Protein AF-A0A3M2E5E3-F1 (afdb_monomer_lite)

Secondary structure (DSSP, 8-state):
-BPEEEE-TTSPEEEEEE--SSEE-HHHHHHHH---SS-EEEEEEE-SEEEEEE-TTS-EEE-SS-EE-GGGGGGEEEEE----EETTS--S---EEEEEEEE-TTS-EEEEEEEEE--HHHHHH--TT-TTS-SEE--GGG--HHHHHHHHHHHHHH-TT-HHHHHHHHHHHHHTT-HHHHHHHHHHHHHTT-THHHHHHHHHHHHHHHHTT---SSPPPGGGHHHHHHHHHHT-HHHHHHHHHHHHHH-SSHHHHHHHHHHHHHHHHTT-HHHHHHHHHHHT-TTSTT--HHHHHHHHHHHHHTT-HHHHHHHHHHHHHTGGGPPP-HHHHHHHHHHHHHHT-SSHHHHHHHHHHTTBTBS--HHHHHHHHHHHHHTT-HHHHHHHHHHHHTS--TT--HHHHHHHHHHHHTSS-HHHHHHHHHHHHTS-HHHHHHHHHHHHHHTT-----SS---HHHHHHHHHHHHTTT-PPPSSHHHHHHHHHHHHHHT-S--STT-

Foldseek 3Di:
DEWAWDQDPVRAIETEEAQFQKYQHQVRVCVVVDDAPAWKAKAWDDDQWFKWFQDPVRDIDTGHGDTDGNVRSRRIITGGNAAADELPDDPPDPWDWTWIWMQGRVRDIHIYIYTHHYFQLCSQQNDDQQVRHRNYHDDLLRHPQVSNLVRLVVVCVVPVLALRSLQSNLSSCLQQVVLVSSLVSLVSSVVSVRLCSLLSNLVSQQCPCVVVQHADPPAGDPVSLVSLVSSVVVVNLSSLQSCLLNQLVPNPDPVSNVSSLVSLVSSVVSPNLSSLLSVLVVLQPPPDPSNDLVSSLVSLVSSVVVLHLSSLQVQLVCQCVVTSVRDRDLVSSLVSLVSSLVSQNQCSLQVNLVSLQVCSVHDRQLQSSLVSLVSNLLLQPLQSLLVNLVSPVVPPHPPDDNLSSLLSLLLSLLGNDPVSVVSSVVSNVPDDLQSLQLNLQVLLVVVVQDDDRRSDCDPSVVVSQCVLQVVVVHDRDDGSSSSSNVSSNSSSVPSSGPSPRD

Radius of gyration: 27.89 Å; chains: 1; bounding box: 68×52×84 Å

pLDDT: mean 91.05, std 10.1, range [43.88, 98.75]

Structure (mmCIF, N/CA/C/O backbone):
data_AF-A0A3M2E5E3-F1
#
_entry.id   AF-A0A3M2E5E3-F1
#
loop_
_atom_site.group_PDB
_atom_site.id
_atom_site.type_symbol
_atom_site.label_atom_id
_atom_site.label_alt_id
_atom_site.label_comp_id
_atom_site.label_asym_id
_atom_site.label_entity_id
_atom_site.label_seq_id
_atom_site.pdbx_PDB_ins_code
_atom_site.Cartn_x
_atom_site.Cartn_y
_atom_site.Cartn_z
_atom_site.occupancy
_atom_site.B_iso_or_equiv
_atom_site.auth_seq_id
_atom_site.auth_comp_id
_atom_site.auth_asym_id
_atom_site.auth_atom_id
_atom_site.pdbx_PDB_model_num
ATOM 1 N N . LEU A 1 1 ? 24.803 -2.057 -18.834 1.00 55.12 1 LEU A N 1
ATOM 2 C CA . LEU A 1 1 ? 25.591 -3.175 -18.254 1.00 55.12 1 LEU A CA 1
ATOM 3 C C . LEU A 1 1 ? 25.962 -4.150 -19.361 1.00 55.12 1 LEU A C 1
ATOM 5 O O . LEU A 1 1 ? 25.153 -4.323 -20.266 1.00 55.12 1 LEU A O 1
ATOM 9 N N . ALA A 1 2 ? 27.172 -4.712 -19.344 1.00 64.12 2 ALA A N 1
ATOM 10 C CA . ALA A 1 2 ? 27.614 -5.679 -20.354 1.00 64.12 2 ALA A CA 1
ATOM 11 C C . ALA A 1 2 ? 27.399 -7.112 -19.852 1.00 64.12 2 ALA A C 1
ATOM 13 O O . ALA A 1 2 ? 27.649 -7.380 -18.676 1.00 64.12 2 ALA A O 1
ATOM 14 N N . ALA A 1 3 ? 26.971 -8.019 -20.732 1.00 71.12 3 ALA A N 1
ATOM 15 C CA . ALA A 1 3 ? 26.872 -9.440 -20.404 1.00 71.12 3 ALA A CA 1
ATOM 16 C C . ALA A 1 3 ? 28.257 -10.064 -20.122 1.00 71.12 3 ALA A C 1
ATOM 18 O O . ALA A 1 3 ? 29.285 -9.574 -20.596 1.00 71.12 3 ALA A O 1
ATOM 19 N N . ARG A 1 4 ? 28.316 -11.158 -19.371 1.00 74.56 4 ARG A N 1
ATOM 20 C CA . ARG A 1 4 ? 29.497 -12.028 -19.262 1.00 74.56 4 ARG A CA 1
ATOM 21 C C . ARG A 1 4 ? 29.338 -13.183 -20.236 1.00 74.56 4 ARG A C 1
ATOM 23 O O . ARG A 1 4 ? 28.211 -13.597 -20.464 1.00 74.56 4 ARG A O 1
ATOM 30 N N . ALA A 1 5 ? 30.434 -13.640 -20.827 1.00 75.88 5 ALA A N 1
ATOM 31 C CA . ALA A 1 5 ? 30.425 -14.650 -21.874 1.00 75.88 5 ALA A CA 1
ATOM 32 C C . ALA A 1 5 ? 31.267 -15.852 -21.450 1.00 75.88 5 ALA A C 1
ATOM 34 O O . ALA A 1 5 ? 32.434 -15.650 -21.121 1.00 75.88 5 ALA A O 1
ATOM 35 N N . ASP A 1 6 ? 30.684 -17.048 -21.513 1.00 79.19 6 ASP A N 1
ATOM 36 C CA . ASP A 1 6 ? 31.344 -18.323 -21.231 1.00 79.19 6 ASP A CA 1
ATOM 37 C C . ASP A 1 6 ? 31.053 -19.329 -22.359 1.00 79.19 6 ASP A C 1
ATOM 39 O O . ASP A 1 6 ? 29.939 -19.397 -22.890 1.00 79.19 6 ASP A O 1
ATOM 43 N N . ASP A 1 7 ? 32.060 -20.116 -22.741 1.00 74.25 7 ASP A N 1
ATOM 44 C CA . ASP A 1 7 ? 31.895 -21.193 -23.718 1.00 74.25 7 ASP A CA 1
ATOM 45 C C . ASP A 1 7 ? 31.261 -22.422 -23.053 1.00 74.25 7 ASP A C 1
ATOM 47 O O . ASP A 1 7 ? 31.791 -22.973 -22.086 1.00 74.25 7 ASP A O 1
ATOM 51 N N . GLY A 1 8 ? 30.121 -22.865 -23.583 1.00 66.62 8 GLY A N 1
ATOM 52 C CA . GLY A 1 8 ? 29.430 -24.056 -23.104 1.00 66.62 8 GLY A CA 1
ATOM 53 C C . GLY A 1 8 ? 30.088 -25.342 -23.591 1.00 66.62 8 GLY A C 1
ATOM 54 O O . GLY A 1 8 ? 30.595 -25.418 -24.712 1.00 66.62 8 GLY A O 1
ATOM 55 N N . ALA A 1 9 ? 30.015 -26.396 -22.774 1.00 67.12 9 ALA A N 1
ATOM 56 C CA . ALA A 1 9 ? 30.451 -27.742 -23.162 1.00 67.12 9 ALA A CA 1
ATOM 57 C C . ALA A 1 9 ? 29.648 -28.318 -24.351 1.00 67.12 9 ALA A C 1
ATOM 59 O O . ALA A 1 9 ? 30.077 -29.278 -24.985 1.00 67.12 9 ALA A O 1
ATOM 60 N N . ASP A 1 10 ? 28.497 -27.719 -24.664 1.00 72.69 10 ASP A N 1
ATOM 61 C CA . ASP A 1 10 ? 27.605 -28.040 -25.778 1.00 72.69 10 ASP A CA 1
ATOM 62 C C . ASP A 1 10 ? 27.930 -27.272 -27.075 1.00 72.69 10 ASP A C 1
ATOM 64 O O . ASP A 1 10 ? 27.234 -27.421 -28.080 1.00 72.69 10 ASP A O 1
ATOM 68 N N . GLY A 1 11 ? 28.979 -26.442 -27.071 1.00 77.94 11 GLY A N 1
ATOM 69 C CA . GLY A 1 11 ? 29.381 -25.621 -28.213 1.00 77.94 11 GLY A CA 1
ATOM 70 C C . GLY A 1 11 ? 28.585 -24.320 -28.369 1.00 77.94 11 GLY A C 1
ATOM 71 O O . GLY A 1 11 ? 28.912 -23.527 -29.260 1.00 77.94 11 GLY A O 1
ATOM 72 N N . ALA A 1 12 ? 27.597 -24.057 -27.505 1.00 85.94 12 ALA A N 1
ATOM 73 C CA . ALA A 1 12 ? 26.885 -22.785 -27.447 1.00 85.94 12 ALA A CA 1
ATOM 74 C C . ALA A 1 12 ? 27.712 -21.706 -26.727 1.00 85.94 12 ALA A C 1
ATOM 76 O O . ALA A 1 12 ? 28.610 -21.993 -25.932 1.00 85.94 12 ALA A O 1
ATOM 77 N N . LEU A 1 13 ? 27.408 -20.447 -27.031 1.00 89.75 13 LEU A N 1
ATOM 78 C CA . LEU A 1 13 ? 27.924 -19.293 -26.308 1.00 89.75 13 LEU A CA 1
ATOM 79 C C . LEU A 1 13 ? 26.908 -18.878 -25.242 1.00 89.75 13 LEU A C 1
ATOM 81 O O . LEU A 1 13 ? 25.813 -18.431 -25.578 1.00 89.75 13 LEU A O 1
ATOM 85 N N . HIS A 1 14 ? 27.280 -18.969 -23.971 1.00 91.25 14 HIS A N 1
ATOM 86 C CA . HIS A 1 14 ? 26.413 -18.570 -22.867 1.00 91.25 14 HIS A CA 1
ATOM 87 C C . HIS A 1 14 ? 26.713 -17.130 -22.480 1.00 91.25 14 HIS A C 1
ATOM 89 O O . HIS A 1 14 ? 27.845 -16.786 -22.142 1.00 91.25 14 HIS A O 1
ATOM 95 N N . LEU A 1 15 ? 25.696 -16.275 -22.542 1.00 91.62 15 LEU A N 1
ATOM 96 C CA . LEU A 1 15 ? 25.755 -14.903 -22.066 1.00 91.62 15 LEU A CA 1
ATOM 97 C C . LEU A 1 15 ? 24.934 -14.770 -20.788 1.00 91.62 15 LEU A C 1
ATOM 99 O O . LEU A 1 15 ? 23.772 -15.155 -20.750 1.00 91.62 15 LEU A O 1
ATOM 103 N N . THR A 1 16 ? 25.500 -14.168 -19.749 1.00 91.75 16 THR A N 1
ATOM 104 C CA . THR A 1 16 ? 24.768 -13.865 -18.513 1.00 91.75 16 THR A CA 1
ATOM 105 C C . THR A 1 16 ? 24.785 -12.372 -18.232 1.00 91.75 16 THR A C 1
ATOM 107 O O . THR A 1 16 ? 25.815 -11.710 -18.355 1.00 91.75 16 THR A O 1
ATOM 110 N N . ALA A 1 17 ? 23.645 -11.801 -17.863 1.00 92.06 17 ALA A N 1
ATOM 111 C CA . ALA A 1 17 ? 23.566 -10.406 -17.450 1.00 92.06 17 ALA A CA 1
ATOM 112 C C . ALA A 1 17 ? 22.489 -10.215 -16.385 1.00 92.06 17 ALA A C 1
ATOM 114 O O . ALA A 1 17 ? 21.669 -11.096 -16.136 1.00 92.06 17 ALA A O 1
ATOM 115 N N . ARG A 1 18 ? 22.477 -9.039 -15.756 1.00 91.31 18 ARG A N 1
ATOM 116 C CA . ARG A 1 18 ? 21.324 -8.644 -14.954 1.00 91.31 18 ARG A CA 1
ATOM 117 C C . ARG A 1 18 ? 20.151 -8.307 -15.871 1.00 91.31 18 ARG A C 1
ATOM 119 O O . ARG A 1 18 ? 20.359 -7.713 -16.930 1.00 91.31 18 ARG A O 1
ATOM 126 N N . LEU A 1 19 ? 18.938 -8.649 -15.445 1.00 91.75 19 LEU A N 1
ATOM 127 C CA . LEU A 1 19 ? 17.722 -8.164 -16.079 1.00 91.75 19 LEU A CA 1
ATOM 128 C C . LEU A 1 19 ? 17.659 -6.638 -15.960 1.00 91.75 19 LEU A C 1
ATOM 130 O O . LEU A 1 19 ? 17.643 -6.061 -14.871 1.00 91.75 19 LEU A O 1
ATOM 134 N N . ASP A 1 20 ? 17.632 -5.997 -17.116 1.00 91.69 20 ASP A N 1
ATOM 135 C CA . ASP A 1 20 ? 17.542 -4.556 -17.280 1.00 91.69 20 ASP A CA 1
ATOM 136 C C . ASP A 1 20 ? 16.729 -4.278 -18.548 1.00 91.69 20 ASP A C 1
ATOM 138 O O . ASP A 1 20 ? 16.550 -5.173 -19.378 1.00 91.69 20 ASP A O 1
ATOM 142 N N . ARG A 1 21 ? 16.252 -3.047 -18.728 1.00 89.38 21 ARG A N 1
ATOM 143 C CA . ARG A 1 21 ? 15.456 -2.664 -19.905 1.00 89.38 21 ARG A CA 1
ATOM 144 C C . ARG A 1 21 ? 16.219 -2.799 -21.208 1.00 89.38 21 ARG A C 1
ATOM 146 O O . ARG A 1 21 ? 15.643 -3.017 -22.272 1.00 89.38 21 ARG A O 1
ATOM 153 N N . ARG A 1 22 ? 17.536 -2.631 -21.119 1.00 90.88 22 ARG A N 1
ATOM 154 C CA . ARG A 1 22 ? 18.441 -2.779 -22.245 1.00 90.88 22 ARG A CA 1
ATOM 155 C C . ARG A 1 22 ? 19.771 -3.354 -21.784 1.00 90.88 22 ARG A C 1
ATOM 157 O O . ARG A 1 22 ? 20.490 -2.758 -20.982 1.00 90.88 22 ARG A O 1
ATOM 164 N N . VAL A 1 23 ? 20.135 -4.493 -22.355 1.00 92.56 23 VAL A N 1
ATOM 165 C CA . VAL A 1 23 ? 21.355 -5.230 -22.023 1.00 92.56 23 VAL A CA 1
ATOM 166 C C . VAL A 1 23 ? 22.347 -5.088 -23.169 1.00 92.56 23 VAL A C 1
ATOM 168 O O . VAL A 1 23 ? 22.036 -5.424 -24.308 1.00 92.56 23 VAL A O 1
ATOM 171 N N . ALA A 1 24 ? 23.547 -4.576 -22.891 1.00 92.19 24 ALA A N 1
ATOM 172 C CA . ALA A 1 24 ? 24.580 -4.446 -23.915 1.00 92.19 24 ALA A CA 1
ATOM 173 C C . ALA A 1 24 ? 25.222 -5.813 -24.178 1.00 92.19 24 ALA A C 1
ATOM 175 O O . ALA A 1 24 ? 25.789 -6.419 -23.263 1.00 92.19 24 ALA A O 1
ATOM 176 N N . LEU A 1 25 ? 25.167 -6.273 -25.429 1.00 90.31 25 LEU A N 1
ATOM 177 C CA . LEU A 1 25 ? 25.735 -7.563 -25.834 1.00 90.31 25 LEU A CA 1
ATOM 178 C C . LEU A 1 25 ? 27.070 -7.416 -26.567 1.00 90.31 25 LEU A C 1
ATOM 180 O O . LEU A 1 25 ? 27.909 -8.313 -26.509 1.00 90.31 25 LEU A O 1
ATOM 184 N N . GLY A 1 26 ? 27.280 -6.272 -27.222 1.00 84.44 26 GLY A N 1
ATOM 185 C CA . GLY A 1 26 ? 28.372 -6.035 -28.166 1.00 84.44 26 GLY A CA 1
ATOM 186 C C . GLY A 1 26 ? 29.758 -6.468 -27.714 1.00 84.44 26 GLY A C 1
ATOM 187 O O . GLY A 1 26 ? 30.359 -7.355 -28.313 1.00 84.44 26 GLY A O 1
ATOM 188 N N . ARG A 1 27 ? 30.250 -5.879 -26.619 1.00 83.38 27 ARG A N 1
ATOM 189 C CA . ARG A 1 27 ? 31.602 -6.156 -26.103 1.00 83.38 27 ARG A CA 1
ATOM 190 C C . ARG A 1 27 ? 31.801 -7.616 -25.701 1.00 83.38 27 ARG A C 1
ATOM 192 O O . ARG A 1 27 ? 32.906 -8.137 -25.817 1.00 83.38 27 ARG A O 1
ATOM 199 N N . SER A 1 28 ? 30.755 -8.258 -25.199 1.00 86.38 28 SER A N 1
ATOM 200 C CA . SER A 1 28 ? 30.786 -9.645 -24.727 1.00 86.38 28 SER A CA 1
ATOM 201 C C . SER A 1 28 ? 30.822 -10.606 -25.907 1.00 86.38 28 SER A C 1
ATOM 203 O O . SER A 1 28 ? 31.656 -11.506 -25.942 1.00 86.38 28 SER A O 1
ATOM 205 N N . LEU A 1 29 ? 29.993 -10.338 -26.919 1.00 86.44 29 LEU A N 1
ATOM 206 C CA . LEU A 1 29 ? 29.995 -11.057 -28.188 1.00 86.44 29 LEU A CA 1
ATOM 207 C C . LEU A 1 29 ? 31.329 -10.900 -28.921 1.00 86.44 29 LEU A C 1
ATOM 209 O O . LEU A 1 29 ? 31.909 -11.901 -29.323 1.00 86.44 29 LEU A O 1
ATOM 213 N N . ALA A 1 30 ? 31.846 -9.673 -29.041 1.00 84.06 30 ALA A N 1
ATOM 214 C CA . ALA A 1 30 ? 33.108 -9.393 -29.724 1.00 84.06 30 ALA A CA 1
ATOM 215 C C . ALA A 1 30 ? 34.297 -10.128 -29.084 1.00 84.06 30 ALA A C 1
ATOM 217 O O . ALA A 1 30 ? 35.155 -10.646 -29.793 1.00 84.06 30 ALA A O 1
ATOM 218 N N . ARG A 1 31 ? 34.339 -10.229 -27.747 1.00 83.31 31 ARG A N 1
ATOM 219 C CA . ARG A 1 31 ? 35.352 -11.044 -27.056 1.00 83.31 31 ARG A CA 1
ATOM 220 C C . ARG A 1 31 ? 35.179 -12.532 -27.336 1.00 83.31 31 ARG A C 1
ATOM 222 O O . ARG A 1 31 ? 36.169 -13.204 -27.595 1.00 83.31 31 ARG A O 1
ATOM 229 N N . ALA A 1 32 ? 33.945 -13.027 -27.286 1.00 80.50 32 ALA A N 1
ATOM 230 C CA . ALA A 1 32 ? 33.652 -14.447 -27.434 1.00 80.50 32 ALA A CA 1
ATOM 231 C C . ALA A 1 32 ? 33.938 -14.989 -28.842 1.00 80.50 32 ALA A C 1
ATOM 233 O O . ALA A 1 32 ? 34.345 -16.137 -28.986 1.00 80.50 32 ALA A O 1
ATOM 234 N N . ILE A 1 33 ? 33.737 -14.179 -29.884 1.00 81.88 33 ILE A N 1
ATOM 235 C CA . ILE A 1 33 ? 34.002 -14.595 -31.271 1.00 81.88 33 ILE A CA 1
ATOM 236 C C . ILE A 1 33 ? 35.392 -14.210 -31.780 1.00 81.88 33 ILE A C 1
ATOM 238 O O . ILE A 1 33 ? 35.739 -14.554 -32.909 1.00 81.88 33 ILE A O 1
ATOM 242 N N . GLY A 1 34 ? 36.184 -13.495 -30.978 1.00 78.75 34 GLY A N 1
ATOM 243 C CA . GLY A 1 34 ? 37.480 -12.971 -31.398 1.00 78.75 34 GLY A CA 1
ATOM 244 C C . GLY A 1 34 ? 37.382 -11.900 -32.501 1.00 78.75 34 GLY A C 1
ATOM 245 O O . GLY A 1 34 ? 36.286 -11.485 -32.884 1.00 78.75 34 GLY A O 1
ATOM 246 N N . PRO A 1 35 ? 38.524 -11.413 -33.017 1.00 78.62 35 PRO A N 1
ATOM 247 C CA . PRO A 1 35 ? 38.547 -10.404 -34.074 1.00 78.62 35 PRO A CA 1
ATOM 248 C C . PRO A 1 35 ? 37.845 -10.914 -35.339 1.00 78.62 35 PRO A C 1
ATOM 250 O O . PRO A 1 35 ? 38.115 -12.015 -35.815 1.00 78.62 35 PRO A O 1
ATOM 253 N N . GLN A 1 36 ? 36.946 -10.097 -35.887 1.00 78.31 36 GLN A N 1
ATOM 254 C CA . GLN A 1 36 ? 36.204 -10.391 -37.112 1.00 78.31 36 GLN A CA 1
ATOM 255 C C . GLN A 1 36 ? 36.547 -9.346 -38.174 1.00 78.31 36 GLN A C 1
ATOM 257 O O . GLN A 1 36 ? 36.469 -8.149 -37.904 1.00 78.31 36 GLN A O 1
ATOM 262 N N . GLU A 1 37 ? 36.897 -9.796 -39.379 1.00 78.06 37 GLU A N 1
ATOM 263 C CA . GLU A 1 37 ? 37.088 -8.922 -40.551 1.00 78.06 37 GLU A CA 1
ATOM 264 C C . GLU A 1 37 ? 35.818 -8.827 -41.405 1.00 78.06 37 GLU A C 1
ATOM 266 O O . GLU A 1 37 ? 35.541 -7.795 -42.015 1.00 78.06 37 GLU A O 1
ATOM 271 N N . ALA A 1 38 ? 35.017 -9.894 -41.417 1.00 85.94 38 ALA A N 1
ATOM 272 C CA . ALA A 1 38 ? 33.773 -9.973 -42.168 1.00 85.94 38 ALA A CA 1
ATOM 273 C C . ALA A 1 38 ? 32.546 -9.686 -41.277 1.00 85.94 38 ALA A C 1
ATOM 275 O O . ALA A 1 38 ? 32.601 -9.891 -40.060 1.00 85.94 38 ALA A O 1
ATOM 276 N N . PRO A 1 39 ? 31.431 -9.208 -41.865 1.00 88.94 39 PRO A N 1
ATOM 277 C CA . PRO A 1 39 ? 30.196 -8.965 -41.132 1.00 88.94 39 PRO A CA 1
ATOM 278 C C . PRO A 1 39 ? 29.666 -10.218 -40.433 1.00 88.94 39 PRO A C 1
ATOM 280 O O . PRO A 1 39 ? 29.757 -11.324 -40.966 1.00 88.94 39 PRO A O 1
ATOM 283 N N . VAL A 1 40 ? 29.052 -10.024 -39.269 1.00 90.62 40 VAL A N 1
ATOM 284 C CA . VAL A 1 40 ? 28.360 -11.076 -38.513 1.00 90.62 40 VAL A CA 1
ATOM 285 C C . VAL A 1 40 ? 26.858 -10.838 -38.550 1.00 90.62 40 VAL A C 1
ATOM 287 O O . VAL A 1 40 ? 26.431 -9.695 -38.634 1.00 90.62 40 VAL A O 1
ATOM 290 N N . SER A 1 41 ? 26.031 -11.873 -38.462 1.00 91.56 41 SER A N 1
ATOM 291 C CA . SER A 1 41 ? 24.573 -11.697 -38.359 1.00 91.56 41 SER A CA 1
ATOM 292 C C . SER A 1 41 ? 24.035 -12.379 -37.112 1.00 91.56 41 SER A C 1
ATOM 294 O O . SER A 1 41 ? 24.458 -13.494 -36.799 1.00 91.56 41 SER A O 1
ATOM 296 N N . LEU A 1 42 ? 23.081 -11.739 -36.436 1.00 91.19 42 LEU A N 1
ATOM 297 C CA . LEU A 1 42 ? 22.368 -12.320 -35.302 1.00 91.19 42 LEU A CA 1
ATOM 298 C C . LEU A 1 42 ? 20.895 -12.463 -35.645 1.00 91.19 42 LEU A C 1
ATOM 300 O O . LEU A 1 42 ? 20.259 -11.473 -35.988 1.00 91.19 42 LEU A O 1
ATOM 304 N N . ARG A 1 43 ? 20.361 -13.679 -35.546 1.00 91.81 43 ARG A N 1
ATOM 305 C CA . ARG A 1 43 ? 18.949 -13.966 -35.813 1.00 91.81 43 ARG A CA 1
ATOM 306 C C . ARG A 1 43 ? 18.271 -14.526 -34.575 1.00 91.81 43 ARG A C 1
ATOM 308 O O . ARG A 1 43 ? 18.765 -15.499 -34.006 1.00 91.81 43 ARG A O 1
ATOM 315 N N . MET A 1 44 ? 17.144 -13.953 -34.177 1.00 91.00 44 MET A N 1
ATOM 316 C CA . MET A 1 44 ? 16.375 -14.448 -33.034 1.00 91.00 44 MET A CA 1
ATOM 317 C C . MET A 1 44 ? 15.811 -15.850 -33.319 1.00 91.00 44 MET A C 1
ATOM 319 O O . MET A 1 44 ? 15.335 -16.127 -34.421 1.00 91.00 44 MET A O 1
ATOM 323 N N . LEU A 1 45 ? 15.896 -16.750 -32.333 1.00 87.94 45 LEU A N 1
ATOM 324 C CA . LEU A 1 45 ? 15.312 -18.096 -32.401 1.00 87.94 45 LEU A CA 1
ATOM 325 C C . LEU A 1 45 ? 14.089 -18.223 -31.487 1.00 87.94 45 LEU A C 1
ATOM 327 O O . LEU A 1 45 ? 13.067 -18.746 -31.919 1.00 87.94 45 LEU A O 1
ATOM 331 N N . GLU A 1 46 ? 14.174 -17.699 -30.263 1.00 81.50 46 GLU A N 1
ATOM 332 C CA . GLU A 1 46 ? 13.066 -17.646 -29.303 1.00 81.50 46 GLU A CA 1
ATOM 333 C C . GLU A 1 46 ? 12.866 -16.210 -28.813 1.00 81.50 46 GLU A C 1
ATOM 335 O O . GLU A 1 46 ? 13.831 -15.523 -28.470 1.00 81.50 46 GLU A O 1
ATOM 340 N N . ALA A 1 47 ? 11.617 -15.741 -28.801 1.00 66.44 47 ALA A N 1
ATOM 341 C CA . ALA A 1 47 ? 11.293 -14.342 -28.547 1.00 66.44 47 ALA A CA 1
ATOM 342 C C . ALA A 1 47 ? 10.786 -14.116 -27.113 1.00 66.44 47 ALA A C 1
ATOM 344 O O . ALA A 1 47 ? 9.595 -14.253 -26.843 1.00 66.44 47 ALA A O 1
ATOM 345 N N . ASP A 1 48 ? 11.687 -13.686 -26.226 1.00 79.62 48 ASP A N 1
ATOM 346 C CA . ASP A 1 48 ? 11.351 -12.996 -24.965 1.00 79.62 48 ASP A CA 1
ATOM 347 C C . ASP A 1 48 ? 11.944 -11.573 -24.933 1.00 79.62 48 ASP A C 1
ATOM 349 O O . ASP A 1 48 ? 12.399 -11.041 -23.921 1.00 79.62 48 ASP A O 1
ATOM 353 N N . GLY A 1 49 ? 11.997 -10.946 -26.108 1.00 89.62 49 GLY A N 1
ATOM 354 C CA . GLY A 1 49 ? 12.622 -9.650 -26.335 1.00 89.62 49 GLY A CA 1
ATOM 355 C C . GLY A 1 49 ? 13.040 -9.475 -27.787 1.00 89.62 49 GLY A C 1
ATOM 356 O O . GLY A 1 49 ? 12.671 -10.267 -28.657 1.00 89.62 49 GLY A O 1
ATOM 357 N N . ARG A 1 50 ? 13.824 -8.433 -28.046 1.00 92.38 50 ARG A N 1
ATOM 358 C CA . ARG A 1 50 ? 14.314 -8.085 -29.382 1.00 92.38 50 ARG A CA 1
ATOM 359 C C . ARG A 1 50 ? 15.753 -7.595 -29.343 1.00 92.38 50 ARG A C 1
ATOM 361 O O . ARG A 1 50 ? 16.189 -6.977 -28.373 1.00 92.38 50 ARG A O 1
ATOM 368 N N . LEU A 1 51 ? 16.482 -7.845 -30.424 1.00 92.94 51 LEU A N 1
ATOM 369 C CA . LEU A 1 51 ? 17.792 -7.247 -30.646 1.00 92.94 51 LEU A CA 1
ATOM 370 C C . LEU A 1 51 ? 17.611 -5.854 -31.246 1.00 92.94 51 LEU A C 1
ATOM 372 O O . LEU A 1 51 ? 16.797 -5.650 -32.148 1.00 92.94 51 LEU A O 1
ATOM 376 N N . THR A 1 52 ? 18.375 -4.891 -30.744 1.00 93.44 52 THR A N 1
ATOM 377 C CA . THR A 1 52 ? 18.332 -3.509 -31.218 1.00 93.44 52 THR A CA 1
ATOM 378 C C . THR A 1 52 ? 19.725 -2.928 -31.390 1.00 93.44 52 THR A C 1
ATOM 380 O O . THR A 1 52 ? 20.694 -3.357 -30.762 1.00 93.44 52 THR A O 1
ATOM 383 N N . ILE A 1 53 ? 19.836 -1.932 -32.264 1.00 92.88 53 ILE A N 1
ATOM 384 C CA . ILE A 1 53 ? 21.075 -1.205 -32.527 1.00 92.88 53 ILE A CA 1
ATOM 385 C C . ILE A 1 53 ? 20.853 0.272 -32.264 1.00 92.88 53 ILE A C 1
ATOM 387 O O . ILE A 1 53 ? 19.922 0.882 -32.793 1.00 92.88 53 ILE A O 1
ATOM 391 N N . LEU A 1 54 ? 21.751 0.859 -31.478 1.00 91.50 54 LEU A N 1
ATOM 392 C CA . LEU A 1 54 ? 21.792 2.299 -31.266 1.00 91.50 54 LEU A CA 1
ATOM 393 C C . LEU A 1 54 ? 22.466 2.975 -32.463 1.00 91.50 54 LEU A C 1
ATOM 395 O O . LEU A 1 54 ? 23.678 2.848 -32.618 1.00 91.50 54 LEU A O 1
ATOM 399 N N . GLY A 1 55 ? 21.705 3.697 -33.288 1.00 88.19 55 GLY A N 1
ATOM 400 C CA . GLY A 1 55 ? 22.167 4.481 -34.442 1.00 88.19 55 GLY A CA 1
ATOM 401 C C . GLY A 1 55 ? 23.004 5.709 -34.066 1.00 88.19 55 GLY A C 1
ATOM 402 O O . GLY A 1 55 ? 23.146 6.039 -32.890 1.00 88.19 55 GLY A O 1
ATOM 403 N N . GLN A 1 56 ? 23.729 6.302 -35.035 1.00 86.12 56 GLN A N 1
ATOM 404 C CA . GLN A 1 56 ? 24.684 7.404 -34.734 1.00 86.12 56 GLN A CA 1
ATOM 405 C C . GLN A 1 56 ? 23.941 8.698 -34.411 1.00 86.12 56 GLN A C 1
ATOM 407 O O . 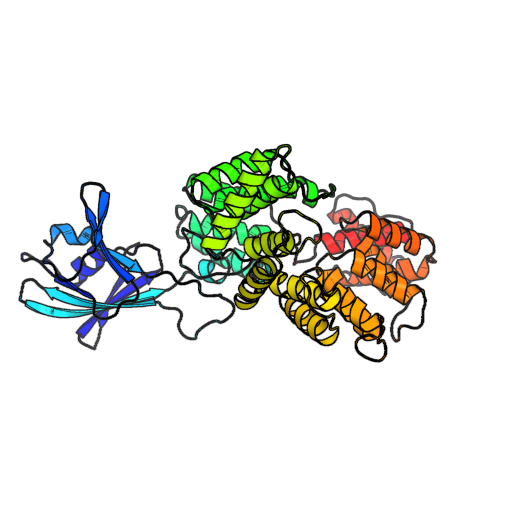GLN A 1 56 ? 24.446 9.556 -33.702 1.00 86.12 56 GLN A O 1
ATOM 412 N N . ASP A 1 57 ? 22.710 8.765 -34.896 1.00 88.62 57 ASP A N 1
ATOM 413 C CA . ASP A 1 57 ? 21.673 9.729 -34.580 1.00 88.62 57 ASP A CA 1
ATOM 414 C C . ASP A 1 57 ? 21.011 9.492 -33.211 1.00 88.62 57 ASP A C 1
ATOM 416 O O . ASP A 1 57 ? 20.078 10.202 -32.854 1.00 88.62 57 ASP A O 1
ATOM 420 N N . GLY A 1 58 ? 21.447 8.479 -32.453 1.00 85.25 58 GLY A N 1
ATOM 421 C CA . GLY A 1 58 ? 20.851 8.100 -31.172 1.00 85.25 58 GLY A CA 1
ATOM 422 C C . GLY A 1 58 ? 19.543 7.311 -31.291 1.00 85.25 58 GLY A C 1
ATOM 423 O O . GLY A 1 58 ? 19.001 6.887 -30.272 1.00 85.25 58 GLY A O 1
ATOM 424 N N . ALA A 1 59 ? 19.044 7.060 -32.507 1.00 90.12 59 ALA A N 1
ATOM 425 C CA . ALA A 1 59 ? 17.809 6.311 -32.706 1.00 90.12 59 ALA A CA 1
ATOM 426 C C . ALA A 1 59 ? 18.048 4.802 -32.571 1.00 90.12 59 ALA A C 1
ATOM 428 O O . ALA A 1 59 ? 18.963 4.238 -33.179 1.00 90.12 59 ALA A O 1
ATOM 429 N N . ILE A 1 60 ? 17.197 4.141 -31.791 1.00 89.56 60 ILE A N 1
ATOM 430 C CA . ILE A 1 60 ? 17.224 2.689 -31.596 1.00 89.56 60 ILE A CA 1
ATOM 431 C C . ILE A 1 60 ? 16.426 2.034 -32.717 1.00 89.56 60 ILE A C 1
ATOM 433 O O . ILE A 1 60 ? 15.308 2.454 -33.014 1.00 89.56 60 ILE A O 1
ATOM 437 N N . ARG A 1 61 ? 17.009 1.019 -33.350 1.00 92.56 61 ARG A N 1
ATOM 438 C CA . ARG A 1 61 ? 16.394 0.293 -34.465 1.00 92.56 61 ARG A CA 1
ATOM 439 C C . ARG A 1 61 ? 16.427 -1.199 -34.205 1.00 92.56 61 ARG A C 1
ATOM 441 O O . ARG A 1 61 ? 17.423 -1.699 -33.686 1.00 92.56 61 ARG A O 1
ATOM 448 N N . ASP A 1 62 ? 15.369 -1.886 -34.604 1.00 91.88 62 ASP A N 1
ATOM 449 C CA . ASP A 1 62 ? 15.278 -3.337 -34.492 1.00 91.88 62 ASP A CA 1
ATOM 450 C C . ASP A 1 62 ? 16.307 -4.000 -35.412 1.00 91.88 62 ASP A C 1
ATOM 452 O O . ASP A 1 62 ? 16.617 -3.508 -36.502 1.00 91.88 62 ASP A O 1
ATOM 456 N N . HIS A 1 63 ? 16.865 -5.112 -34.949 1.00 90.31 63 HIS A N 1
ATOM 457 C CA . HIS A 1 63 ? 17.865 -5.876 -35.668 1.00 90.31 63 HIS A CA 1
ATOM 458 C C . HIS A 1 63 ? 17.510 -7.359 -35.646 1.00 90.31 63 HIS A C 1
ATOM 460 O O . HIS A 1 63 ? 17.425 -7.950 -34.578 1.00 90.31 63 HIS A O 1
ATOM 466 N N . ASP A 1 64 ? 17.354 -7.971 -36.817 1.00 89.31 64 ASP A N 1
ATOM 467 C CA . ASP A 1 64 ? 17.165 -9.416 -36.921 1.00 89.31 64 ASP A CA 1
ATOM 468 C C . ASP A 1 64 ? 17.720 -9.937 -38.254 1.00 89.31 64 ASP A C 1
ATOM 470 O O . ASP A 1 64 ? 17.270 -9.562 -39.336 1.00 89.31 64 ASP A O 1
ATOM 474 N N . GLY A 1 65 ? 18.769 -10.752 -38.184 1.00 87.12 65 GLY A N 1
ATOM 475 C CA . GLY A 1 65 ? 19.375 -11.482 -39.300 1.00 87.12 65 GLY A CA 1
ATOM 476 C C . GLY A 1 65 ? 20.223 -10.667 -40.284 1.00 87.12 65 GLY A C 1
ATOM 477 O O . GLY A 1 65 ? 20.967 -11.262 -41.063 1.00 87.12 65 GLY A O 1
ATOM 478 N N . ALA A 1 66 ? 20.161 -9.333 -40.269 1.00 89.75 66 ALA A N 1
ATOM 479 C CA . ALA A 1 66 ? 20.946 -8.502 -41.185 1.00 89.75 66 ALA A CA 1
ATOM 480 C C . ALA A 1 66 ? 22.468 -8.597 -40.904 1.00 89.75 66 ALA A C 1
ATOM 482 O O . ALA A 1 66 ? 22.873 -8.732 -39.749 1.00 89.75 66 ALA A O 1
ATOM 483 N N . PRO A 1 67 ? 23.346 -8.496 -41.921 1.00 91.25 67 PRO A N 1
ATOM 484 C CA . PRO A 1 67 ? 24.788 -8.426 -41.690 1.00 91.25 67 PRO A CA 1
ATOM 485 C C . PRO A 1 67 ? 25.188 -7.156 -40.925 1.00 91.25 67 PRO A C 1
ATOM 487 O O . PRO A 1 67 ? 24.838 -6.041 -41.314 1.00 91.25 67 PRO A O 1
ATOM 490 N N . LEU A 1 68 ? 25.968 -7.326 -39.862 1.00 89.94 68 LEU A N 1
ATOM 491 C CA . LEU A 1 68 ? 26.523 -6.273 -39.023 1.00 89.94 68 LEU A CA 1
ATOM 492 C C . LEU A 1 68 ? 28.031 -6.167 -39.202 1.00 89.94 68 LEU A C 1
ATOM 494 O O . LEU A 1 68 ? 28.749 -7.133 -38.927 1.00 89.94 68 LEU A O 1
ATOM 498 N N . PRO A 1 69 ? 28.543 -4.988 -39.594 1.00 89.38 69 PRO A N 1
ATOM 499 C CA . PRO A 1 69 ? 29.971 -4.731 -39.556 1.00 89.38 69 PRO A CA 1
ATOM 500 C C . PRO A 1 69 ? 30.502 -4.914 -38.124 1.00 89.38 69 PRO A C 1
ATOM 502 O O . PRO A 1 69 ? 29.861 -4.421 -37.190 1.00 89.38 69 PRO A O 1
ATOM 505 N N . PRO A 1 70 ? 31.687 -5.520 -37.931 1.00 85.06 70 PRO A N 1
ATOM 506 C CA . PRO A 1 70 ? 32.272 -5.743 -36.605 1.00 85.06 70 PRO A CA 1
ATOM 507 C C . PRO A 1 70 ? 32.333 -4.478 -35.733 1.00 85.06 70 PRO A C 1
ATOM 509 O O . PRO A 1 70 ? 32.003 -4.522 -34.552 1.00 85.06 70 PRO A O 1
ATOM 512 N N . ALA A 1 71 ? 32.629 -3.317 -36.329 1.00 84.94 71 ALA A N 1
ATOM 513 C CA . ALA A 1 71 ? 32.662 -2.020 -35.641 1.00 84.94 71 ALA A CA 1
ATOM 514 C C . ALA A 1 71 ? 31.301 -1.556 -35.072 1.00 84.94 71 ALA A C 1
ATOM 516 O O . ALA A 1 71 ? 31.244 -0.629 -34.269 1.00 84.94 71 ALA A O 1
ATOM 517 N N . THR A 1 72 ? 30.192 -2.172 -35.492 1.00 87.38 72 THR A N 1
ATOM 518 C CA . THR A 1 72 ? 28.836 -1.833 -35.028 1.00 87.38 72 THR A CA 1
ATOM 519 C C . THR A 1 72 ? 28.400 -2.703 -33.846 1.00 87.38 72 THR A C 1
ATOM 521 O O . THR A 1 72 ? 27.428 -2.361 -33.173 1.00 87.38 72 THR A O 1
ATOM 524 N N . LEU A 1 73 ? 29.129 -3.786 -33.538 1.00 86.12 73 LEU A N 1
ATOM 525 C CA . LEU A 1 73 ? 28.760 -4.725 -32.475 1.00 86.12 73 LEU A CA 1
ATOM 526 C C . LEU A 1 73 ? 28.632 -4.055 -31.111 1.00 86.12 73 LEU A C 1
ATOM 528 O O . LEU A 1 73 ? 27.673 -4.337 -30.404 1.00 86.12 73 LEU A O 1
ATOM 532 N N . ASP A 1 74 ? 29.506 -3.109 -30.765 1.00 86.38 74 ASP A N 1
ATOM 533 C CA . ASP A 1 74 ? 29.473 -2.394 -29.476 1.00 86.38 74 ASP A CA 1
ATOM 534 C C . ASP A 1 74 ? 28.182 -1.601 -29.218 1.00 86.38 74 ASP A C 1
ATOM 536 O O . ASP A 1 74 ? 27.938 -1.138 -28.103 1.00 86.38 74 ASP A O 1
ATOM 540 N N . ARG A 1 75 ? 27.342 -1.463 -30.243 1.00 90.38 75 ARG A N 1
ATOM 541 C CA . ARG A 1 75 ? 26.080 -0.724 -30.231 1.00 90.38 75 ARG A CA 1
ATOM 542 C C . ARG A 1 75 ? 24.871 -1.650 -30.317 1.00 90.38 75 ARG A C 1
ATOM 544 O O . ARG A 1 75 ? 23.756 -1.156 -30.467 1.00 90.38 75 ARG A O 1
ATOM 551 N N . LEU A 1 76 ? 25.107 -2.961 -30.254 1.00 92.62 76 LEU A N 1
ATOM 552 C CA . LEU A 1 76 ? 24.094 -4.001 -30.207 1.00 92.62 76 LEU A CA 1
ATOM 553 C C . LEU A 1 76 ? 23.629 -4.220 -28.768 1.00 92.62 76 LEU A C 1
ATOM 555 O O . LEU A 1 76 ? 24.424 -4.466 -27.848 1.00 92.62 76 LEU A O 1
ATOM 559 N N . PHE A 1 77 ? 22.317 -4.202 -28.611 1.00 93.62 77 PHE A N 1
ATOM 560 C CA . PHE A 1 77 ? 21.635 -4.425 -27.357 1.00 93.62 77 PHE A CA 1
ATOM 561 C C . PHE A 1 77 ? 20.548 -5.481 -27.507 1.00 93.62 77 PHE A C 1
ATOM 563 O O . PHE A 1 77 ? 20.066 -5.762 -28.602 1.00 93.62 77 PHE A O 1
ATOM 570 N N . PHE A 1 78 ? 20.151 -6.033 -26.371 1.00 93.38 78 PHE A N 1
ATOM 571 C CA . PHE A 1 78 ? 18.941 -6.817 -26.224 1.00 93.38 78 PHE A CA 1
ATOM 572 C C . PHE A 1 78 ? 17.959 -6.059 -25.332 1.00 93.38 78 PHE A C 1
ATOM 574 O O . PHE A 1 78 ? 18.335 -5.600 -24.251 1.00 93.38 78 PHE A O 1
ATOM 581 N N . GLU A 1 79 ? 16.723 -5.909 -25.795 1.00 92.56 79 GLU A N 1
ATOM 582 C CA . GLU A 1 79 ? 15.604 -5.331 -25.049 1.00 92.56 79 GLU A CA 1
ATOM 583 C C . GLU A 1 79 ? 14.628 -6.457 -24.687 1.00 92.56 79 GLU A C 1
ATOM 585 O O . GLU A 1 79 ? 13.953 -6.973 -25.585 1.00 92.56 79 GLU A O 1
ATOM 590 N N . PRO A 1 80 ? 14.569 -6.881 -23.412 1.00 91.44 80 PRO A N 1
ATOM 591 C CA . PRO A 1 80 ? 13.650 -7.924 -22.973 1.00 91.44 80 PRO A CA 1
ATOM 592 C C . PRO A 1 80 ? 12.191 -7.486 -23.103 1.00 91.44 80 PRO A C 1
ATOM 594 O O . PRO A 1 80 ? 11.865 -6.301 -23.005 1.00 91.44 80 PRO A O 1
ATOM 597 N N . THR A 1 81 ? 11.288 -8.449 -23.258 1.00 87.75 81 THR A N 1
ATOM 598 C CA . THR A 1 81 ? 9.860 -8.169 -23.095 1.00 87.75 81 THR A CA 1
ATOM 599 C C . THR A 1 81 ? 9.550 -8.067 -21.606 1.00 87.75 81 THR A C 1
ATOM 601 O O . THR A 1 81 ? 9.713 -9.026 -20.855 1.00 87.75 81 THR A O 1
ATOM 604 N N . HIS A 1 82 ? 9.076 -6.907 -21.162 1.00 81.31 82 HIS A N 1
ATOM 605 C CA . HIS A 1 82 ? 8.666 -6.722 -19.774 1.00 81.31 82 HIS A CA 1
ATOM 606 C C . HIS A 1 82 ? 7.186 -7.059 -19.629 1.00 81.31 82 HIS A C 1
ATOM 608 O O . HIS A 1 82 ? 6.323 -6.389 -20.194 1.00 81.31 82 HIS A O 1
ATOM 614 N N . ARG A 1 83 ? 6.903 -8.122 -18.878 1.00 82.12 83 ARG A N 1
ATOM 615 C CA . ARG A 1 83 ? 5.560 -8.461 -18.406 1.00 82.12 83 ARG A CA 1
ATOM 616 C C . ARG A 1 83 ? 5.537 -8.283 -16.899 1.00 82.12 83 ARG A C 1
ATOM 618 O O . ARG A 1 83 ? 6.478 -8.706 -16.234 1.00 82.12 83 ARG A O 1
ATOM 625 N N . GLU A 1 84 ? 4.467 -7.673 -16.412 1.00 85.25 84 GLU A N 1
ATOM 626 C CA . GLU A 1 84 ? 4.170 -7.549 -14.988 1.00 85.25 84 GLU A CA 1
ATOM 627 C C . GLU A 1 84 ? 4.089 -8.944 -14.347 1.00 85.25 84 GLU A C 1
ATOM 629 O O . GLU A 1 84 ? 3.236 -9.761 -14.696 1.00 85.25 84 GLU A O 1
ATOM 634 N N . GLU A 1 85 ? 5.013 -9.220 -13.433 1.00 86.12 85 GLU A N 1
ATOM 635 C CA . GLU A 1 85 ? 5.158 -10.459 -12.685 1.00 86.12 85 GLU A CA 1
ATOM 636 C C . GLU A 1 85 ? 5.086 -10.143 -11.183 1.00 86.12 85 GLU A C 1
ATOM 638 O O . GLU A 1 85 ? 6.024 -9.566 -10.616 1.00 86.12 85 GLU A O 1
ATOM 643 N N . PRO A 1 86 ? 3.991 -10.536 -10.510 1.00 84.25 86 PRO A N 1
ATOM 644 C CA . PRO A 1 86 ? 3.868 -10.365 -9.072 1.00 84.25 86 PRO A CA 1
ATOM 645 C C . PRO A 1 86 ? 4.916 -11.187 -8.318 1.00 84.25 86 PRO A C 1
ATOM 647 O O . PRO A 1 86 ? 4.922 -12.418 -8.372 1.00 84.25 86 PRO A O 1
ATOM 650 N N . ALA A 1 87 ? 5.730 -10.528 -7.495 1.00 82.38 87 ALA A N 1
ATOM 651 C CA . ALA A 1 87 ? 6.817 -11.160 -6.742 1.00 82.38 87 ALA A CA 1
ATOM 652 C C . ALA A 1 87 ? 6.369 -12.013 -5.531 1.00 82.38 87 ALA A C 1
ATOM 654 O O . ALA A 1 87 ? 7.171 -12.340 -4.653 1.00 82.38 87 ALA A O 1
ATOM 655 N N . ARG A 1 88 ? 5.071 -12.338 -5.429 1.00 70.44 88 ARG A N 1
ATOM 656 C CA . ARG A 1 88 ? 4.492 -13.169 -4.356 1.00 70.44 88 ARG A CA 1
ATOM 657 C C . ARG A 1 88 ? 4.716 -14.665 -4.594 1.00 70.44 88 ARG A C 1
ATOM 659 O O . ARG A 1 88 ? 4.867 -15.415 -3.633 1.00 70.44 88 ARG A O 1
ATOM 666 N N . ALA A 1 89 ? 4.746 -15.094 -5.854 1.00 56.59 89 ALA A N 1
ATOM 667 C CA . ALA A 1 89 ? 5.203 -16.423 -6.229 1.00 56.59 89 ALA A CA 1
ATOM 668 C C . ALA A 1 89 ? 6.696 -16.305 -6.533 1.00 56.59 89 ALA A C 1
ATOM 670 O O . ALA A 1 89 ? 7.084 -15.462 -7.331 1.00 56.59 89 ALA A O 1
ATOM 671 N N . ARG A 1 90 ? 7.535 -17.103 -5.875 1.00 52.31 90 ARG A N 1
ATOM 672 C CA . ARG A 1 90 ? 8.966 -17.184 -6.177 1.00 52.31 90 ARG A CA 1
ATOM 673 C C . ARG A 1 90 ? 9.169 -18.384 -7.113 1.00 52.31 90 ARG A C 1
ATOM 675 O O . ARG A 1 90 ? 9.304 -19.490 -6.583 1.00 52.31 90 ARG A O 1
ATOM 682 N N . PRO A 1 91 ? 9.082 -18.248 -8.455 1.00 55.16 91 PRO A N 1
ATOM 683 C CA . PRO A 1 91 ? 9.398 -19.348 -9.357 1.00 55.16 91 PRO A CA 1
ATOM 684 C C . PRO A 1 91 ? 10.749 -20.004 -9.028 1.00 55.16 91 PRO A C 1
ATOM 686 O O . PRO A 1 91 ? 11.662 -19.385 -8.490 1.00 55.16 91 PRO A O 1
ATOM 689 N N . ALA A 1 92 ? 10.899 -21.290 -9.343 1.00 57.50 92 ALA A N 1
ATOM 690 C CA . ALA A 1 92 ? 12.161 -21.998 -9.102 1.00 57.50 92 ALA A CA 1
ATOM 691 C C . ALA A 1 92 ? 13.332 -21.410 -9.921 1.00 57.50 92 ALA A C 1
ATOM 693 O O . ALA A 1 92 ? 14.483 -21.506 -9.501 1.00 57.50 92 ALA A O 1
ATOM 694 N N . ASP A 1 93 ? 13.027 -20.764 -11.051 1.00 65.25 93 ASP A N 1
ATOM 695 C CA . ASP A 1 93 ? 13.966 -20.025 -11.888 1.00 65.25 93 ASP A CA 1
ATOM 696 C C . ASP A 1 93 ? 13.327 -18.709 -12.352 1.00 65.25 93 ASP A C 1
ATOM 698 O O . ASP A 1 93 ? 12.263 -18.709 -12.967 1.00 65.25 93 ASP A O 1
ATOM 702 N N . HIS A 1 94 ? 13.974 -17.590 -12.032 1.00 73.44 94 HIS A N 1
ATOM 703 C CA . HIS A 1 94 ? 13.513 -16.240 -12.377 1.00 73.44 94 HIS A CA 1
ATOM 704 C C . HIS A 1 94 ? 14.296 -15.634 -13.536 1.00 73.44 94 HIS A C 1
ATOM 706 O O . HIS A 1 94 ? 14.104 -14.461 -13.869 1.00 73.44 94 HIS A O 1
ATOM 712 N N . ALA A 1 95 ? 15.232 -16.388 -14.106 1.00 82.88 95 ALA A N 1
ATOM 713 C CA . ALA A 1 95 ? 15.998 -15.891 -15.218 1.00 82.88 95 ALA A CA 1
ATOM 714 C C . ALA A 1 95 ? 15.107 -15.771 -16.458 1.00 82.88 95 ALA A C 1
ATOM 716 O O . ALA A 1 95 ? 14.386 -16.702 -16.820 1.00 82.88 95 ALA A O 1
ATOM 717 N N . ARG A 1 96 ? 15.185 -14.630 -17.143 1.00 86.50 96 ARG A N 1
ATOM 718 C CA . ARG A 1 96 ? 14.666 -14.518 -18.509 1.00 86.50 96 ARG A CA 1
ATOM 719 C C . ARG A 1 96 ? 15.701 -15.072 -19.460 1.00 86.50 96 ARG A C 1
ATOM 721 O O . ARG A 1 96 ? 16.892 -14.804 -19.296 1.00 86.50 96 ARG A O 1
ATOM 728 N N . ARG A 1 97 ? 15.256 -15.854 -20.434 1.00 89.38 97 ARG A N 1
ATOM 729 C CA . ARG A 1 97 ? 16.149 -16.496 -21.392 1.00 89.38 97 ARG A CA 1
ATOM 730 C C . ARG A 1 97 ? 15.800 -16.049 -22.795 1.00 89.38 97 ARG A C 1
ATOM 732 O O . ARG A 1 97 ? 14.631 -15.948 -23.145 1.00 89.38 97 ARG A O 1
ATOM 739 N N . ALA A 1 98 ? 16.827 -15.783 -23.585 1.00 91.75 98 ALA A N 1
ATOM 740 C CA . ALA A 1 98 ? 16.685 -15.504 -24.999 1.00 91.75 98 ALA A CA 1
ATOM 741 C C . ALA A 1 98 ? 17.729 -16.291 -25.774 1.00 91.75 98 ALA A C 1
ATOM 743 O O . ALA A 1 98 ? 18.897 -16.349 -25.383 1.00 91.75 98 ALA A O 1
ATOM 744 N N . THR A 1 99 ? 17.309 -16.858 -26.896 1.00 92.81 99 THR A N 1
ATOM 745 C CA . THR A 1 99 ? 18.183 -17.662 -27.741 1.00 92.81 99 THR A CA 1
ATOM 746 C C . THR A 1 99 ? 18.228 -17.065 -29.131 1.00 92.81 99 THR A C 1
ATOM 748 O O . THR A 1 99 ? 17.197 -16.765 -29.740 1.00 92.81 99 THR A O 1
ATOM 751 N N . PHE A 1 100 ? 19.439 -16.900 -29.648 1.00 91.94 100 PHE A N 1
ATOM 752 C CA . PHE A 1 100 ? 19.672 -16.400 -30.995 1.00 91.94 100 PHE A CA 1
ATOM 753 C C . PHE A 1 100 ? 20.814 -17.151 -31.673 1.00 91.94 100 PHE A C 1
ATOM 755 O O . PHE A 1 100 ? 21.661 -17.779 -31.038 1.00 91.94 100 PHE A O 1
ATOM 762 N N . LEU A 1 101 ? 20.806 -17.112 -32.999 1.00 92.75 101 LEU A N 1
ATOM 763 C CA . LEU A 1 101 ? 21.816 -17.706 -33.854 1.00 92.75 101 LEU A CA 1
ATOM 764 C C . LEU A 1 101 ? 22.809 -16.626 -34.269 1.00 92.75 101 LEU A C 1
ATOM 766 O O . LEU A 1 101 ? 22.427 -15.644 -34.905 1.00 92.75 101 LEU A O 1
ATOM 770 N N . LEU A 1 102 ? 24.076 -16.822 -33.929 1.00 91.31 102 LEU A N 1
ATOM 771 C CA . LEU A 1 102 ? 25.180 -15.984 -34.367 1.00 91.31 102 LEU A CA 1
ATOM 772 C C . LEU A 1 102 ? 25.885 -16.658 -35.537 1.00 91.31 102 LEU A C 1
ATOM 774 O O . LEU A 1 102 ? 26.417 -17.757 -35.394 1.00 91.31 102 LEU A O 1
ATOM 778 N N . ARG A 1 103 ? 25.930 -15.980 -36.680 1.00 90.88 103 ARG A N 1
ATOM 779 C CA . ARG A 1 103 ? 26.723 -16.407 -37.832 1.00 90.88 103 ARG A CA 1
ATOM 780 C C . ARG A 1 103 ? 27.959 -15.528 -37.948 1.00 90.88 103 ARG A C 1
ATOM 782 O O . ARG A 1 103 ? 27.837 -14.310 -38.092 1.00 90.88 103 ARG A O 1
ATOM 789 N N . SER A 1 104 ? 29.134 -16.142 -37.861 1.00 82.94 104 SER A N 1
ATOM 790 C CA . SER A 1 104 ? 30.412 -15.456 -38.048 1.00 82.94 104 SER A CA 1
ATOM 791 C C . SER A 1 104 ? 30.659 -15.137 -39.523 1.00 82.94 104 SER A C 1
ATOM 793 O O . SER A 1 104 ? 30.049 -15.725 -40.421 1.00 82.94 104 SER A O 1
ATOM 795 N N . GLY A 1 105 ? 31.627 -14.257 -39.784 1.00 72.12 105 GLY A N 1
ATOM 796 C CA . GLY A 1 105 ? 32.039 -13.921 -41.146 1.00 72.12 105 GLY A CA 1
ATOM 797 C C . GLY A 1 105 ? 32.602 -15.106 -41.948 1.00 72.12 105 GLY A C 1
ATOM 798 O O . GLY A 1 105 ? 32.546 -15.100 -43.173 1.00 72.12 105 GLY A O 1
ATOM 799 N N . SER A 1 106 ? 33.078 -16.159 -41.271 1.00 73.50 106 SER A N 1
ATOM 800 C CA . SER A 1 106 ? 33.499 -17.429 -41.888 1.00 73.50 106 SER A CA 1
ATOM 801 C C . SER A 1 106 ? 32.333 -18.354 -42.265 1.00 73.50 106 SER A C 1
ATOM 803 O O . SER A 1 106 ? 32.552 -19.421 -42.832 1.00 73.50 106 SER A O 1
ATOM 805 N N . GLY A 1 107 ? 31.094 -17.966 -41.945 1.00 75.00 107 GLY A N 1
ATOM 806 C CA . GLY A 1 107 ? 29.888 -18.748 -42.194 1.00 75.00 107 GLY A CA 1
ATOM 807 C C . GLY A 1 107 ? 29.570 -19.787 -41.118 1.00 75.00 107 GLY A C 1
ATOM 808 O O . GLY A 1 107 ? 28.547 -20.455 -41.250 1.00 75.00 107 GLY A O 1
ATOM 809 N N . ALA A 1 108 ? 30.391 -19.905 -40.069 1.00 82.69 108 ALA A N 1
ATOM 810 C CA . ALA A 1 108 ? 30.114 -20.781 -38.937 1.00 82.69 108 ALA A CA 1
ATOM 811 C C . ALA A 1 108 ? 28.938 -20.236 -38.118 1.00 82.69 108 ALA A C 1
ATOM 813 O O . ALA A 1 108 ? 28.860 -19.038 -37.838 1.00 82.69 108 ALA A O 1
ATOM 814 N N . GLU A 1 109 ? 28.030 -21.124 -37.730 1.00 88.75 109 GLU A N 1
ATOM 815 C CA . GLU A 1 109 ? 26.872 -20.781 -36.915 1.00 88.75 109 GLU A CA 1
ATOM 816 C C . GLU A 1 109 ? 27.059 -21.277 -35.487 1.00 88.75 109 GLU A C 1
ATOM 818 O O . GLU A 1 109 ? 27.480 -22.410 -35.249 1.00 88.75 109 GLU A O 1
ATOM 823 N N . ARG A 1 110 ? 26.731 -20.413 -34.528 1.00 90.06 110 ARG A N 1
ATOM 824 C CA . ARG A 1 110 ? 26.801 -20.707 -33.104 1.00 90.06 110 ARG A CA 1
ATOM 825 C C . ARG A 1 110 ? 25.519 -20.263 -32.427 1.00 90.06 110 ARG A C 1
ATOM 827 O O . ARG A 1 110 ? 25.037 -19.154 -32.652 1.00 90.06 110 ARG A O 1
ATOM 834 N N . ARG A 1 111 ? 24.967 -21.128 -31.581 1.00 92.06 111 ARG A N 1
ATOM 835 C CA . ARG A 1 111 ? 23.848 -20.755 -30.718 1.00 92.06 111 ARG A CA 1
ATOM 836 C C . ARG A 1 111 ? 24.365 -19.860 -29.600 1.00 92.06 111 ARG A C 1
ATOM 838 O O . ARG A 1 111 ? 25.408 -20.159 -29.022 1.00 92.06 111 ARG A O 1
ATOM 845 N N . VAL A 1 112 ? 23.642 -18.790 -29.306 1.00 91.75 112 VAL A N 1
ATOM 846 C CA . VAL A 1 112 ? 23.895 -17.929 -28.155 1.00 91.75 112 VAL A CA 1
ATOM 847 C C . VAL A 1 112 ? 22.699 -18.009 -27.221 1.00 91.75 112 VAL A C 1
ATOM 849 O O . VAL A 1 112 ? 21.562 -17.811 -27.653 1.00 91.75 112 VAL A O 1
ATOM 852 N N . GLU A 1 113 ? 22.965 -18.302 -25.955 1.00 92.44 113 GLU A N 1
ATOM 853 C CA . GLU A 1 113 ? 21.965 -18.418 -24.898 1.00 92.44 113 GLU A CA 1
ATOM 854 C C . GLU A 1 113 ? 22.184 -17.285 -23.898 1.00 92.44 113 GLU A C 1
ATOM 856 O O . GLU A 1 113 ? 23.171 -17.261 -23.166 1.00 92.44 113 GLU A O 1
ATOM 861 N N . LEU A 1 114 ? 21.287 -16.300 -23.900 1.00 92.56 114 LEU A N 1
ATOM 862 C CA . LEU A 1 114 ? 21.316 -15.166 -22.987 1.00 92.56 114 LEU A CA 1
ATOM 863 C C . LEU A 1 114 ? 20.425 -15.452 -21.782 1.00 92.56 114 LEU A C 1
ATOM 865 O O . LEU A 1 114 ? 19.223 -15.626 -21.936 1.00 92.56 114 LEU A O 1
ATOM 869 N N . THR A 1 115 ? 21.009 -15.428 -20.590 1.00 92.19 115 THR A N 1
ATOM 870 C CA . THR A 1 115 ? 20.320 -15.573 -19.305 1.00 92.19 115 THR A CA 1
ATOM 871 C C . THR A 1 115 ? 20.362 -14.245 -18.551 1.00 92.19 115 THR A C 1
ATOM 873 O O . THR A 1 115 ? 21.436 -13.703 -18.278 1.00 92.19 115 THR A O 1
ATOM 876 N N . LEU A 1 116 ? 19.190 -13.708 -18.217 1.00 91.94 116 LEU A N 1
ATOM 877 C CA . LEU A 1 116 ? 19.013 -12.431 -17.534 1.00 91.94 116 LEU A CA 1
ATOM 878 C C . LEU A 1 116 ? 18.441 -12.641 -16.139 1.00 91.94 116 LEU A C 1
ATOM 880 O O . LEU A 1 116 ? 17.292 -13.052 -16.000 1.00 91.94 116 LEU A O 1
ATOM 884 N N . THR A 1 117 ? 19.209 -12.301 -15.112 1.00 91.19 117 THR A N 1
ATOM 885 C CA . THR A 1 117 ? 18.804 -12.512 -13.718 1.00 91.19 117 THR A CA 1
ATOM 886 C C . THR A 1 117 ? 18.381 -11.193 -13.078 1.00 91.19 117 THR A C 1
ATOM 888 O O . THR A 1 117 ? 19.162 -10.243 -13.117 1.00 91.19 117 THR A O 1
ATOM 891 N N . PRO A 1 118 ? 17.185 -11.084 -12.483 1.00 90.94 118 PRO A N 1
ATOM 892 C CA . PRO A 1 118 ? 16.791 -9.863 -11.788 1.00 90.94 118 PRO A CA 1
ATOM 893 C C . PRO A 1 118 ? 17.612 -9.587 -10.530 1.00 90.94 118 PRO A C 1
ATOM 895 O O . PRO A 1 118 ? 18.141 -10.513 -9.911 1.00 90.94 118 PRO A O 1
ATOM 898 N N . ASP A 1 119 ? 17.688 -8.317 -10.133 1.00 93.50 119 ASP A N 1
ATOM 899 C CA . ASP A 1 119 ? 18.323 -7.949 -8.872 1.00 93.50 119 ASP A CA 1
ATOM 900 C C . ASP A 1 119 ? 17.458 -8.394 -7.679 1.00 93.50 119 ASP A C 1
ATOM 902 O O . ASP A 1 119 ? 16.228 -8.311 -7.755 1.00 93.50 119 ASP A O 1
ATOM 906 N N . PRO A 1 120 ? 18.041 -8.805 -6.540 1.00 93.62 120 PRO A N 1
ATOM 907 C CA . PRO A 1 120 ? 17.277 -8.969 -5.306 1.00 93.62 120 PRO A CA 1
ATOM 908 C C . PRO A 1 120 ? 16.451 -7.728 -4.926 1.00 93.62 120 PRO A C 1
ATOM 910 O O . PRO A 1 120 ? 15.348 -7.880 -4.400 1.00 93.62 120 PRO A O 1
ATOM 913 N N . CYS A 1 121 ? 16.933 -6.512 -5.212 1.00 95.75 121 CYS A N 1
ATOM 914 C CA . CYS A 1 121 ? 16.161 -5.293 -4.965 1.00 95.75 121 CYS A CA 1
ATOM 915 C C . CYS A 1 121 ? 14.867 -5.241 -5.801 1.00 95.75 121 CYS A C 1
ATOM 917 O O . CYS A 1 121 ? 13.811 -4.912 -5.256 1.00 95.75 121 CYS A O 1
ATOM 919 N N . ASP A 1 122 ? 14.907 -5.677 -7.068 1.00 94.00 122 ASP A N 1
ATOM 920 C CA . ASP A 1 122 ? 13.721 -5.747 -7.933 1.00 94.00 122 ASP A CA 1
ATOM 921 C C . ASP A 1 122 ? 12.656 -6.686 -7.328 1.00 94.00 122 ASP A C 1
ATOM 923 O O . ASP A 1 122 ? 11.479 -6.336 -7.260 1.00 94.00 122 ASP A O 1
ATOM 927 N N . TRP A 1 123 ? 13.069 -7.840 -6.789 1.00 91.19 123 TRP A N 1
ATOM 928 C CA . TRP A 1 123 ? 12.164 -8.798 -6.130 1.00 91.19 123 TRP A CA 1
ATOM 929 C C . TRP A 1 123 ? 11.522 -8.271 -4.857 1.00 91.19 123 TRP A C 1
ATOM 931 O O . TRP A 1 123 ? 10.379 -8.610 -4.550 1.00 91.19 123 TRP A O 1
ATOM 941 N N . HIS A 1 124 ? 12.258 -7.481 -4.082 1.00 92.19 124 HIS A N 1
ATOM 942 C CA . HIS A 1 124 ? 11.779 -7.021 -2.788 1.00 92.19 124 HIS A CA 1
ATOM 943 C C . HIS A 1 124 ? 11.006 -5.704 -2.855 1.00 92.19 124 HIS A C 1
ATOM 945 O O . HIS A 1 124 ? 10.132 -5.497 -2.005 1.00 92.19 124 HIS A O 1
ATOM 951 N N . ALA A 1 125 ? 11.305 -4.857 -3.842 1.00 94.44 125 ALA A N 1
ATOM 952 C CA . ALA A 1 125 ? 10.832 -3.480 -3.903 1.00 94.44 125 ALA A CA 1
ATOM 953 C C . ALA A 1 125 ? 10.523 -2.965 -5.320 1.00 94.44 125 ALA A C 1
ATOM 955 O O . ALA A 1 125 ? 10.325 -1.760 -5.478 1.00 94.44 125 ALA A O 1
ATOM 956 N N . GLY A 1 126 ? 10.415 -3.821 -6.338 1.00 94.25 126 GLY A N 1
ATOM 957 C CA . GLY A 1 126 ? 9.862 -3.426 -7.635 1.00 94.25 126 GLY A CA 1
ATOM 958 C C . GLY A 1 126 ? 8.402 -2.962 -7.533 1.00 94.25 126 GLY A C 1
ATOM 959 O O . GLY A 1 126 ? 7.668 -3.388 -6.632 1.00 94.25 126 GLY A O 1
ATOM 960 N N . ASP A 1 127 ? 7.988 -2.042 -8.406 1.00 93.12 127 ASP A N 1
ATOM 961 C CA . ASP A 1 127 ? 6.669 -1.398 -8.352 1.00 93.12 127 ASP A CA 1
ATOM 962 C C . ASP A 1 127 ? 5.819 -1.710 -9.583 1.00 93.12 127 ASP A C 1
ATOM 964 O O . ASP A 1 127 ? 6.338 -1.854 -10.687 1.00 93.12 127 ASP A O 1
ATOM 968 N N . HIS A 1 128 ? 4.510 -1.797 -9.371 1.00 91.19 128 HIS A N 1
ATOM 969 C CA . HIS A 1 128 ? 3.523 -2.048 -10.415 1.00 91.19 128 HIS A CA 1
ATOM 970 C C . HIS A 1 128 ? 3.402 -0.841 -11.353 1.00 91.19 128 HIS A C 1
ATOM 972 O O . HIS A 1 128 ? 3.391 0.310 -10.897 1.00 91.19 128 HIS A O 1
ATOM 978 N N . LEU A 1 129 ? 3.314 -1.100 -12.665 1.00 92.44 129 LEU A N 1
ATOM 979 C CA . LEU A 1 129 ? 3.260 -0.080 -13.722 1.00 92.44 129 LEU A CA 1
ATOM 980 C C . LEU A 1 129 ? 4.395 0.938 -13.610 1.00 92.44 129 LEU A C 1
ATOM 982 O O . LEU A 1 129 ? 4.205 2.144 -13.797 1.00 92.44 129 LEU A O 1
ATOM 986 N N . ASP A 1 130 ? 5.580 0.461 -13.249 1.00 94.50 130 ASP A N 1
ATOM 987 C CA . ASP A 1 130 ? 6.782 1.268 -13.318 1.00 94.50 130 ASP A CA 1
ATOM 988 C C . ASP A 1 130 ? 7.220 1.371 -14.791 1.00 94.50 130 ASP A C 1
ATOM 990 O O . ASP A 1 130 ? 7.694 0.377 -15.353 1.00 94.50 130 ASP A O 1
ATOM 994 N N . PRO A 1 131 ? 7.088 2.546 -15.443 1.00 92.06 131 PRO A N 1
ATOM 995 C CA . PRO A 1 131 ? 7.437 2.703 -16.853 1.00 92.06 131 PRO A CA 1
ATOM 996 C C . PRO A 1 131 ? 8.925 2.466 -17.121 1.00 92.06 131 PRO A C 1
ATOM 998 O O . PRO A 1 131 ? 9.310 2.306 -18.281 1.00 92.06 131 PRO A O 1
ATOM 1001 N N . GLU A 1 132 ? 9.761 2.471 -16.077 1.00 93.12 132 GLU A N 1
ATOM 1002 C CA . GLU A 1 132 ? 11.209 2.279 -16.132 1.00 93.12 132 GLU A CA 1
ATOM 1003 C C . GLU A 1 132 ? 11.700 1.060 -15.337 1.00 93.12 132 GLU A C 1
ATOM 1005 O O . GLU A 1 132 ? 12.903 0.787 -15.303 1.00 93.12 132 GLU A O 1
ATOM 1010 N N . GLY A 1 133 ? 10.772 0.277 -14.783 1.00 93.25 133 GLY A N 1
ATOM 1011 C CA . GLY A 1 133 ? 11.058 -0.971 -14.092 1.00 93.25 133 GLY A CA 1
ATOM 1012 C C . GLY A 1 133 ? 11.372 -2.133 -15.039 1.00 93.25 133 GLY A C 1
ATOM 1013 O O . GLY A 1 133 ? 11.417 -2.002 -16.262 1.00 93.25 133 GLY A O 1
ATOM 1014 N N . VAL A 1 134 ? 11.580 -3.314 -14.449 1.00 92.69 134 VAL A N 1
ATOM 1015 C CA . VAL A 1 134 ? 11.817 -4.574 -15.185 1.00 92.69 134 VAL A CA 1
ATOM 1016 C C . VAL A 1 134 ? 10.626 -5.528 -15.187 1.00 92.69 134 VAL A C 1
ATOM 1018 O O . VAL A 1 134 ? 10.748 -6.648 -15.681 1.00 92.69 134 VAL A O 1
ATOM 1021 N N . GLY A 1 135 ? 9.475 -5.077 -14.685 1.00 89.31 135 GLY A N 1
ATOM 1022 C CA . GLY A 1 135 ? 8.235 -5.851 -14.642 1.00 89.31 135 GLY A CA 1
ATOM 1023 C C . GLY A 1 135 ? 8.112 -6.792 -13.444 1.00 89.31 135 GLY A C 1
ATOM 1024 O O . GLY A 1 135 ? 7.184 -7.578 -13.418 1.00 89.31 135 GLY A O 1
ATOM 1025 N N . ILE A 1 136 ? 9.000 -6.732 -12.448 1.00 90.94 136 ILE A N 1
ATOM 1026 C CA . ILE A 1 136 ? 8.842 -7.488 -11.193 1.00 90.94 136 ILE A CA 1
ATOM 1027 C C . ILE A 1 136 ? 8.210 -6.572 -10.173 1.00 90.94 136 ILE A C 1
ATOM 1029 O O . ILE A 1 136 ? 8.766 -5.506 -9.900 1.00 90.94 136 ILE A O 1
ATOM 1033 N N . THR A 1 137 ? 7.054 -6.958 -9.640 1.00 89.19 137 THR A N 1
ATOM 1034 C CA . THR A 1 137 ? 6.205 -5.984 -8.959 1.00 89.19 137 THR A CA 1
ATOM 1035 C C . THR A 1 137 ? 5.679 -6.473 -7.626 1.00 89.19 137 THR A C 1
ATOM 1037 O O . THR A 1 137 ? 5.349 -7.643 -7.411 1.00 89.19 137 THR A O 1
ATOM 1040 N N . ARG A 1 138 ? 5.662 -5.534 -6.682 1.00 87.94 138 ARG A N 1
ATOM 1041 C CA . ARG A 1 138 ? 5.087 -5.674 -5.353 1.00 87.94 138 ARG A CA 1
ATOM 1042 C C . ARG A 1 138 ? 4.235 -4.464 -5.084 1.00 87.94 138 ARG A C 1
ATOM 1044 O O . ARG A 1 138 ? 4.739 -3.340 -5.117 1.00 87.94 138 ARG A O 1
ATOM 1051 N N . TYR A 1 139 ? 2.976 -4.697 -4.749 1.00 84.50 139 TYR A N 1
ATOM 1052 C CA . TYR A 1 139 ? 2.183 -3.629 -4.167 1.00 84.50 139 TYR A CA 1
ATOM 1053 C C . TYR A 1 139 ? 2.786 -3.207 -2.824 1.00 84.50 139 TYR A C 1
ATOM 1055 O O . TYR A 1 139 ? 3.506 -3.992 -2.194 1.00 84.50 139 TYR A O 1
ATOM 1063 N N . PRO A 1 140 ? 2.511 -1.978 -2.376 1.00 82.31 140 PRO A N 1
ATOM 1064 C CA . PRO A 1 140 ? 3.046 -1.496 -1.115 1.00 82.31 140 PRO A CA 1
ATOM 1065 C C . PRO A 1 140 ? 2.745 -2.435 0.085 1.00 82.31 140 PRO A C 1
ATOM 1067 O O . PRO A 1 140 ? 3.634 -2.639 0.908 1.00 82.31 140 PRO A O 1
ATOM 1070 N N . ASP A 1 141 ? 1.588 -3.121 0.115 1.00 76.19 141 ASP A N 1
ATOM 1071 C CA . ASP A 1 141 ? 1.192 -4.133 1.129 1.00 76.19 141 ASP A CA 1
ATOM 1072 C C . ASP A 1 141 ? 2.008 -5.423 1.125 1.00 76.19 141 ASP A C 1
ATOM 1074 O O . ASP A 1 141 ? 1.892 -6.252 2.026 1.00 76.19 141 ASP A O 1
ATOM 1078 N N . GLN A 1 142 ? 2.856 -5.592 0.120 1.00 82.56 142 GLN A N 1
ATOM 1079 C CA . GLN A 1 142 ? 3.606 -6.814 -0.131 1.00 82.56 142 GLN A CA 1
ATOM 1080 C C . GLN A 1 142 ? 5.086 -6.644 0.199 1.00 82.56 142 GLN A C 1
ATOM 1082 O O . GLN A 1 142 ? 5.828 -7.630 0.196 1.00 82.56 142 GLN A O 1
ATOM 1087 N N . ILE A 1 143 ? 5.543 -5.413 0.446 1.00 87.06 143 ILE A N 1
ATOM 1088 C CA . ILE A 1 143 ? 6.945 -5.116 0.736 1.00 87.06 143 ILE A CA 1
ATOM 1089 C C . ILE A 1 143 ? 7.324 -5.745 2.081 1.00 87.06 143 ILE A C 1
ATOM 1091 O O . ILE A 1 143 ? 6.617 -5.615 3.070 1.00 87.06 143 ILE A O 1
ATOM 1095 N N . MET A 1 144 ? 8.470 -6.432 2.101 1.00 88.12 144 MET A N 1
ATOM 1096 C CA . MET A 1 144 ? 9.089 -6.958 3.322 1.00 88.12 144 MET A CA 1
ATOM 1097 C C . MET A 1 144 ? 10.195 -5.969 3.701 1.00 88.12 144 MET A C 1
ATOM 1099 O O . MET A 1 144 ? 11.263 -6.039 3.081 1.00 88.12 144 MET A O 1
ATOM 1103 N N . PRO A 1 145 ? 9.947 -5.006 4.606 1.00 88.50 145 PRO A N 1
ATOM 1104 C CA . PRO A 1 145 ? 10.694 -3.747 4.622 1.00 88.50 145 PRO A CA 1
ATOM 1105 C C . PRO A 1 145 ? 12.189 -3.917 4.928 1.00 88.50 145 PRO A C 1
ATOM 1107 O O . PRO A 1 145 ? 13.034 -3.341 4.244 1.00 88.50 145 PRO A O 1
ATOM 1110 N N . GLU A 1 146 ? 12.550 -4.777 5.879 1.00 90.94 146 GLU A N 1
ATOM 1111 C CA . GLU A 1 146 ? 13.942 -5.009 6.279 1.00 90.94 146 GLU A CA 1
ATOM 1112 C C . GLU A 1 146 ? 14.743 -5.718 5.183 1.00 90.94 146 GLU A C 1
ATOM 1114 O O . GLU A 1 146 ? 15.871 -5.321 4.879 1.00 90.94 146 GLU A O 1
ATOM 1119 N N . ALA A 1 147 ? 14.151 -6.746 4.565 1.00 92.88 147 ALA A N 1
ATOM 1120 C CA . ALA A 1 147 ? 14.764 -7.472 3.455 1.00 92.88 147 ALA A CA 1
ATOM 1121 C C . ALA A 1 147 ? 14.918 -6.566 2.223 1.00 92.88 147 ALA A C 1
ATOM 1123 O O . ALA A 1 147 ? 15.969 -6.566 1.581 1.00 92.88 147 ALA A O 1
ATOM 1124 N N . ALA A 1 148 ? 13.902 -5.746 1.942 1.00 94.94 148 ALA A N 1
ATOM 1125 C CA . ALA A 1 148 ? 13.923 -4.764 0.867 1.00 94.94 148 ALA A CA 1
ATOM 1126 C C . ALA A 1 148 ? 15.006 -3.704 1.079 1.00 94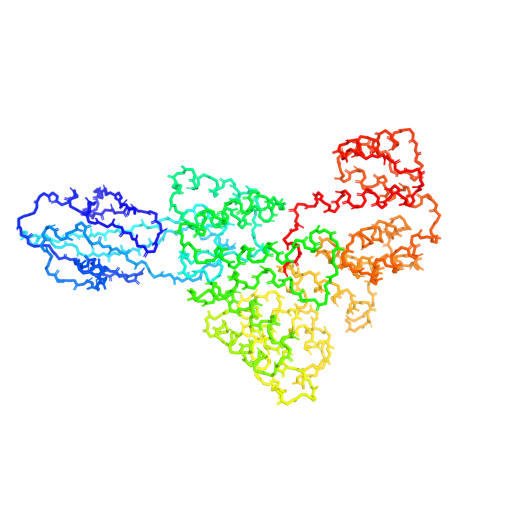.94 148 ALA A C 1
ATOM 1128 O O . ALA A 1 148 ? 15.804 -3.463 0.173 1.00 94.94 148 ALA A O 1
ATOM 1129 N N . ARG A 1 149 ? 15.108 -3.131 2.286 1.00 96.56 149 ARG A N 1
ATOM 1130 C CA . ARG A 1 149 ? 16.157 -2.159 2.621 1.00 96.56 149 ARG A CA 1
ATOM 1131 C C . ARG A 1 149 ? 17.544 -2.758 2.416 1.00 96.56 149 ARG A C 1
ATOM 1133 O O . ARG A 1 149 ? 18.390 -2.115 1.803 1.00 96.56 149 ARG A O 1
ATOM 1140 N N . ALA A 1 150 ? 17.782 -3.973 2.911 1.00 97.44 150 ALA A N 1
ATOM 1141 C CA . ALA A 1 150 ? 19.079 -4.631 2.781 1.00 97.44 150 ALA A CA 1
ATOM 1142 C C . ALA A 1 150 ? 19.454 -4.883 1.309 1.00 97.44 150 ALA A C 1
ATOM 1144 O O . ALA A 1 150 ? 20.551 -4.517 0.885 1.00 97.44 150 ALA A O 1
ATOM 1145 N N . ALA A 1 151 ? 18.534 -5.455 0.525 1.00 97.44 151 ALA A N 1
ATOM 1146 C CA . ALA A 1 151 ? 18.757 -5.743 -0.890 1.00 97.44 151 ALA A CA 1
ATOM 1147 C C . ALA A 1 151 ? 18.993 -4.464 -1.710 1.00 97.44 151 ALA A C 1
ATOM 1149 O O . ALA A 1 151 ? 19.960 -4.377 -2.464 1.00 97.44 151 ALA A O 1
ATOM 1150 N N . CYS A 1 152 ? 18.155 -3.444 -1.524 1.00 98.44 152 CYS A N 1
ATOM 1151 C CA . CYS A 1 152 ? 18.243 -2.208 -2.295 1.00 98.44 152 CYS A CA 1
ATOM 1152 C C . CYS A 1 152 ? 19.418 -1.319 -1.895 1.00 98.44 152 CYS A C 1
ATOM 1154 O O . CYS A 1 152 ? 20.023 -0.696 -2.763 1.00 98.44 152 CYS A O 1
ATOM 1156 N N . ALA A 1 153 ? 19.820 -1.309 -0.621 1.00 98.56 153 ALA A N 1
ATOM 1157 C CA . ALA A 1 153 ? 21.050 -0.637 -0.211 1.00 98.56 153 ALA A CA 1
ATOM 1158 C C . ALA A 1 153 ? 22.287 -1.277 -0.865 1.00 98.56 153 ALA A C 1
ATOM 1160 O O . ALA A 1 153 ? 23.175 -0.560 -1.326 1.00 98.56 153 ALA A O 1
ATOM 1161 N N . ALA A 1 154 ? 22.332 -2.612 -0.963 1.00 98.31 154 ALA A N 1
ATOM 1162 C CA . ALA A 1 154 ? 23.406 -3.311 -1.667 1.00 98.31 154 ALA A CA 1
ATOM 1163 C C . ALA A 1 154 ? 23.414 -2.985 -3.172 1.00 98.31 154 ALA A C 1
ATOM 1165 O O . ALA A 1 154 ? 24.479 -2.729 -3.735 1.00 98.31 154 ALA A O 1
ATOM 1166 N N . ALA A 1 155 ? 22.239 -2.926 -3.805 1.00 98.12 155 ALA A N 1
ATOM 1167 C CA . ALA A 1 155 ? 22.098 -2.562 -5.214 1.00 98.12 155 ALA A CA 1
ATOM 1168 C C . ALA A 1 155 ? 22.551 -1.114 -5.492 1.00 98.12 155 ALA A C 1
ATOM 1170 O O . ALA A 1 155 ? 23.314 -0.875 -6.428 1.00 98.12 155 ALA A O 1
ATOM 1171 N N . VAL A 1 156 ? 22.165 -0.157 -4.639 1.00 98.62 156 VAL A N 1
ATOM 1172 C CA . VAL A 1 156 ? 22.624 1.242 -4.710 1.00 98.62 156 VAL A CA 1
ATOM 1173 C C . VAL A 1 156 ? 24.137 1.352 -4.505 1.00 98.62 156 VAL A C 1
ATOM 1175 O O . VAL A 1 156 ? 24.794 2.100 -5.224 1.00 98.62 156 VAL A O 1
ATOM 1178 N N . ALA A 1 157 ? 24.711 0.605 -3.557 1.00 98.31 157 ALA A N 1
ATOM 1179 C CA . ALA A 1 157 ? 26.155 0.614 -3.321 1.00 98.31 157 ALA A CA 1
ATOM 1180 C C . ALA A 1 157 ? 26.944 0.060 -4.520 1.00 98.31 157 ALA A C 1
ATOM 1182 O O . ALA A 1 157 ? 28.023 0.561 -4.833 1.00 98.31 157 ALA A O 1
ATOM 1183 N N . ALA A 1 158 ? 26.406 -0.957 -5.198 1.00 97.19 158 ALA A N 1
ATOM 1184 C CA . ALA A 1 158 ? 27.001 -1.506 -6.410 1.00 97.19 158 ALA A CA 1
ATOM 1185 C C . ALA A 1 158 ? 26.858 -0.555 -7.612 1.00 97.19 158 ALA A C 1
ATOM 1187 O O . ALA A 1 158 ? 27.772 -0.466 -8.433 1.00 97.19 158 ALA A O 1
ATOM 1188 N N . GLU A 1 159 ? 25.726 0.149 -7.725 1.00 95.62 159 GLU A N 1
ATOM 1189 C CA . GLU A 1 159 ? 25.386 0.997 -8.872 1.00 95.62 159 GLU A CA 1
ATOM 1190 C C . GLU A 1 159 ? 24.742 2.330 -8.458 1.00 95.62 159 GLU A C 1
ATOM 1192 O O . GLU A 1 159 ? 23.534 2.531 -8.622 1.00 95.62 159 GLU A O 1
ATOM 1197 N N . PRO A 1 160 ? 25.550 3.293 -7.984 1.00 97.44 160 PRO A N 1
ATOM 1198 C CA . PRO A 1 160 ? 25.049 4.553 -7.434 1.00 97.44 160 PRO A CA 1
ATOM 1199 C C . PRO A 1 160 ? 24.390 5.480 -8.465 1.00 97.44 160 PRO A C 1
ATOM 1201 O O . PRO A 1 160 ? 23.662 6.393 -8.076 1.00 97.44 160 PRO A O 1
ATOM 1204 N N . GLU A 1 161 ? 24.604 5.245 -9.762 1.00 96.94 161 GLU A N 1
ATOM 1205 C CA . GLU A 1 161 ? 23.987 6.010 -10.856 1.00 96.94 161 GLU A CA 1
ATOM 1206 C C . GLU A 1 161 ? 22.711 5.351 -11.408 1.00 96.94 161 GLU A C 1
ATOM 1208 O O . GLU A 1 161 ? 22.139 5.827 -12.387 1.00 96.94 161 GLU A O 1
ATOM 1213 N N . ASN A 1 162 ? 22.241 4.253 -10.806 1.00 95.94 162 ASN A N 1
ATOM 1214 C CA . ASN A 1 162 ? 21.009 3.597 -11.227 1.00 95.94 162 ASN A CA 1
ATOM 1215 C C . ASN A 1 162 ? 19.796 4.166 -10.470 1.00 95.94 162 ASN A C 1
ATOM 1217 O O . ASN A 1 162 ? 19.518 3.785 -9.331 1.00 95.94 162 ASN A O 1
ATOM 1221 N N . GLY A 1 163 ? 19.049 5.069 -11.117 1.00 97.69 163 GLY A N 1
ATOM 1222 C CA . GLY A 1 163 ? 17.880 5.734 -10.524 1.00 97.69 163 GLY A CA 1
ATOM 1223 C C . GLY A 1 163 ? 16.790 4.774 -10.029 1.00 97.69 163 GLY A C 1
ATOM 1224 O O . GLY A 1 163 ? 16.167 5.045 -9.002 1.00 97.69 163 GLY A O 1
ATOM 1225 N N . ARG A 1 164 ? 16.624 3.612 -10.680 1.00 97.31 164 ARG A N 1
ATOM 1226 C CA . ARG A 1 164 ? 15.670 2.567 -10.272 1.00 97.31 164 ARG A CA 1
ATOM 1227 C C . ARG A 1 164 ? 15.951 2.060 -8.863 1.00 97.31 164 ARG A C 1
ATOM 1229 O O . ARG A 1 164 ? 15.027 1.934 -8.068 1.00 97.31 164 ARG A O 1
ATOM 1236 N N . PHE A 1 165 ? 17.212 1.783 -8.529 1.00 98.12 165 PHE A N 1
ATOM 1237 C CA . PHE A 1 165 ? 17.557 1.239 -7.212 1.00 98.12 165 PHE A CA 1
ATOM 1238 C C . PHE A 1 165 ? 17.401 2.259 -6.095 1.00 98.12 165 PHE A C 1
ATOM 1240 O O . PHE A 1 165 ? 16.956 1.902 -5.008 1.00 98.12 165 PHE A O 1
ATOM 1247 N N . HIS A 1 166 ? 17.686 3.532 -6.371 1.00 98.69 166 HIS A N 1
ATOM 1248 C CA . HIS A 1 166 ? 17.373 4.615 -5.437 1.00 98.69 166 HIS A CA 1
ATOM 1249 C C . HIS A 1 166 ? 15.865 4.738 -5.205 1.00 98.69 166 HIS A C 1
ATOM 1251 O O . HIS A 1 166 ? 15.424 4.867 -4.065 1.00 98.69 166 HIS A O 1
ATOM 1257 N N . TYR A 1 167 ? 15.061 4.617 -6.264 1.00 98.50 167 TYR A N 1
ATOM 1258 C CA . TYR A 1 167 ? 13.605 4.628 -6.152 1.00 98.50 167 TYR A CA 1
ATOM 1259 C C . TYR A 1 167 ? 13.075 3.451 -5.319 1.00 98.50 167 TYR A C 1
ATOM 1261 O O . TYR A 1 167 ? 12.322 3.650 -4.364 1.00 98.50 167 TYR A O 1
ATOM 1269 N N . GLN A 1 168 ? 13.507 2.230 -5.637 1.00 98.12 168 GLN A N 1
ATOM 1270 C CA . GLN A 1 168 ? 13.120 1.013 -4.922 1.00 98.12 168 GLN A CA 1
ATOM 1271 C C . GLN A 1 168 ? 13.590 1.036 -3.454 1.00 98.12 168 GLN A C 1
ATOM 1273 O O . GLN A 1 168 ? 12.838 0.643 -2.560 1.00 98.12 168 GLN A O 1
ATOM 1278 N N . LEU A 1 169 ? 14.784 1.577 -3.174 1.00 98.38 169 LEU A N 1
ATOM 1279 C CA . LEU A 1 169 ? 15.245 1.840 -1.807 1.00 98.38 169 LEU A CA 1
ATOM 1280 C C . LEU A 1 169 ? 14.318 2.829 -1.087 1.00 98.38 169 LEU A C 1
ATOM 1282 O O . LEU A 1 169 ? 13.935 2.579 0.053 1.00 98.38 169 LEU A O 1
ATOM 1286 N N . GLY A 1 170 ? 13.905 3.906 -1.761 1.00 96.81 170 GLY A N 1
ATOM 1287 C CA . GLY A 1 170 ? 12.914 4.850 -1.248 1.00 96.81 170 GLY A CA 1
ATOM 1288 C C . GLY A 1 170 ? 11.611 4.163 -0.830 1.00 96.81 170 GLY A C 1
ATOM 1289 O O . GLY A 1 170 ? 11.128 4.397 0.274 1.00 96.81 170 GLY A O 1
ATOM 1290 N N . ARG A 1 171 ? 11.085 3.241 -1.650 1.00 94.75 171 ARG A N 1
ATOM 1291 C CA . ARG A 1 171 ? 9.888 2.443 -1.306 1.00 94.75 171 ARG A CA 1
ATOM 1292 C C . ARG A 1 171 ? 10.095 1.597 -0.047 1.00 94.75 171 ARG A C 1
ATOM 1294 O O . ARG A 1 171 ? 9.217 1.555 0.811 1.00 94.75 171 ARG A O 1
ATOM 1301 N N . ALA A 1 172 ? 11.253 0.948 0.086 1.00 94.44 172 ALA A N 1
ATOM 1302 C CA . ALA A 1 172 ? 11.583 0.151 1.268 1.00 94.44 172 ALA A CA 1
ATOM 1303 C C . ALA A 1 172 ? 11.677 1.006 2.544 1.00 94.44 172 ALA A C 1
ATOM 1305 O O . ALA A 1 172 ? 11.206 0.591 3.600 1.00 94.44 172 ALA A O 1
ATOM 1306 N N . LEU A 1 173 ? 12.254 2.206 2.441 1.00 93.69 173 LEU A N 1
ATOM 1307 C CA . LEU A 1 173 ? 12.404 3.140 3.559 1.00 93.69 173 LEU A CA 1
ATOM 1308 C C . LEU A 1 173 ? 11.065 3.756 3.986 1.00 93.69 173 LEU A C 1
ATOM 1310 O O . LEU A 1 173 ? 10.821 3.882 5.182 1.00 93.69 173 LEU A O 1
ATOM 1314 N N . ILE A 1 174 ? 10.159 4.034 3.038 1.00 89.75 174 ILE A N 1
ATOM 1315 C CA . ILE A 1 174 ? 8.766 4.409 3.348 1.00 89.75 174 ILE A CA 1
ATOM 1316 C C . ILE A 1 174 ? 8.092 3.312 4.168 1.00 89.75 174 ILE A C 1
ATOM 1318 O O . ILE A 1 174 ? 7.478 3.603 5.188 1.00 89.75 174 ILE A O 1
ATOM 1322 N N . ALA A 1 175 ? 8.239 2.049 3.762 1.00 87.00 175 ALA A N 1
ATOM 1323 C CA . ALA A 1 175 ? 7.648 0.927 4.487 1.00 87.00 175 ALA A CA 1
ATOM 1324 C C . ALA A 1 175 ? 8.236 0.738 5.902 1.00 87.00 175 ALA A C 1
ATOM 1326 O O . ALA A 1 175 ? 7.572 0.171 6.764 1.00 87.00 175 ALA A O 1
ATOM 1327 N N . LEU A 1 176 ? 9.449 1.247 6.148 1.00 86.88 176 LEU A N 1
ATOM 1328 C CA . LEU A 1 176 ? 10.095 1.315 7.464 1.00 86.88 176 LEU A CA 1
ATOM 1329 C C . LEU A 1 176 ? 9.783 2.604 8.237 1.00 86.88 176 LEU A C 1
ATOM 1331 O O . LEU A 1 176 ? 10.311 2.784 9.331 1.00 86.88 176 LEU A O 1
ATOM 1335 N N . THR A 1 177 ? 8.968 3.509 7.687 1.00 84.06 177 THR A N 1
ATOM 1336 C CA . THR A 1 177 ? 8.680 4.851 8.231 1.00 84.06 177 THR A CA 1
ATOM 1337 C C . THR A 1 177 ? 9.900 5.771 8.374 1.00 84.06 177 THR A C 1
ATOM 1339 O O . THR A 1 177 ? 9.835 6.810 9.029 1.00 84.06 177 THR A O 1
ATOM 1342 N N . ASP A 1 178 ? 11.012 5.441 7.714 1.00 88.50 178 ASP A N 1
ATOM 1343 C CA . ASP A 1 178 ? 12.204 6.289 7.650 1.00 88.50 178 ASP A CA 1
ATOM 1344 C C . ASP A 1 178 ? 12.044 7.312 6.515 1.00 88.50 178 ASP A C 1
ATOM 1346 O O . ASP A 1 178 ? 12.633 7.207 5.435 1.00 88.50 178 ASP A O 1
ATOM 1350 N N . TYR A 1 179 ? 11.150 8.279 6.735 1.00 87.75 179 TYR A N 1
ATOM 1351 C CA . TYR A 1 179 ? 10.737 9.239 5.709 1.00 87.75 179 TYR A CA 1
ATOM 1352 C C . TYR A 1 179 ? 11.854 10.192 5.274 1.00 87.75 179 TYR A C 1
ATOM 1354 O O . TYR A 1 179 ? 11.844 10.661 4.132 1.00 87.75 179 TYR A O 1
ATOM 1362 N N . ASP A 1 180 ? 12.819 10.467 6.151 1.00 91.25 180 ASP A N 1
ATOM 1363 C CA . ASP A 1 180 ? 13.958 11.327 5.833 1.00 91.25 180 ASP A CA 1
ATOM 1364 C C . ASP A 1 180 ? 14.934 10.605 4.900 1.00 91.25 180 ASP A C 1
ATOM 1366 O O . ASP A 1 180 ? 15.280 11.137 3.838 1.00 91.25 180 ASP A O 1
ATOM 1370 N N . ALA A 1 181 ? 15.309 9.361 5.219 1.00 95.75 181 ALA A N 1
ATOM 1371 C CA . ALA A 1 181 ? 16.140 8.565 4.322 1.00 95.75 181 ALA A CA 1
ATOM 1372 C C . ALA A 1 181 ? 15.403 8.237 3.013 1.00 95.75 181 ALA A C 1
ATOM 1374 O O . ALA A 1 181 ? 16.006 8.279 1.936 1.00 95.75 181 ALA A O 1
ATOM 1375 N N . ALA A 1 182 ? 14.096 7.955 3.080 1.00 95.19 182 ALA A N 1
ATOM 1376 C CA . ALA A 1 182 ? 13.276 7.721 1.896 1.00 95.19 182 ALA A CA 1
ATOM 1377 C C . ALA A 1 182 ? 13.291 8.927 0.954 1.00 95.19 182 ALA A C 1
ATOM 1379 O O . ALA A 1 182 ? 13.496 8.767 -0.249 1.00 95.19 182 ALA A O 1
ATOM 1380 N N . ARG A 1 183 ? 13.117 10.141 1.494 1.00 95.94 183 ARG A N 1
ATOM 1381 C CA . ARG A 1 183 ? 13.177 11.382 0.716 1.00 95.94 183 ARG A CA 1
ATOM 1382 C C . ARG A 1 183 ? 14.523 11.535 0.021 1.00 95.94 183 ARG A C 1
ATOM 1384 O O . ARG A 1 183 ? 14.533 11.771 -1.182 1.00 95.94 183 ARG A O 1
ATOM 1391 N N . ALA A 1 184 ? 15.629 11.346 0.739 1.00 98.12 184 ALA A N 1
ATOM 1392 C CA . ALA A 1 184 ? 16.966 11.461 0.160 1.00 98.12 184 ALA A CA 1
ATOM 1393 C C . ALA A 1 184 ? 17.185 10.467 -0.998 1.00 98.12 184 ALA A C 1
ATOM 1395 O O . ALA A 1 184 ? 17.694 10.841 -2.057 1.00 98.12 184 ALA A O 1
ATOM 1396 N N . ALA A 1 185 ? 16.750 9.212 -0.836 1.00 98.56 185 ALA A N 1
ATOM 1397 C CA . ALA A 1 185 ? 16.827 8.205 -1.893 1.00 98.56 185 ALA A CA 1
ATOM 1398 C C . ALA A 1 185 ? 15.962 8.586 -3.112 1.00 98.56 185 ALA A C 1
ATOM 1400 O O . ALA A 1 185 ? 16.416 8.514 -4.254 1.00 98.56 185 ALA A O 1
ATOM 1401 N N . LEU A 1 186 ? 14.734 9.058 -2.894 1.00 98.56 186 LEU A N 1
ATOM 1402 C CA . LEU A 1 186 ? 13.835 9.471 -3.974 1.00 98.56 186 LEU A CA 1
ATOM 1403 C C . LEU A 1 186 ? 14.311 10.742 -4.695 1.00 98.56 186 LEU A C 1
ATOM 1405 O O . LEU A 1 186 ? 14.186 10.831 -5.914 1.00 98.56 186 LEU A O 1
ATOM 1409 N N . GLU A 1 187 ? 14.897 11.706 -3.985 1.00 98.56 187 GLU A N 1
ATOM 1410 C CA . GLU A 1 187 ? 15.536 12.878 -4.594 1.00 98.56 187 GLU A CA 1
ATOM 1411 C C . GLU A 1 187 ? 16.703 12.457 -5.487 1.00 98.56 187 GLU A C 1
ATOM 1413 O O . GLU A 1 187 ? 16.790 12.909 -6.629 1.00 98.56 187 GLU A O 1
ATOM 1418 N N . ARG A 1 188 ? 17.531 11.507 -5.034 1.00 98.69 188 ARG A N 1
ATOM 1419 C CA . ARG A 1 188 ? 18.599 10.951 -5.869 1.00 98.69 188 ARG A CA 1
ATOM 1420 C C . ARG A 1 188 ? 18.051 10.237 -7.105 1.00 98.69 188 ARG A C 1
ATOM 1422 O O . ARG A 1 188 ? 18.585 10.429 -8.196 1.00 98.69 188 ARG A O 1
ATOM 1429 N N . ALA A 1 189 ? 16.976 9.459 -6.968 1.00 98.75 189 ALA A N 1
ATOM 1430 C CA . ALA A 1 189 ? 16.305 8.818 -8.100 1.00 98.75 189 ALA A CA 1
ATOM 1431 C C . ALA A 1 189 ? 15.774 9.848 -9.114 1.00 98.75 189 ALA A C 1
ATOM 1433 O O . ALA A 1 189 ? 15.985 9.693 -10.317 1.00 98.75 189 ALA A O 1
ATOM 1434 N N . ARG A 1 190 ? 15.142 10.927 -8.633 1.00 98.38 190 ARG A N 1
ATOM 1435 C CA . ARG A 1 190 ? 14.662 12.050 -9.453 1.00 98.38 190 ARG A CA 1
ATOM 1436 C C . ARG A 1 190 ? 15.807 12.735 -10.197 1.00 98.38 190 ARG A C 1
ATOM 1438 O O . ARG A 1 190 ? 15.670 13.005 -11.388 1.00 98.38 190 ARG A O 1
ATOM 1445 N N . ASP A 1 191 ? 16.915 13.012 -9.515 1.00 98.44 191 ASP A N 1
ATOM 1446 C CA . ASP A 1 191 ? 18.080 13.690 -10.099 1.00 98.44 191 ASP A CA 1
ATOM 1447 C C . ASP A 1 191 ? 18.766 12.828 -11.171 1.00 98.44 191 ASP A C 1
ATOM 1449 O O . ASP A 1 191 ? 19.322 13.352 -12.133 1.00 98.44 191 ASP A O 1
ATOM 1453 N N . LEU A 1 192 ? 18.654 11.502 -11.048 1.00 98.06 192 LEU A N 1
ATOM 1454 C CA . LEU A 1 192 ? 19.042 10.522 -12.068 1.00 98.06 192 LEU A CA 1
ATOM 1455 C C . LEU A 1 192 ? 17.984 10.338 -13.174 1.00 98.06 192 LEU A C 1
ATOM 1457 O O . LEU A 1 192 ? 18.163 9.512 -14.066 1.00 98.06 192 LEU A O 1
ATOM 1461 N N . GLY A 1 193 ? 16.892 11.105 -13.139 1.00 96.81 193 GLY A N 1
ATOM 1462 C CA . GLY A 1 193 ? 15.856 11.131 -14.169 1.00 96.81 193 GLY A CA 1
ATOM 1463 C C . GLY A 1 193 ? 14.732 10.108 -14.004 1.00 96.81 193 GLY A C 1
ATOM 1464 O O . GLY A 1 193 ? 13.884 10.040 -14.889 1.00 96.81 193 GLY A O 1
ATOM 1465 N N . TYR A 1 194 ? 14.679 9.355 -12.899 1.00 97.75 194 TYR A N 1
ATOM 1466 C CA . TYR A 1 194 ? 13.691 8.289 -12.710 1.00 97.75 194 TYR A CA 1
ATOM 1467 C C . TYR A 1 194 ? 12.272 8.844 -12.525 1.00 97.75 194 TYR A C 1
ATOM 1469 O O . TYR A 1 194 ? 11.991 9.605 -11.596 1.00 97.75 194 TYR A O 1
ATOM 1477 N N . THR A 1 195 ? 11.354 8.445 -13.399 1.00 97.00 195 THR A N 1
ATOM 1478 C CA . THR A 1 195 ? 10.006 9.012 -13.548 1.00 97.00 195 THR A CA 1
ATOM 1479 C C . THR A 1 195 ? 9.169 8.865 -12.285 1.00 97.00 195 THR A C 1
ATOM 1481 O O . THR A 1 195 ? 8.619 9.853 -11.795 1.00 97.00 195 THR A O 1
ATOM 1484 N N . ARG A 1 196 ? 9.135 7.659 -11.706 1.00 96.69 196 ARG A N 1
ATOM 1485 C CA . ARG A 1 196 ? 8.316 7.344 -10.524 1.00 96.69 196 ARG A CA 1
ATOM 1486 C C . ARG A 1 196 ? 8.714 8.110 -9.262 1.00 96.69 196 ARG A C 1
ATOM 1488 O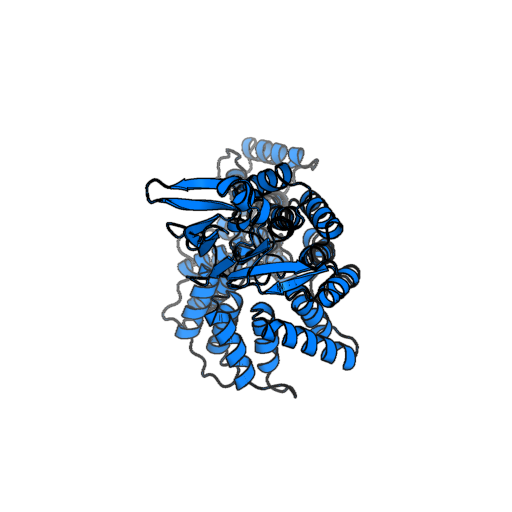 O . ARG A 1 196 ? 7.920 8.219 -8.327 1.00 96.69 196 ARG A O 1
ATOM 1495 N N . ALA A 1 197 ? 9.928 8.661 -9.220 1.00 98.00 197 ALA A N 1
ATOM 1496 C CA . ALA A 1 197 ? 10.392 9.442 -8.081 1.00 98.00 197 ALA A CA 1
ATOM 1497 C C . ALA A 1 197 ? 9.555 10.714 -7.872 1.00 98.00 197 ALA A C 1
ATOM 1499 O O . ALA A 1 197 ? 9.343 11.123 -6.732 1.00 98.00 197 ALA A O 1
ATOM 1500 N N . TRP A 1 198 ? 9.025 11.308 -8.948 1.00 98.12 198 TRP A N 1
ATOM 1501 C CA . TRP A 1 198 ? 8.159 12.485 -8.861 1.00 98.12 198 TRP A CA 1
ATOM 1502 C C . TRP A 1 198 ? 6.873 12.183 -8.099 1.00 98.12 198 TRP A C 1
ATOM 1504 O O . TRP A 1 198 ? 6.567 12.871 -7.126 1.00 98.12 198 TRP A O 1
ATOM 1514 N N . HIS A 1 199 ? 6.155 11.121 -8.476 1.00 96.25 199 HIS A N 1
ATOM 1515 C CA . HIS A 1 199 ? 4.958 10.700 -7.749 1.00 96.25 199 HIS A CA 1
ATOM 1516 C C . HIS A 1 199 ? 5.251 10.417 -6.276 1.00 96.25 199 HIS A C 1
ATOM 1518 O O . HIS A 1 199 ? 4.570 10.965 -5.408 1.00 96.25 199 HIS A O 1
ATOM 1524 N N . ALA A 1 200 ? 6.290 9.629 -5.993 1.00 95.31 200 ALA A N 1
ATOM 1525 C CA . ALA A 1 200 ? 6.627 9.236 -4.629 1.00 95.31 200 ALA A CA 1
ATOM 1526 C C . ALA A 1 200 ? 7.013 10.434 -3.740 1.00 95.31 200 ALA A C 1
ATOM 1528 O O . ALA A 1 200 ? 6.566 10.511 -2.596 1.00 95.31 200 ALA A O 1
ATOM 1529 N N . LEU A 1 201 ? 7.771 11.405 -4.264 1.00 96.00 201 LEU A N 1
ATOM 1530 C CA . LEU A 1 201 ? 8.084 12.645 -3.544 1.00 96.00 201 LEU A CA 1
ATOM 1531 C C . LEU A 1 201 ? 6.828 13.481 -3.276 1.00 96.00 201 LEU A C 1
ATOM 1533 O O . LEU A 1 201 ? 6.642 13.950 -2.155 1.00 96.00 201 LEU A O 1
ATOM 1537 N N . GLY A 1 202 ? 5.943 13.625 -4.269 1.00 94.00 202 GLY A N 1
ATOM 1538 C CA . GLY A 1 202 ? 4.658 14.306 -4.087 1.00 94.00 202 GLY A CA 1
ATOM 1539 C C . GLY A 1 202 ? 3.805 13.643 -3.003 1.00 94.00 202 GLY A C 1
ATOM 1540 O O . GLY A 1 202 ? 3.245 14.326 -2.148 1.00 94.00 202 GLY A O 1
ATOM 1541 N N . THR A 1 203 ? 3.779 12.309 -2.967 1.00 89.25 203 THR A N 1
ATOM 1542 C CA . THR A 1 203 ? 3.096 11.538 -1.918 1.00 89.25 203 THR A CA 1
ATOM 1543 C C . THR A 1 203 ? 3.699 11.798 -0.536 1.00 89.25 203 THR A C 1
ATOM 1545 O O . THR A 1 203 ? 2.952 12.066 0.399 1.00 89.25 203 THR A O 1
ATOM 1548 N N . LEU A 1 204 ? 5.030 11.827 -0.390 1.00 88.56 204 LEU A N 1
ATOM 1549 C CA . LEU A 1 204 ? 5.672 12.179 0.886 1.00 88.56 204 LEU A CA 1
ATOM 1550 C C . LEU A 1 204 ? 5.342 13.604 1.352 1.00 88.56 204 LEU A C 1
ATOM 1552 O O . LEU A 1 204 ? 5.181 13.841 2.550 1.00 88.56 204 LEU A O 1
ATOM 1556 N N . VAL A 1 205 ? 5.231 14.558 0.424 1.00 88.75 205 VAL A N 1
ATOM 1557 C CA . VAL A 1 205 ? 4.793 15.925 0.743 1.00 88.75 205 VAL A CA 1
ATOM 1558 C C . VAL A 1 205 ? 3.342 15.920 1.226 1.00 88.75 205 VAL A C 1
ATOM 1560 O O . VAL A 1 205 ? 3.062 16.481 2.284 1.00 88.75 205 VAL A O 1
ATOM 1563 N N . ALA A 1 206 ? 2.444 15.235 0.511 1.00 83.50 206 ALA A N 1
ATOM 1564 C CA . ALA A 1 206 ? 1.031 15.131 0.872 1.00 83.50 206 ALA A CA 1
ATOM 1565 C C . ALA A 1 206 ? 0.812 14.448 2.235 1.00 83.50 206 ALA A C 1
ATOM 1567 O O . ALA A 1 206 ? -0.062 14.854 3.000 1.00 83.50 206 ALA A O 1
ATOM 1568 N N . LEU A 1 207 ? 1.630 13.445 2.567 1.00 74.69 207 LEU A N 1
ATOM 1569 C CA . LEU A 1 207 ? 1.542 12.705 3.827 1.00 74.69 207 LEU A CA 1
ATOM 1570 C C . LEU A 1 207 ? 2.096 13.475 5.030 1.00 74.69 207 LEU A C 1
ATOM 1572 O O . LEU A 1 207 ? 1.785 13.111 6.159 1.00 74.69 207 LEU A O 1
ATOM 1576 N N . ARG A 1 208 ? 2.863 14.561 4.847 1.00 70.94 208 ARG A N 1
ATOM 1577 C CA . ARG A 1 208 ? 3.500 15.298 5.959 1.00 70.94 208 ARG A CA 1
ATOM 1578 C C . ARG A 1 208 ? 2.503 15.711 7.050 1.00 70.94 208 ARG A C 1
ATOM 1580 O O . ARG A 1 208 ? 2.810 15.598 8.238 1.00 70.94 208 ARG A O 1
ATOM 1587 N N . ALA A 1 209 ? 1.310 16.163 6.659 1.00 60.34 209 ALA A N 1
ATOM 1588 C CA . ALA A 1 209 ? 0.239 16.498 7.597 1.00 60.34 209 ALA A CA 1
ATOM 1589 C C . ALA A 1 209 ? -0.361 15.246 8.268 1.00 60.34 209 ALA A C 1
ATOM 1591 O O . ALA A 1 209 ? -0.585 15.259 9.474 1.00 60.34 209 ALA A O 1
ATOM 1592 N N . ALA A 1 210 ? -0.561 14.147 7.533 1.00 57.16 210 ALA A N 1
ATOM 1593 C CA . ALA A 1 210 ? -1.079 12.884 8.074 1.00 57.16 210 ALA A CA 1
ATOM 1594 C C . ALA A 1 210 ? -0.109 12.224 9.076 1.00 57.16 210 ALA A C 1
ATOM 1596 O O . ALA A 1 210 ? -0.531 11.814 10.158 1.00 57.16 210 ALA A O 1
ATOM 1597 N N . ILE A 1 211 ? 1.195 12.238 8.777 1.00 55.03 211 ILE A N 1
ATOM 1598 C CA . ILE A 1 211 ? 2.286 11.746 9.639 1.00 55.03 211 ILE A CA 1
ATOM 1599 C C . ILE A 1 211 ? 2.337 12.517 10.974 1.00 55.03 211 ILE A C 1
ATOM 1601 O O . ILE A 1 211 ? 2.761 11.979 11.995 1.00 55.03 211 ILE A O 1
ATOM 1605 N N . THR A 1 212 ? 1.860 13.768 10.994 1.00 47.78 212 THR A N 1
ATOM 1606 C CA . THR A 1 212 ? 1.863 14.663 12.166 1.00 47.78 212 THR A CA 1
ATOM 1607 C C . THR A 1 212 ? 0.482 14.862 12.811 1.00 47.78 212 THR A C 1
ATOM 1609 O O . THR A 1 212 ? 0.347 15.666 13.733 1.00 47.78 212 THR A O 1
ATOM 1612 N N . GLY A 1 213 ? -0.538 14.101 12.389 1.00 45.78 213 GLY A N 1
ATOM 1613 C CA . GLY A 1 213 ? -1.871 14.090 13.011 1.00 45.78 213 GLY A CA 1
ATOM 1614 C C . GLY A 1 213 ? -2.874 15.131 12.486 1.00 45.78 213 GLY A C 1
ATOM 1615 O O . GLY A 1 213 ? -3.848 15.444 13.170 1.00 45.78 213 GLY A O 1
ATOM 1616 N N . GLY A 1 214 ? -2.653 15.687 11.292 1.00 43.88 214 GLY A N 1
ATOM 1617 C CA . GLY A 1 214 ? -3.591 16.562 10.580 1.00 43.88 214 GLY A CA 1
ATOM 1618 C C . GLY A 1 214 ? -4.737 15.806 9.883 1.00 43.88 214 GLY A C 1
ATOM 1619 O O . GLY A 1 214 ? -4.564 14.679 9.423 1.00 43.88 214 GLY A O 1
ATOM 1620 N N . ARG A 1 215 ? -5.922 16.440 9.814 1.00 49.62 215 ARG A N 1
ATOM 1621 C CA . ARG A 1 215 ? -7.187 15.896 9.259 1.00 49.62 215 ARG A CA 1
ATOM 1622 C C . ARG A 1 215 ? -7.084 15.470 7.788 1.00 49.62 215 ARG A C 1
ATOM 1624 O O . ARG A 1 215 ? -6.372 16.106 7.021 1.00 49.62 215 ARG A O 1
ATOM 1631 N N . GLY A 1 216 ? -7.925 14.512 7.381 1.00 52.72 216 GLY A N 1
ATOM 1632 C CA . GLY A 1 216 ? -8.182 14.195 5.973 1.00 52.72 216 GLY A CA 1
ATOM 1633 C C . GLY A 1 216 ? -9.672 14.235 5.621 1.00 52.72 216 GLY A C 1
ATOM 1634 O O . GLY A 1 216 ? -10.414 13.323 5.966 1.00 52.72 216 GLY A O 1
ATOM 1635 N N . ASP A 1 217 ? -10.101 15.254 4.875 1.00 63.16 217 ASP A N 1
ATOM 1636 C CA . ASP A 1 217 ? -11.251 15.155 3.956 1.00 63.16 217 ASP A CA 1
ATOM 1637 C C . ASP A 1 217 ? -10.848 14.469 2.628 1.00 63.16 217 ASP A C 1
ATOM 1639 O O . ASP A 1 217 ? -11.648 14.334 1.704 1.00 63.16 217 ASP A O 1
ATOM 1643 N N . GLY A 1 218 ? -9.594 14.008 2.550 1.00 72.44 218 GLY A N 1
ATOM 1644 C CA . GLY A 1 218 ? -8.978 13.376 1.391 1.00 72.44 218 GLY A CA 1
ATOM 1645 C C . GLY A 1 218 ? -8.254 14.353 0.462 1.00 72.44 218 GLY A C 1
ATOM 1646 O O . GLY A 1 218 ? -7.605 13.885 -0.478 1.00 72.44 218 GLY A O 1
ATOM 1647 N N . ARG A 1 219 ? -8.329 15.671 0.706 1.00 84.31 219 ARG A N 1
ATOM 1648 C CA . ARG A 1 219 ? -7.591 16.678 -0.062 1.00 84.31 219 ARG A CA 1
ATOM 1649 C C . ARG A 1 219 ? -6.123 16.692 0.358 1.00 84.31 219 ARG A C 1
ATOM 1651 O O . ARG A 1 219 ? -5.799 16.747 1.542 1.00 84.31 219 ARG A O 1
ATOM 1658 N N . ALA A 1 220 ? -5.236 16.641 -0.626 1.00 86.19 220 ALA A N 1
ATOM 1659 C CA . ALA A 1 220 ? -3.802 16.756 -0.404 1.00 86.19 220 ALA A CA 1
ATOM 1660 C C . ALA A 1 220 ? -3.358 18.220 -0.277 1.00 86.19 220 ALA A C 1
ATOM 1662 O O . ALA A 1 220 ? -4.000 19.120 -0.817 1.00 86.19 220 ALA A O 1
ATOM 1663 N N . ASP A 1 221 ? -2.223 18.440 0.388 1.00 85.56 221 ASP A N 1
ATOM 1664 C CA . ASP A 1 221 ? -1.526 19.728 0.359 1.00 85.56 221 ASP A CA 1
ATOM 1665 C C . ASP A 1 221 ? -1.176 20.101 -1.095 1.00 85.56 221 ASP A C 1
ATOM 1667 O O . ASP A 1 221 ? -0.610 19.291 -1.839 1.00 85.56 221 ASP A O 1
ATOM 1671 N N . GLU A 1 222 ? -1.495 21.330 -1.504 1.00 86.56 222 GLU A N 1
ATOM 1672 C CA . GLU A 1 222 ? -1.199 21.843 -2.846 1.00 86.56 222 GLU A CA 1
ATOM 1673 C C . GLU A 1 222 ? 0.307 21.821 -3.157 1.00 86.56 222 GLU A C 1
ATOM 1675 O O . GLU A 1 222 ? 0.694 21.701 -4.321 1.00 86.56 222 GLU A O 1
ATOM 1680 N N . ALA A 1 223 ? 1.173 21.822 -2.136 1.00 90.94 223 ALA A N 1
ATOM 1681 C CA . ALA A 1 223 ? 2.616 21.650 -2.293 1.00 90.94 223 ALA A CA 1
ATOM 1682 C C . ALA A 1 223 ? 3.013 20.320 -2.971 1.00 90.94 223 ALA A C 1
ATOM 1684 O O . ALA A 1 223 ? 4.109 20.222 -3.527 1.00 90.94 223 ALA A O 1
ATOM 1685 N N . ALA A 1 224 ? 2.146 19.300 -2.962 1.00 93.12 224 ALA A N 1
ATOM 1686 C CA . ALA A 1 224 ? 2.381 18.031 -3.651 1.00 93.12 224 ALA A CA 1
ATOM 1687 C C . ALA A 1 224 ? 2.117 18.100 -5.169 1.00 93.12 224 ALA A C 1
ATOM 1689 O O . ALA A 1 224 ? 2.688 17.325 -5.939 1.00 93.12 224 ALA A O 1
ATOM 1690 N N . TYR A 1 225 ? 1.282 19.037 -5.627 1.00 94.56 225 TYR A N 1
ATOM 1691 C CA . TYR A 1 225 ? 0.783 19.070 -7.005 1.00 94.56 225 TYR A CA 1
ATOM 1692 C C . TYR A 1 225 ? 1.879 19.284 -8.055 1.00 94.56 225 TYR A C 1
ATOM 1694 O O . TYR A 1 225 ? 1.833 18.587 -9.071 1.00 94.56 225 TYR A O 1
ATOM 1702 N N . PRO A 1 226 ? 2.883 20.170 -7.861 1.00 97.12 226 PRO A N 1
ATOM 1703 C CA . PRO A 1 226 ? 3.965 20.334 -8.830 1.00 97.12 226 PRO A CA 1
ATOM 1704 C C . PRO A 1 226 ? 4.686 19.020 -9.147 1.00 97.12 226 PRO A C 1
ATOM 1706 O O . PRO A 1 226 ? 5.031 18.770 -10.299 1.00 97.12 226 PRO A O 1
ATOM 1709 N N . PHE A 1 227 ? 4.852 18.149 -8.148 1.00 97.75 227 PHE A N 1
ATOM 1710 C CA . PHE A 1 227 ? 5.457 16.837 -8.344 1.00 97.75 227 PHE A CA 1
ATOM 1711 C C . PHE A 1 227 ? 4.573 15.925 -9.193 1.00 97.75 227 PHE A C 1
ATOM 1713 O O . PHE A 1 227 ? 5.057 15.283 -10.123 1.00 97.75 227 PHE A O 1
ATOM 1720 N N . TRP A 1 228 ? 3.269 15.885 -8.915 1.00 97.50 228 TRP A N 1
ATOM 1721 C CA . TRP A 1 228 ? 2.351 15.046 -9.680 1.00 97.50 228 TRP A CA 1
ATOM 1722 C C . TRP A 1 228 ? 2.151 15.546 -11.107 1.00 97.50 228 TRP A C 1
ATOM 1724 O O . TRP A 1 228 ? 2.173 14.726 -12.016 1.00 97.50 228 TRP A O 1
ATOM 1734 N N . TYR A 1 229 ? 2.059 16.858 -11.346 1.00 97.88 229 TYR A N 1
ATOM 1735 C CA . TYR A 1 229 ? 2.045 17.411 -12.708 1.00 97.88 229 TYR A CA 1
ATOM 1736 C C . TYR A 1 229 ? 3.272 16.974 -13.512 1.00 97.88 229 TYR A C 1
ATOM 1738 O O . TYR A 1 229 ? 3.165 16.580 -14.674 1.00 97.88 229 TYR A O 1
ATOM 1746 N N . GLU A 1 230 ? 4.439 16.999 -12.880 1.00 98.19 230 GLU A N 1
ATOM 1747 C CA . GLU A 1 230 ? 5.702 16.639 -13.509 1.00 98.19 230 GLU A CA 1
ATOM 1748 C C . GLU A 1 230 ? 5.835 15.117 -13.737 1.00 98.19 230 GLU A C 1
ATOM 1750 O O . GLU A 1 230 ? 6.427 14.686 -14.733 1.00 98.19 230 GLU A O 1
ATOM 1755 N N . GLY A 1 231 ? 5.204 14.300 -12.884 1.00 98.00 231 GLY A N 1
ATOM 1756 C CA . GLY A 1 231 ? 4.982 12.868 -13.113 1.00 98.00 231 GLY A CA 1
ATOM 1757 C C . GLY A 1 231 ? 4.026 12.598 -14.283 1.00 98.00 231 GLY A C 1
ATOM 1758 O O . GLY A 1 231 ? 4.355 11.819 -15.177 1.00 98.00 231 GLY A O 1
ATOM 1759 N N . VAL A 1 232 ? 2.892 13.308 -14.356 1.00 98.25 232 VAL A N 1
ATOM 1760 C CA . VAL A 1 232 ? 1.937 13.236 -15.480 1.00 98.25 232 VAL A CA 1
ATOM 1761 C C . VAL A 1 232 ? 2.625 13.589 -16.799 1.00 98.25 232 VAL A C 1
ATOM 1763 O O . VAL A 1 232 ? 2.457 12.882 -17.793 1.00 98.25 232 VAL A O 1
ATOM 1766 N N . ARG A 1 233 ? 3.454 14.640 -16.817 1.00 97.75 233 ARG A N 1
ATOM 1767 C CA . ARG A 1 233 ? 4.221 15.049 -18.004 1.00 97.75 233 ARG A CA 1
ATOM 1768 C C . ARG A 1 233 ? 5.195 13.965 -18.483 1.00 97.75 233 ARG A C 1
ATOM 1770 O O . ARG A 1 233 ? 5.463 13.881 -19.679 1.00 97.75 233 ARG A O 1
ATOM 1777 N N . ARG A 1 234 ? 5.719 13.141 -17.571 1.00 96.38 234 ARG A N 1
ATOM 1778 C CA . ARG A 1 234 ? 6.587 11.990 -17.886 1.00 96.38 234 ARG A CA 1
ATOM 1779 C C . ARG A 1 234 ? 5.833 10.703 -18.200 1.00 96.38 234 ARG A C 1
ATOM 1781 O O . ARG A 1 234 ? 6.461 9.728 -18.596 1.00 96.38 234 ARG A O 1
ATOM 1788 N N . GLY A 1 235 ? 4.512 10.699 -18.060 1.00 96.31 235 GLY A N 1
ATOM 1789 C CA . GLY A 1 235 ? 3.693 9.525 -18.327 1.00 96.31 235 GLY A CA 1
ATOM 1790 C C . GLY A 1 235 ? 3.610 8.537 -17.165 1.00 96.31 235 GLY A C 1
ATOM 1791 O O . GLY A 1 235 ? 3.395 7.357 -17.414 1.00 96.31 235 GLY A O 1
ATOM 1792 N N . ASP A 1 236 ? 3.794 8.990 -15.922 1.00 97.56 236 ASP A N 1
ATOM 1793 C CA . ASP A 1 236 ? 3.661 8.147 -14.730 1.00 97.56 236 ASP A CA 1
ATOM 1794 C C . ASP A 1 236 ? 2.183 7.776 -14.460 1.00 97.56 236 ASP A C 1
ATOM 1796 O O . ASP A 1 236 ? 1.386 8.663 -14.122 1.00 97.56 236 ASP A O 1
ATOM 1800 N N . PRO A 1 237 ? 1.804 6.483 -14.532 1.00 96.69 237 PRO A N 1
ATOM 1801 C CA . PRO A 1 237 ? 0.438 6.035 -14.263 1.00 96.69 237 PRO A CA 1
ATOM 1802 C C . PRO A 1 237 ? -0.063 6.367 -12.854 1.00 96.69 237 PRO A C 1
ATOM 1804 O O . PRO A 1 237 ? -1.250 6.644 -12.671 1.00 96.69 237 PRO A O 1
ATOM 1807 N N . TYR A 1 238 ? 0.821 6.370 -11.855 1.00 95.94 238 TYR A N 1
ATOM 1808 C CA . TYR A 1 238 ? 0.440 6.669 -10.475 1.00 95.94 238 TYR A CA 1
ATOM 1809 C C . TYR A 1 238 ? 0.251 8.171 -10.266 1.00 95.94 238 TYR A C 1
ATOM 1811 O O . TYR A 1 238 ? -0.616 8.580 -9.493 1.00 95.94 238 TYR A O 1
ATOM 1819 N N . ALA A 1 239 ? 0.983 9.006 -11.009 1.00 97.62 239 ALA A N 1
ATOM 1820 C CA . ALA A 1 239 ? 0.726 10.442 -11.045 1.00 97.62 239 ALA A CA 1
ATOM 1821 C C . ALA A 1 239 ? -0.609 10.762 -11.736 1.00 97.62 239 ALA A C 1
ATOM 1823 O O . ALA A 1 239 ? -1.353 11.602 -11.226 1.00 97.62 239 ALA A O 1
ATOM 1824 N N . PHE A 1 240 ? -0.948 10.068 -12.836 1.00 98.50 240 PHE A N 1
ATOM 1825 C CA . PHE A 1 240 ? -2.277 10.170 -13.454 1.00 98.50 240 PHE A CA 1
ATOM 1826 C C . PHE A 1 240 ? -3.376 9.857 -12.434 1.00 98.50 240 PHE A C 1
ATOM 1828 O O . PHE A 1 240 ? -4.298 10.650 -12.258 1.00 98.50 240 PHE A O 1
ATOM 1835 N N . HIS A 1 241 ? -3.245 8.742 -11.711 1.00 97.50 241 HIS A N 1
ATOM 1836 C CA . HIS A 1 241 ? -4.200 8.357 -10.678 1.00 97.50 241 HIS A CA 1
ATOM 1837 C C . HIS A 1 241 ? -4.296 9.395 -9.551 1.00 97.50 241 HIS A C 1
ATOM 1839 O O . HIS A 1 241 ? -5.388 9.878 -9.252 1.00 97.50 241 HIS A O 1
ATOM 1845 N N . THR A 1 242 ? -3.177 9.747 -8.913 1.00 95.44 242 THR A N 1
ATOM 1846 C CA . THR A 1 242 ? -3.201 10.583 -7.708 1.00 95.44 242 THR A CA 1
ATOM 1847 C C . THR A 1 242 ? -3.670 12.003 -8.018 1.00 95.44 242 THR A C 1
ATOM 1849 O O . THR A 1 242 ? -4.568 12.501 -7.337 1.00 95.44 242 THR A O 1
ATOM 1852 N N . LEU A 1 243 ? -3.138 12.641 -9.066 1.00 97.31 243 LEU A N 1
ATOM 1853 C CA . LEU A 1 243 ? -3.597 13.970 -9.473 1.00 97.31 243 LEU A CA 1
ATOM 1854 C C . LEU A 1 243 ? -5.034 13.920 -9.998 1.00 97.31 243 LEU A C 1
ATOM 1856 O O . LEU A 1 243 ? -5.847 14.765 -9.630 1.00 97.31 243 LEU A O 1
ATOM 1860 N N . GLY A 1 244 ? -5.362 12.905 -10.802 1.00 97.94 244 GLY A N 1
ATOM 1861 C CA . GLY A 1 244 ? -6.700 12.711 -11.348 1.00 97.94 244 GLY A CA 1
ATOM 1862 C C . GLY A 1 244 ? -7.764 12.603 -10.258 1.00 97.94 244 GLY A C 1
ATOM 1863 O O . GLY A 1 244 ? -8.762 13.320 -10.290 1.00 97.94 244 GLY A O 1
ATOM 1864 N N . LYS A 1 245 ? -7.502 11.801 -9.219 1.00 96.06 245 LYS A N 1
ATOM 1865 C CA . LYS A 1 245 ? -8.352 11.678 -8.027 1.00 96.06 245 LYS A CA 1
ATOM 1866 C C . LYS A 1 245 ? -8.534 13.011 -7.304 1.00 96.06 245 LYS A C 1
ATOM 1868 O O . LYS A 1 245 ? -9.659 13.353 -6.940 1.00 96.06 245 LYS A O 1
ATOM 1873 N N . GLN A 1 246 ? -7.449 13.758 -7.086 1.00 94.94 246 GLN A N 1
ATOM 1874 C CA . GLN A 1 246 ? -7.513 15.046 -6.393 1.00 94.94 246 GLN A CA 1
ATOM 1875 C C . GLN A 1 246 ? -8.341 16.072 -7.177 1.00 94.94 246 GLN A C 1
ATOM 1877 O O . GLN A 1 246 ? -9.205 16.738 -6.608 1.00 94.94 246 GLN A O 1
ATOM 1882 N N . LEU A 1 247 ? -8.129 16.161 -8.490 1.00 96.94 247 LEU A N 1
ATOM 1883 C CA . LEU A 1 247 ? -8.864 17.077 -9.356 1.00 96.94 247 LEU A CA 1
ATOM 1884 C C . LEU A 1 247 ? -10.335 16.673 -9.525 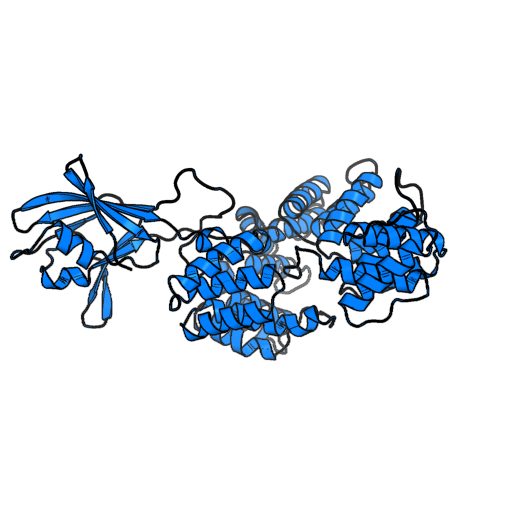1.00 96.94 247 LEU A C 1
ATOM 1886 O O . LEU A 1 247 ? -11.204 17.538 -9.448 1.00 96.94 247 LEU A O 1
ATOM 1890 N N . LEU A 1 248 ? -10.637 15.380 -9.679 1.00 96.62 248 LEU A N 1
ATOM 1891 C CA . LEU A 1 248 ? -12.013 14.897 -9.828 1.00 96.62 248 LEU A CA 1
ATOM 1892 C C . LEU A 1 248 ? -12.847 15.146 -8.563 1.00 96.62 248 LEU A C 1
ATOM 1894 O O . LEU A 1 248 ? -13.983 15.606 -8.651 1.00 96.62 248 LEU A O 1
ATOM 1898 N N . ARG A 1 249 ? -12.290 14.860 -7.379 1.00 92.94 249 ARG A N 1
ATOM 1899 C CA . ARG A 1 249 ? -13.015 14.983 -6.103 1.00 92.94 249 ARG A CA 1
ATOM 1900 C C . ARG A 1 249 ? -13.059 16.412 -5.569 1.00 92.94 249 ARG A C 1
ATOM 1902 O O . ARG A 1 249 ? -14.045 16.794 -4.945 1.00 92.94 249 ARG A O 1
ATOM 1909 N N . PHE A 1 250 ? -11.995 17.186 -5.781 1.00 93.00 250 PHE A N 1
ATOM 1910 C CA . PHE A 1 250 ? -11.796 18.466 -5.096 1.00 93.00 250 PHE A CA 1
ATOM 1911 C C . PHE A 1 250 ? -11.548 19.653 -6.028 1.00 93.00 250 PHE A C 1
ATOM 1913 O O . PHE A 1 250 ? -11.315 20.758 -5.529 1.00 93.00 250 PHE A O 1
ATOM 1920 N N . GLY A 1 251 ? -11.584 19.454 -7.347 1.00 94.00 251 GLY A N 1
ATOM 1921 C CA . GLY A 1 251 ? -11.432 20.518 -8.335 1.00 94.00 251 GLY A CA 1
ATOM 1922 C C . GLY A 1 251 ? -12.516 21.585 -8.187 1.00 94.00 251 GLY A C 1
ATOM 1923 O O . GLY A 1 251 ? -13.710 21.280 -8.147 1.00 94.00 251 GLY A O 1
ATOM 1924 N N . ALA A 1 252 ? -12.093 22.850 -8.113 1.00 93.19 252 ALA A N 1
ATOM 1925 C CA . ALA A 1 252 ? -12.987 23.987 -7.887 1.00 93.19 252 ALA A CA 1
ATOM 1926 C C . ALA A 1 252 ? -13.922 24.275 -9.077 1.00 93.19 252 ALA A C 1
ATOM 1928 O O . ALA A 1 252 ? -14.980 24.876 -8.897 1.00 93.19 252 ALA A O 1
ATOM 1929 N N . THR A 1 253 ? -13.553 23.840 -10.284 1.00 96.81 253 THR A N 1
ATOM 1930 C CA . THR A 1 253 ? -14.306 24.063 -11.524 1.00 96.81 253 THR A CA 1
ATOM 1931 C C . THR A 1 253 ? -14.645 22.740 -12.204 1.00 96.81 253 THR A C 1
ATOM 1933 O O . THR A 1 253 ? -14.009 21.717 -11.950 1.00 96.81 253 THR A O 1
ATOM 1936 N N . GLU A 1 254 ? -15.641 22.766 -13.091 1.00 95.06 254 GLU A N 1
ATOM 1937 C CA . GLU A 1 254 ? -15.988 21.599 -13.910 1.00 95.06 254 GLU A CA 1
ATOM 1938 C C . GLU A 1 254 ? -14.844 21.199 -14.846 1.00 95.06 254 GLU A C 1
ATOM 1940 O O . GLU A 1 254 ? -14.556 20.022 -15.009 1.00 95.06 254 GLU A O 1
ATOM 1945 N N . GLU A 1 255 ? -14.116 22.180 -15.379 1.00 97.19 255 GLU A N 1
ATOM 1946 C CA . GLU A 1 255 ? -12.934 21.940 -16.208 1.00 97.19 255 GLU A CA 1
ATOM 1947 C C . GLU A 1 255 ? -11.848 21.159 -15.453 1.00 97.19 255 GLU A C 1
ATOM 1949 O O . GLU A 1 255 ? -11.318 20.177 -15.970 1.00 97.19 255 GLU A O 1
ATOM 1954 N N . LEU A 1 256 ? -11.560 21.529 -14.199 1.00 96.69 256 LEU A N 1
ATOM 1955 C CA . LEU A 1 256 ? -10.606 20.787 -13.372 1.00 96.69 256 LEU A CA 1
ATOM 1956 C C . LEU A 1 256 ? -11.082 19.357 -13.100 1.00 96.69 256 LEU A C 1
ATOM 1958 O O . LEU A 1 256 ? -10.279 18.428 -13.163 1.00 96.69 256 LEU A O 1
ATOM 1962 N N . ARG A 1 257 ? -12.378 19.159 -12.837 1.00 96.88 257 ARG A N 1
ATOM 1963 C CA . ARG A 1 257 ? -12.938 17.814 -12.639 1.00 96.88 257 ARG A CA 1
ATOM 1964 C C . ARG A 1 257 ? -12.876 16.970 -13.910 1.00 96.88 257 ARG A C 1
ATOM 1966 O O . ARG A 1 257 ? -12.518 15.798 -13.824 1.00 96.88 257 ARG A O 1
ATOM 1973 N N . ALA A 1 258 ? -13.126 17.567 -15.075 1.00 97.50 258 ALA A N 1
ATOM 1974 C CA . ALA A 1 258 ? -12.990 16.909 -16.371 1.00 97.50 258 ALA A CA 1
ATOM 1975 C C . ALA A 1 258 ? -11.539 16.479 -16.647 1.00 97.50 258 ALA A C 1
ATOM 1977 O O . ALA A 1 258 ? -11.310 15.347 -17.072 1.00 97.50 258 ALA A O 1
ATOM 1978 N N . ILE A 1 259 ? -10.551 17.324 -16.321 1.00 98.12 259 ILE A N 1
ATOM 1979 C CA . ILE A 1 259 ? -9.128 16.940 -16.355 1.00 98.12 259 ILE A CA 1
ATOM 1980 C C . ILE A 1 259 ? -8.868 15.773 -15.393 1.00 98.12 259 ILE A C 1
ATOM 1982 O O . ILE A 1 259 ? -8.166 14.824 -15.738 1.00 98.12 259 ILE A O 1
ATOM 1986 N N . GLY A 1 260 ? -9.451 15.812 -14.192 1.00 98.25 260 GLY A N 1
ATOM 1987 C CA . GLY A 1 260 ? -9.341 14.725 -13.222 1.00 98.25 260 GLY A CA 1
ATOM 1988 C C . GLY A 1 260 ? -9.849 13.384 -13.759 1.00 98.25 260 GLY A C 1
ATOM 1989 O O . GLY A 1 260 ? -9.178 12.358 -13.619 1.00 98.25 260 GLY A O 1
ATOM 1990 N N . PHE A 1 261 ? -11.003 13.406 -14.425 1.00 98.38 261 PHE A N 1
ATOM 1991 C CA . PHE A 1 261 ? -11.587 12.244 -15.090 1.00 98.38 261 PHE A CA 1
ATOM 1992 C C . PHE A 1 261 ? -10.724 11.729 -16.254 1.00 98.38 261 PHE A C 1
ATOM 1994 O O . PHE A 1 261 ? -10.529 10.516 -16.367 1.00 98.38 261 PHE A O 1
ATOM 2001 N N . ASP A 1 262 ? -10.178 12.618 -17.092 1.00 98.44 262 ASP A N 1
ATOM 2002 C CA . ASP A 1 262 ? -9.264 12.248 -18.186 1.00 98.44 262 ASP A CA 1
ATOM 2003 C C . ASP A 1 262 ? -8.017 11.532 -17.653 1.00 98.44 262 ASP A C 1
ATOM 2005 O O . ASP A 1 262 ? -7.681 10.436 -18.101 1.00 98.44 262 ASP A O 1
ATOM 2009 N N . LEU A 1 263 ? -7.376 12.095 -16.626 1.00 98.75 263 LEU A N 1
ATOM 2010 C CA . LEU A 1 263 ? -6.194 11.493 -16.011 1.00 98.75 263 LEU A CA 1
ATOM 2011 C C . LEU A 1 263 ? -6.499 10.106 -15.430 1.00 98.75 263 LEU A C 1
ATOM 2013 O O . LEU A 1 263 ? -5.751 9.160 -15.674 1.00 98.75 263 LEU A O 1
ATOM 2017 N N . LEU A 1 264 ? -7.613 9.949 -14.711 1.00 98.62 264 LEU A N 1
ATOM 2018 C CA . LEU A 1 264 ? -8.024 8.636 -14.209 1.00 98.62 264 LEU A CA 1
ATOM 2019 C C . LEU A 1 264 ? -8.325 7.653 -15.348 1.00 98.62 264 LEU A C 1
ATOM 2021 O O . LEU A 1 264 ? -7.961 6.484 -15.246 1.00 98.62 264 LEU A O 1
ATOM 2025 N N . SER A 1 265 ? -8.929 8.115 -16.444 1.00 98.31 265 SER A N 1
ATOM 2026 C CA . SER A 1 265 ? -9.200 7.280 -17.621 1.00 98.31 265 SER A CA 1
ATOM 2027 C C . SER A 1 265 ? -7.903 6.788 -18.266 1.00 98.31 265 SER A C 1
ATOM 2029 O O . SER A 1 265 ? -7.758 5.591 -18.504 1.00 98.31 265 SER A O 1
ATOM 2031 N N . ARG A 1 266 ? -6.908 7.666 -18.430 1.00 98.06 266 ARG A N 1
ATOM 2032 C CA . ARG A 1 266 ? -5.566 7.305 -18.920 1.00 98.06 266 ARG A CA 1
ATOM 2033 C C . ARG A 1 266 ? -4.851 6.317 -17.998 1.00 98.06 266 ARG A C 1
ATOM 2035 O O . ARG A 1 266 ? -4.158 5.422 -18.473 1.00 98.06 266 ARG A O 1
ATOM 2042 N N . ALA A 1 267 ? -5.023 6.446 -16.681 1.00 98.06 267 ALA A N 1
ATOM 2043 C CA . ALA A 1 267 ? -4.503 5.471 -15.724 1.00 98.06 267 ALA A CA 1
ATOM 2044 C C . ALA A 1 267 ? -5.186 4.096 -15.889 1.00 98.06 267 ALA A C 1
ATOM 2046 O O . ALA A 1 267 ? -4.514 3.065 -15.876 1.00 98.06 267 ALA A O 1
ATOM 2047 N N . VAL A 1 268 ? -6.508 4.064 -16.095 1.00 97.50 268 VAL A N 1
ATOM 2048 C CA . VAL A 1 268 ? -7.252 2.820 -16.366 1.00 97.50 268 VAL A CA 1
ATOM 2049 C C . VAL A 1 268 ? -6.788 2.151 -17.662 1.00 97.50 268 VAL A C 1
ATOM 2051 O O . VAL A 1 268 ? -6.615 0.933 -17.669 1.00 97.50 268 VAL A O 1
ATOM 2054 N N . GLU A 1 269 ? -6.527 2.915 -18.726 1.00 95.19 269 GLU A N 1
ATOM 2055 C CA . GLU A 1 269 ? -6.062 2.390 -20.024 1.00 95.19 269 GLU A CA 1
ATOM 2056 C C . GLU A 1 269 ? -4.752 1.598 -19.926 1.00 95.19 269 GLU A C 1
ATOM 2058 O O . GLU A 1 269 ? -4.563 0.623 -20.653 1.00 95.19 269 GLU A O 1
ATOM 2063 N N . VAL A 1 270 ? -3.870 1.966 -18.993 1.00 93.12 270 VAL A N 1
ATOM 2064 C CA . VAL A 1 270 ? -2.610 1.249 -18.733 1.00 93.12 270 VAL A CA 1
ATOM 2065 C C . VAL A 1 270 ? -2.731 0.194 -17.629 1.00 93.12 270 VAL A C 1
ATOM 2067 O O . VAL A 1 270 ? -1.731 -0.387 -17.222 1.00 93.12 270 VAL A O 1
ATOM 2070 N N . GLY A 1 271 ? -3.944 -0.091 -17.147 1.00 92.56 271 GLY A N 1
ATOM 2071 C CA . GLY A 1 271 ? -4.204 -1.160 -16.181 1.00 92.56 271 GLY A CA 1
ATOM 2072 C C . GLY A 1 271 ? -4.098 -0.753 -14.709 1.00 92.56 271 GLY A C 1
ATOM 2073 O O . GLY A 1 271 ? -3.966 -1.627 -13.854 1.00 92.56 271 GLY A O 1
ATOM 2074 N N . HIS A 1 272 ? -4.155 0.541 -14.380 1.00 94.81 272 HIS A N 1
ATOM 2075 C CA . HIS A 1 272 ? -4.026 1.010 -13.000 1.00 94.81 272 HIS A CA 1
ATOM 2076 C C . HIS A 1 272 ? -5.273 0.678 -12.161 1.00 94.81 272 HIS A C 1
ATOM 2078 O O . HIS A 1 272 ? -6.296 1.362 -12.232 1.00 94.81 272 HIS A O 1
ATOM 2084 N N . SER A 1 273 ? -5.170 -0.325 -11.289 1.00 94.19 273 SER A N 1
ATOM 2085 C CA . SER A 1 273 ? -6.287 -0.830 -10.475 1.00 94.19 273 SER A CA 1
ATOM 2086 C C . SER A 1 273 ? -6.879 0.214 -9.521 1.00 94.19 273 SER A C 1
ATOM 2088 O O . SER A 1 273 ? -8.098 0.319 -9.418 1.00 94.19 273 SER A O 1
ATOM 2090 N N . PHE A 1 274 ? -6.067 1.071 -8.884 1.00 93.06 274 PHE A N 1
ATOM 2091 C CA . PHE A 1 274 ? -6.630 2.122 -8.017 1.00 93.06 274 PHE A CA 1
ATOM 2092 C C . PHE A 1 274 ? -7.495 3.125 -8.795 1.00 93.06 274 PHE A C 1
ATOM 2094 O O . PHE A 1 274 ? -8.546 3.521 -8.303 1.00 93.06 274 PHE A O 1
ATOM 2101 N N . ALA A 1 275 ? -7.138 3.465 -10.039 1.00 97.38 275 ALA A N 1
ATOM 2102 C CA . ALA A 1 275 ? -7.983 4.303 -10.885 1.00 97.38 275 ALA A CA 1
ATOM 2103 C C . ALA A 1 275 ? -9.272 3.579 -11.311 1.00 97.38 275 ALA A C 1
ATOM 2105 O O . ALA A 1 275 ? -10.331 4.205 -11.348 1.00 97.38 275 ALA A O 1
ATOM 2106 N N . MET A 1 276 ? -9.214 2.260 -11.550 1.00 98.19 276 MET A N 1
ATOM 2107 C CA . MET A 1 276 ? -10.413 1.439 -11.779 1.00 98.19 276 MET A CA 1
ATOM 2108 C C . MET A 1 276 ? -11.341 1.465 -10.561 1.00 98.19 276 MET A C 1
ATOM 2110 O O . MET A 1 276 ? -12.547 1.610 -10.713 1.00 98.19 276 MET A O 1
ATOM 2114 N N . ASN A 1 277 ? -10.791 1.384 -9.349 1.00 97.00 277 ASN A N 1
ATOM 2115 C CA . ASN A 1 277 ? -11.560 1.476 -8.109 1.00 97.00 277 ASN A CA 1
ATOM 2116 C C . ASN A 1 277 ? -12.206 2.858 -7.929 1.00 97.00 277 ASN A C 1
ATOM 2118 O O . ASN A 1 277 ? -13.382 2.946 -7.576 1.00 97.00 277 ASN A O 1
ATOM 2122 N N . GLU A 1 278 ? -11.456 3.929 -8.201 1.00 96.94 278 GLU A N 1
ATOM 2123 C CA . GLU A 1 278 ? -11.944 5.309 -8.121 1.00 96.94 278 GLU A CA 1
ATOM 2124 C C . GLU A 1 278 ? -13.075 5.574 -9.124 1.00 96.94 278 GLU A C 1
ATOM 2126 O O . GLU A 1 278 ? -14.161 5.997 -8.726 1.00 96.94 278 GLU A O 1
ATOM 2131 N N . LEU A 1 279 ? -12.863 5.272 -10.410 1.00 98.25 279 LEU A N 1
ATOM 2132 C CA . LEU A 1 279 ? -13.896 5.456 -11.432 1.00 98.25 279 LEU A CA 1
ATOM 2133 C C . LEU A 1 279 ? -15.047 4.460 -11.276 1.00 98.25 279 LEU A C 1
ATOM 2135 O O . LEU A 1 279 ? -16.193 4.815 -11.530 1.00 98.25 279 LEU A O 1
ATOM 2139 N N . GLY A 1 280 ? -14.773 3.236 -10.825 1.00 97.94 280 GLY A N 1
ATOM 2140 C CA . GLY A 1 280 ? -15.794 2.232 -10.538 1.00 97.94 280 GLY A CA 1
ATOM 2141 C C . GLY A 1 280 ? -16.778 2.724 -9.481 1.00 97.94 280 GLY A C 1
ATOM 2142 O O . GLY A 1 280 ? -17.988 2.686 -9.689 1.00 97.94 280 GLY A O 1
ATOM 2143 N N . ALA A 1 281 ? -16.262 3.276 -8.379 1.00 96.31 281 ALA A N 1
ATOM 2144 C CA . ALA A 1 281 ? -17.086 3.892 -7.346 1.00 96.31 281 ALA A CA 1
ATOM 2145 C C . ALA A 1 281 ? -17.798 5.164 -7.835 1.00 96.31 281 ALA A C 1
ATOM 2147 O O . ALA A 1 281 ? -18.939 5.391 -7.444 1.00 96.31 281 ALA A O 1
ATOM 2148 N N . TRP A 1 282 ? -17.151 5.973 -8.681 1.00 96.75 282 TRP A N 1
ATOM 2149 C CA . TRP A 1 282 ? -17.739 7.175 -9.285 1.00 96.75 282 TRP A CA 1
ATOM 2150 C C . TRP A 1 282 ? -18.966 6.838 -10.142 1.00 96.75 282 TRP A C 1
ATOM 2152 O O . TRP A 1 282 ? -20.051 7.348 -9.886 1.00 96.75 282 TRP A O 1
ATOM 2162 N N . PHE A 1 283 ? -18.844 5.883 -11.066 1.00 98.31 283 PHE A N 1
ATOM 2163 C CA . PHE A 1 283 ? -19.948 5.423 -11.918 1.00 98.31 283 PHE A CA 1
ATOM 2164 C C . PHE A 1 283 ? -21.102 4.751 -11.148 1.00 98.31 283 PHE A C 1
ATOM 2166 O O . PHE A 1 283 ? -22.200 4.627 -11.685 1.00 98.31 283 PHE A O 1
ATOM 2173 N N . LEU A 1 284 ? -20.877 4.322 -9.900 1.00 97.75 284 LEU A N 1
ATOM 2174 C CA . LEU A 1 284 ? -21.887 3.698 -9.033 1.00 97.75 284 LEU A CA 1
ATOM 2175 C C . LEU A 1 284 ? -22.601 4.685 -8.095 1.00 97.75 284 LEU A C 1
ATOM 2177 O O . LEU A 1 284 ? -23.355 4.253 -7.221 1.00 97.75 284 LEU A O 1
ATOM 2181 N N . GLN A 1 285 ? -22.383 5.993 -8.245 1.00 95.00 285 GLN A N 1
ATOM 2182 C CA . GLN A 1 285 ? -23.094 7.010 -7.468 1.00 95.00 285 GLN A CA 1
ATOM 2183 C C . GLN A 1 285 ? -24.505 7.221 -8.024 1.00 95.00 285 GLN A C 1
ATOM 2185 O O . GLN A 1 285 ? -24.708 7.946 -8.990 1.00 95.00 285 GLN A O 1
ATOM 2190 N N . GLU A 1 286 ? -25.494 6.567 -7.420 1.00 94.81 286 GLU A N 1
ATOM 2191 C CA . GLU A 1 286 ? -26.895 6.719 -7.821 1.00 94.81 286 GLU A CA 1
ATOM 2192 C C . GLU A 1 286 ? -27.366 8.181 -7.732 1.00 94.81 286 GLU A C 1
ATOM 2194 O O . GLU A 1 286 ? -27.041 8.907 -6.792 1.00 94.81 286 GLU A O 1
ATOM 2199 N N . GLY A 1 287 ? -28.166 8.606 -8.714 1.00 94.44 287 GLY A N 1
ATOM 2200 C CA . GLY A 1 287 ? -28.742 9.954 -8.765 1.00 94.44 287 GLY A CA 1
ATOM 2201 C C . GLY A 1 287 ? -27.836 11.030 -9.372 1.00 94.44 287 GLY A C 1
ATOM 2202 O O . GLY A 1 287 ? -28.248 12.189 -9.424 1.00 94.44 287 GLY A O 1
ATOM 2203 N N . THR A 1 288 ? -26.642 10.675 -9.852 1.00 94.62 288 THR A N 1
ATOM 2204 C CA . THR A 1 288 ? -25.762 11.586 -10.596 1.00 94.62 288 THR A CA 1
ATOM 2205 C C . THR A 1 288 ? -25.952 11.456 -12.111 1.00 94.62 288 THR A C 1
ATOM 2207 O O . THR A 1 288 ? -26.512 10.480 -12.612 1.00 94.62 288 THR A O 1
ATOM 2210 N N . ASP A 1 289 ? -25.477 12.451 -12.859 1.00 95.50 289 ASP A N 1
ATOM 2211 C CA . ASP A 1 289 ? -25.480 12.469 -14.329 1.00 95.50 289 ASP A CA 1
ATOM 2212 C C . ASP A 1 289 ? -24.521 11.448 -14.961 1.00 95.50 289 ASP A C 1
ATOM 2214 O O . ASP A 1 289 ? -24.698 11.045 -16.110 1.00 95.50 289 ASP A O 1
ATOM 2218 N N . HIS A 1 290 ? -23.527 11.010 -14.197 1.00 94.94 290 HIS A N 1
ATOM 2219 C CA . HIS A 1 290 ? -22.520 10.036 -14.587 1.00 94.94 290 HIS A CA 1
ATOM 2220 C C . HIS A 1 290 ? -22.804 8.627 -14.062 1.00 94.94 290 HIS A C 1
ATOM 2222 O O . HIS A 1 290 ? -21.938 7.763 -14.169 1.00 94.94 290 HIS A O 1
ATOM 2228 N N . TYR A 1 291 ? -23.978 8.365 -13.487 1.00 97.69 291 TYR A N 1
ATOM 2229 C CA . TYR A 1 291 ? -24.343 7.025 -13.041 1.00 97.69 291 TYR A CA 1
ATOM 2230 C C . TYR A 1 291 ? -24.405 6.045 -14.232 1.00 97.69 291 TYR A C 1
ATOM 2232 O O . TYR A 1 291 ? -25.303 6.112 -15.071 1.00 97.69 291 TYR A O 1
ATOM 2240 N N . ASP A 1 292 ? -23.452 5.113 -14.296 1.00 98.31 292 ASP A N 1
ATOM 2241 C CA . ASP A 1 292 ? -23.385 4.017 -15.274 1.00 98.31 292 ASP A CA 1
ATOM 2242 C C . ASP A 1 292 ? -22.979 2.734 -14.532 1.00 98.31 292 ASP A C 1
ATOM 2244 O O . ASP A 1 292 ? -21.792 2.392 -14.452 1.00 98.31 292 ASP A O 1
ATOM 2248 N N . PRO A 1 293 ? -23.946 1.995 -13.962 1.00 97.88 293 PRO A N 1
ATOM 2249 C CA . PRO A 1 293 ? -23.636 0.855 -13.113 1.00 97.88 293 PRO A CA 1
ATOM 2250 C C . PRO A 1 293 ? -22.935 -0.273 -13.868 1.00 97.88 293 PRO A C 1
ATOM 2252 O O . PRO A 1 293 ? -22.098 -0.961 -13.291 1.00 97.88 293 PRO A O 1
ATOM 2255 N N . ARG A 1 294 ? -23.201 -0.438 -15.170 1.00 98.19 294 ARG A N 1
ATOM 2256 C CA . ARG A 1 294 ? -22.524 -1.448 -15.991 1.00 98.19 294 ARG A CA 1
ATOM 2257 C C . ARG A 1 294 ? -21.030 -1.143 -16.079 1.00 98.19 294 ARG A C 1
ATOM 2259 O O . ARG A 1 294 ? -20.212 -2.037 -15.877 1.00 98.19 294 ARG A O 1
ATOM 2266 N N . ARG A 1 295 ? -20.673 0.110 -16.373 1.00 97.56 295 ARG A N 1
ATOM 2267 C CA . ARG A 1 295 ? -19.271 0.539 -16.447 1.00 97.56 295 ARG A CA 1
ATOM 2268 C C . ARG A 1 295 ? -18.597 0.515 -15.079 1.00 97.56 295 ARG A C 1
ATOM 2270 O O . ARG A 1 295 ? -17.461 0.059 -14.974 1.00 97.56 295 ARG A O 1
ATOM 2277 N N . GLY A 1 296 ? -19.308 0.954 -14.041 1.00 98.12 296 GLY A N 1
ATOM 2278 C CA . GLY A 1 296 ? -18.816 0.936 -12.668 1.00 98.12 296 GLY A CA 1
ATOM 2279 C C . GLY A 1 296 ? -18.463 -0.471 -12.185 1.00 98.12 296 GLY A C 1
ATOM 2280 O O . GLY A 1 296 ? -17.341 -0.702 -11.737 1.00 98.12 296 GLY A O 1
ATOM 2281 N N . LEU A 1 297 ? -19.384 -1.428 -12.351 1.00 98.50 297 L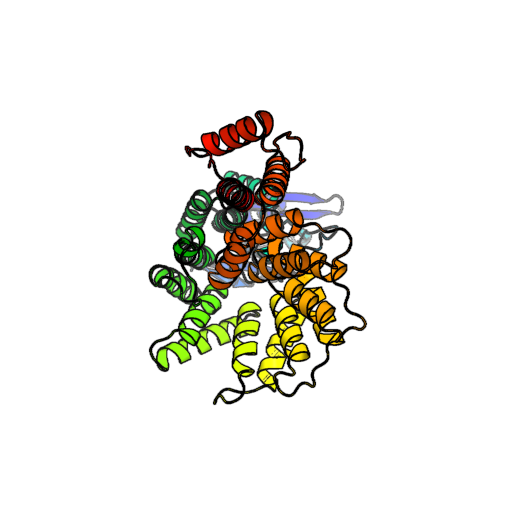EU A N 1
ATOM 2282 C CA . LEU A 1 297 ? -19.160 -2.832 -11.992 1.00 98.50 297 LEU A CA 1
ATOM 2283 C C . LEU A 1 297 ? -18.010 -3.448 -12.793 1.00 98.50 297 LEU A C 1
ATOM 2285 O O . LEU A 1 297 ? -17.143 -4.074 -12.190 1.00 98.50 297 LEU A O 1
ATOM 2289 N N . GLN A 1 298 ? -17.939 -3.196 -14.105 1.00 98.19 298 GLN A N 1
ATOM 2290 C CA . GLN A 1 298 ? -16.853 -3.706 -14.945 1.00 98.19 298 GLN A CA 1
ATOM 2291 C C . GLN A 1 298 ? -15.474 -3.276 -14.422 1.00 98.19 298 GLN A C 1
ATOM 2293 O O . GLN A 1 298 ? -14.564 -4.095 -14.335 1.00 98.19 298 GLN A O 1
ATOM 2298 N N . TYR A 1 299 ? -15.298 -2.010 -14.035 1.00 98.44 299 TYR A N 1
ATOM 2299 C CA . TYR A 1 299 ? -14.019 -1.550 -13.486 1.00 98.44 299 TYR A CA 1
ATOM 2300 C C . TYR A 1 299 ? -13.670 -2.214 -12.148 1.00 98.44 299 TYR A C 1
ATOM 2302 O O . TYR A 1 299 ? -12.514 -2.580 -11.929 1.00 98.44 299 TYR A O 1
ATOM 2310 N N . LEU A 1 300 ? -14.650 -2.411 -11.263 1.00 98.44 300 LEU A N 1
ATOM 2311 C CA . LEU A 1 300 ? -14.418 -3.102 -9.992 1.00 98.44 300 LEU A CA 1
ATOM 2312 C C . LEU A 1 300 ? -14.081 -4.589 -10.194 1.00 98.44 300 LEU A C 1
ATOM 2314 O O . LEU A 1 300 ? -13.200 -5.114 -9.512 1.00 98.44 300 LEU A O 1
ATOM 2318 N N . GLU A 1 301 ? -14.734 -5.253 -11.150 1.00 98.19 301 GLU A N 1
ATOM 2319 C CA . GLU A 1 301 ? -14.448 -6.638 -11.539 1.00 98.19 301 GLU A CA 1
ATOM 2320 C C . GLU A 1 301 ? -13.042 -6.785 -12.136 1.00 98.19 301 GLU A C 1
ATOM 2322 O O . GLU A 1 301 ? -12.303 -7.683 -11.739 1.00 98.19 301 GLU A O 1
ATOM 2327 N N . GLU A 1 302 ? -12.625 -5.874 -13.019 1.00 96.94 302 GLU A N 1
ATOM 2328 C CA . GLU A 1 302 ? -11.281 -5.856 -13.616 1.00 96.94 302 GLU A CA 1
ATOM 2329 C C . GLU A 1 302 ? -10.172 -5.592 -12.583 1.00 96.94 302 GLU A C 1
ATOM 2331 O O . GLU A 1 302 ? -9.083 -6.173 -12.660 1.00 96.94 302 GLU A O 1
ATOM 2336 N N . SER A 1 303 ? -10.452 -4.741 -11.594 1.00 95.94 303 SER A N 1
ATOM 2337 C CA . SER A 1 303 ? -9.576 -4.505 -10.443 1.00 95.94 303 SER A CA 1
ATOM 2338 C C . SER A 1 303 ? -9.423 -5.779 -9.599 1.00 95.94 303 SER A C 1
ATOM 2340 O O . SER A 1 303 ? -8.309 -6.247 -9.348 1.00 95.94 303 SER A O 1
ATOM 2342 N N . ALA A 1 304 ? -10.540 -6.426 -9.251 1.00 95.19 304 ALA A N 1
ATOM 2343 C CA . ALA A 1 304 ? -10.542 -7.690 -8.516 1.00 95.19 304 ALA A CA 1
ATOM 2344 C C . ALA A 1 304 ? -9.879 -8.843 -9.297 1.00 95.19 304 ALA A C 1
ATOM 2346 O O . ALA A 1 304 ? -9.186 -9.667 -8.699 1.00 95.19 304 ALA A O 1
ATOM 2347 N N . ALA A 1 305 ? -10.031 -8.898 -10.624 1.00 93.81 305 ALA A N 1
ATOM 2348 C CA . ALA A 1 305 ? -9.378 -9.888 -11.485 1.00 93.81 305 ALA A CA 1
ATOM 2349 C C . ALA A 1 305 ? -7.843 -9.769 -11.457 1.00 93.81 305 ALA A C 1
ATOM 2351 O O . ALA A 1 305 ? -7.140 -10.772 -11.573 1.00 93.81 305 ALA A O 1
ATOM 2352 N N . ARG A 1 306 ? -7.323 -8.558 -11.217 1.00 88.75 306 ARG A N 1
ATOM 2353 C CA . ARG A 1 306 ? -5.895 -8.273 -10.975 1.00 88.75 306 ARG A CA 1
ATOM 2354 C C . ARG A 1 306 ? -5.474 -8.471 -9.518 1.00 88.75 306 ARG A C 1
ATOM 2356 O O . ARG A 1 306 ? -4.361 -8.120 -9.140 1.00 88.75 306 ARG A O 1
ATOM 2363 N N . GLN A 1 307 ? -6.351 -9.067 -8.714 1.00 88.75 307 GLN A N 1
ATOM 2364 C CA . GLN A 1 307 ? -6.143 -9.363 -7.302 1.00 88.75 307 GLN A CA 1
ATOM 2365 C C . GLN A 1 307 ? -5.933 -8.124 -6.422 1.00 88.75 307 GLN A C 1
ATOM 2367 O O . GLN A 1 307 ? -5.313 -8.216 -5.359 1.00 88.75 307 GLN A O 1
ATOM 2372 N N . ASP A 1 308 ? -6.472 -6.980 -6.848 1.00 89.12 308 ASP A N 1
ATOM 2373 C CA . ASP A 1 308 ? -6.435 -5.744 -6.080 1.00 89.12 308 ASP A CA 1
ATOM 2374 C C . ASP A 1 308 ? -7.388 -5.815 -4.875 1.00 89.12 308 ASP A C 1
ATOM 2376 O O . ASP A 1 308 ? -8.578 -6.134 -4.984 1.00 89.12 308 ASP A O 1
ATOM 2380 N N . ILE A 1 309 ? -6.852 -5.496 -3.699 1.00 90.88 309 ILE A N 1
ATOM 2381 C CA . ILE A 1 309 ? -7.565 -5.586 -2.422 1.00 90.88 309 ILE A CA 1
ATOM 2382 C C . ILE A 1 309 ? -8.710 -4.576 -2.281 1.00 90.88 309 ILE A C 1
ATOM 2384 O O . ILE A 1 309 ? -9.694 -4.872 -1.598 1.00 90.88 309 ILE A O 1
ATOM 2388 N N . TYR A 1 310 ? -8.622 -3.414 -2.932 1.00 92.75 310 TYR A N 1
ATOM 2389 C CA . TYR A 1 310 ? -9.692 -2.419 -2.966 1.00 92.75 310 TYR A CA 1
ATOM 2390 C C . TYR A 1 310 ? -10.769 -2.816 -3.976 1.00 92.75 310 TYR A C 1
ATOM 2392 O O . TYR A 1 310 ? -11.947 -2.579 -3.715 1.00 92.75 310 TYR A O 1
ATOM 2400 N N . GLY A 1 311 ? -10.403 -3.491 -5.072 1.00 96.12 311 GLY A N 1
ATOM 2401 C CA . GLY A 1 311 ? -11.364 -4.121 -5.984 1.00 96.12 311 GLY A CA 1
ATOM 2402 C C . GLY A 1 311 ? -12.246 -5.130 -5.249 1.00 96.12 311 GLY A C 1
ATOM 2403 O O . GLY A 1 311 ? -13.474 -5.034 -5.283 1.00 96.12 311 GLY A O 1
ATOM 2404 N N . TYR A 1 312 ? -11.625 -6.027 -4.475 1.00 97.75 312 TYR A N 1
ATOM 2405 C CA . TYR A 1 312 ? -12.351 -6.944 -3.593 1.00 97.75 312 TYR A CA 1
ATOM 2406 C C . TYR A 1 312 ? -13.235 -6.205 -2.580 1.00 97.75 312 TYR A C 1
ATOM 2408 O O . TYR A 1 312 ? -14.406 -6.542 -2.433 1.00 97.75 312 TYR A O 1
ATOM 2416 N N . HIS A 1 313 ? -12.720 -5.179 -1.897 1.00 97.44 313 HIS A N 1
ATOM 2417 C CA . HIS A 1 313 ? -13.517 -4.419 -0.931 1.00 97.44 313 HIS A CA 1
ATOM 2418 C C . HIS A 1 313 ? -14.735 -3.738 -1.572 1.00 97.44 313 HIS A C 1
ATOM 2420 O O . HIS A 1 313 ? -15.838 -3.814 -1.031 1.00 97.44 313 HIS A O 1
ATOM 2426 N N . ASN A 1 314 ? -14.554 -3.110 -2.734 1.00 98.19 314 ASN A N 1
ATOM 2427 C CA . ASN A 1 314 ? -15.617 -2.407 -3.443 1.00 98.19 314 ASN A CA 1
ATOM 2428 C C . ASN A 1 314 ? -16.703 -3.365 -3.947 1.00 98.19 314 ASN A C 1
ATOM 2430 O O . ASN A 1 314 ? -17.885 -3.050 -3.821 1.00 98.19 314 ASN A O 1
ATOM 2434 N N . LEU A 1 315 ? -16.337 -4.555 -4.435 1.00 98.56 315 LEU A N 1
ATOM 2435 C CA . LEU A 1 315 ? -17.315 -5.605 -4.749 1.00 98.56 315 LEU A CA 1
ATOM 2436 C C . LEU A 1 315 ? -18.043 -6.105 -3.493 1.00 98.56 315 LEU A C 1
ATOM 2438 O O . LEU A 1 315 ? -19.244 -6.370 -3.540 1.00 98.56 315 LEU A O 1
ATOM 2442 N N . GLY A 1 316 ? -17.353 -6.162 -2.351 1.00 98.31 316 GLY A N 1
ATOM 2443 C CA . GLY A 1 316 ? -17.983 -6.399 -1.054 1.00 98.31 316 GLY A CA 1
ATOM 2444 C C . GLY A 1 316 ? -19.073 -5.368 -0.751 1.00 98.31 316 GLY A C 1
ATOM 2445 O O . GLY A 1 316 ? -20.200 -5.756 -0.462 1.00 98.31 316 GLY A O 1
ATOM 2446 N N . LEU A 1 317 ? -18.786 -4.071 -0.923 1.00 98.00 317 LEU A N 1
ATOM 2447 C CA . LEU A 1 317 ? -19.768 -2.988 -0.742 1.00 98.00 317 LEU A CA 1
ATOM 2448 C C . LEU A 1 317 ? -20.947 -3.088 -1.720 1.00 98.00 317 LEU A C 1
ATOM 2450 O O . LEU A 1 317 ? -22.084 -2.802 -1.340 1.00 98.00 317 LEU A O 1
ATOM 2454 N N . VAL A 1 318 ? -20.687 -3.476 -2.973 1.00 98.38 318 VAL A N 1
ATOM 2455 C CA . VAL A 1 318 ? -21.730 -3.702 -3.984 1.00 98.38 318 VAL A CA 1
ATOM 2456 C C . VAL A 1 318 ? -22.715 -4.764 -3.508 1.00 98.38 318 VAL A C 1
ATOM 2458 O O . VAL A 1 318 ? -23.917 -4.514 -3.515 1.00 98.38 318 VAL A O 1
ATOM 2461 N N . HIS A 1 319 ? -22.225 -5.915 -3.046 1.00 98.50 319 HIS A N 1
ATOM 2462 C CA . HIS A 1 319 ? -23.084 -6.993 -2.556 1.00 98.50 319 HIS A CA 1
ATOM 2463 C C . HIS A 1 319 ? -23.689 -6.711 -1.182 1.00 98.50 319 HIS A C 1
ATOM 2465 O O . HIS A 1 319 ? -24.784 -7.176 -0.896 1.00 98.50 319 HIS A O 1
ATOM 2471 N N . ASP A 1 320 ? -23.021 -5.945 -0.328 1.00 98.00 320 ASP A N 1
ATOM 2472 C CA . ASP A 1 320 ? -23.522 -5.633 1.008 1.00 98.00 320 ASP A CA 1
ATOM 2473 C C . ASP A 1 320 ? -24.734 -4.692 0.952 1.00 98.00 320 ASP A C 1
ATOM 2475 O O . ASP A 1 320 ? -25.759 -4.954 1.584 1.00 98.00 320 ASP A O 1
ATOM 2479 N N . PHE A 1 321 ? -24.628 -3.634 0.141 1.00 96.56 321 PHE A N 1
ATOM 2480 C CA . PHE A 1 321 ? -25.621 -2.558 0.053 1.00 96.56 321 PHE A CA 1
ATOM 2481 C C . PHE A 1 321 ? -26.486 -2.601 -1.212 1.00 96.56 321 PHE A C 1
ATOM 2483 O O . PHE A 1 321 ? -27.383 -1.776 -1.354 1.00 96.56 321 PHE A O 1
ATOM 2490 N N . GLY A 1 322 ? -26.227 -3.532 -2.131 1.00 95.69 322 GLY A N 1
ATOM 2491 C CA . GLY A 1 322 ? -26.965 -3.665 -3.387 1.00 95.69 322 GLY A CA 1
ATOM 2492 C C . GLY A 1 322 ? -26.716 -2.542 -4.397 1.00 95.69 322 GLY A C 1
ATOM 2493 O O . GLY A 1 322 ? -27.630 -2.112 -5.097 1.00 95.69 322 GLY A O 1
ATOM 2494 N N . ARG A 1 323 ? -25.483 -2.026 -4.461 1.00 94.94 323 ARG A N 1
ATOM 2495 C CA . ARG A 1 323 ? -25.145 -0.899 -5.348 1.00 94.94 323 ARG A CA 1
ATOM 2496 C C . ARG A 1 323 ? -25.187 -1.311 -6.816 1.00 94.94 323 ARG A C 1
ATOM 2498 O O . ARG A 1 323 ? -24.857 -2.443 -7.162 1.00 94.94 323 ARG A O 1
ATOM 2505 N N . GLY A 1 324 ? -25.537 -0.369 -7.689 1.00 93.00 324 GLY A N 1
ATOM 2506 C CA . GLY A 1 324 ? -25.528 -0.604 -9.133 1.00 93.00 324 GLY A CA 1
ATOM 2507 C C . GLY A 1 324 ? -26.625 -1.558 -9.611 1.00 93.00 324 GLY A C 1
ATOM 2508 O O . GLY A 1 324 ? -26.465 -2.207 -10.642 1.00 93.00 324 GLY A O 1
ATOM 2509 N N . GLY A 1 325 ? -27.717 -1.686 -8.847 1.00 92.75 325 GLY A N 1
ATOM 2510 C CA . GLY A 1 325 ? -28.829 -2.595 -9.148 1.00 92.75 325 GLY A CA 1
ATOM 2511 C C . GLY A 1 325 ? -28.576 -4.063 -8.785 1.00 92.75 325 GLY A C 1
ATOM 2512 O O . GLY A 1 325 ? -29.373 -4.929 -9.148 1.00 92.75 325 GLY A O 1
ATOM 2513 N N . VAL A 1 326 ? -27.488 -4.366 -8.073 1.00 96.81 326 VAL A N 1
ATOM 2514 C CA . VAL A 1 326 ? -27.209 -5.712 -7.560 1.00 96.81 326 VAL A CA 1
ATOM 2515 C C . VAL A 1 326 ? -28.115 -5.996 -6.360 1.00 96.81 326 VAL A C 1
ATOM 2517 O O . VAL A 1 326 ? -28.290 -5.153 -5.491 1.00 96.81 326 VAL A O 1
ATOM 2520 N N . THR A 1 327 ? -28.703 -7.190 -6.274 1.00 97.44 327 THR A N 1
ATOM 2521 C CA . THR A 1 327 ? -29.463 -7.576 -5.072 1.00 97.44 327 THR A CA 1
ATOM 2522 C C . THR A 1 327 ? -28.500 -7.794 -3.897 1.00 97.44 327 THR A C 1
ATOM 2524 O O . THR A 1 327 ? -27.520 -8.525 -4.080 1.00 97.44 327 THR A O 1
ATOM 2527 N N . PRO A 1 328 ? -28.748 -7.201 -2.709 1.00 97.62 328 PRO A N 1
ATOM 2528 C CA . PRO A 1 328 ? -27.906 -7.425 -1.543 1.00 97.62 328 PRO A CA 1
ATOM 2529 C C . PRO A 1 328 ? -27.765 -8.912 -1.191 1.00 97.62 328 PRO A C 1
ATOM 2531 O O . PRO A 1 328 ? -28.755 -9.635 -1.098 1.00 97.62 328 PRO A O 1
ATOM 2534 N N . ASP A 1 329 ? -26.534 -9.352 -0.953 1.00 98.31 329 ASP A N 1
ATOM 2535 C CA . ASP A 1 329 ? -26.166 -10.725 -0.615 1.00 98.31 329 ASP A CA 1
ATOM 2536 C C . ASP A 1 329 ? -25.019 -10.697 0.404 1.00 98.31 329 ASP A C 1
ATOM 2538 O O . ASP A 1 329 ? -23.865 -10.403 0.077 1.00 98.31 329 ASP A O 1
ATOM 2542 N N . ALA A 1 330 ? -25.344 -10.994 1.664 1.00 98.06 330 ALA A N 1
ATOM 2543 C CA . ALA A 1 330 ? -24.375 -10.962 2.754 1.00 98.06 330 ALA A CA 1
ATOM 2544 C C . ALA A 1 330 ? -23.282 -12.031 2.601 1.00 98.06 330 ALA A C 1
ATOM 2546 O O . ALA A 1 330 ? -22.132 -11.770 2.950 1.00 98.06 330 ALA A O 1
ATOM 2547 N N . GLY A 1 331 ? -23.608 -13.205 2.048 1.00 98.38 331 GLY A N 1
ATOM 2548 C CA . GLY A 1 331 ? -22.644 -14.284 1.838 1.00 98.38 331 GLY A CA 1
ATOM 2549 C C . GLY A 1 331 ? -21.585 -13.896 0.809 1.00 98.38 331 GLY A C 1
ATOM 2550 O O . GLY A 1 331 ? -20.387 -14.023 1.071 1.00 98.38 331 GLY A O 1
ATOM 2551 N N . ARG A 1 332 ? -22.013 -13.326 -0.325 1.00 98.31 332 ARG A N 1
ATOM 2552 C CA . ARG A 1 332 ? -21.088 -12.794 -1.341 1.00 98.31 332 ARG A CA 1
ATOM 2553 C C . ARG A 1 332 ? -20.286 -11.607 -0.823 1.00 98.31 332 ARG A C 1
ATOM 2555 O O . ARG A 1 332 ? -19.084 -11.536 -1.071 1.00 98.31 332 ARG A O 1
ATOM 2562 N N . ALA A 1 333 ? -20.916 -10.694 -0.083 1.00 98.56 333 ALA A N 1
ATOM 2563 C CA . ALA A 1 333 ? -20.208 -9.581 0.544 1.00 98.56 333 ALA A CA 1
ATOM 2564 C C . ALA A 1 333 ? -19.104 -10.080 1.492 1.00 98.56 333 ALA A C 1
ATOM 2566 O O . ALA A 1 333 ? -17.964 -9.621 1.410 1.00 98.56 333 ALA A O 1
ATOM 2567 N N . ALA A 1 334 ? -19.411 -11.073 2.333 1.00 98.50 334 ALA A N 1
ATOM 2568 C CA . ALA A 1 334 ? -18.455 -11.675 3.254 1.00 98.50 334 ALA A CA 1
ATOM 2569 C C . ALA A 1 334 ? -17.290 -12.369 2.531 1.00 98.50 334 ALA A C 1
ATOM 2571 O O . ALA A 1 334 ? -16.146 -12.235 2.967 1.00 98.50 334 ALA A O 1
ATOM 2572 N N . GLU A 1 335 ? -17.540 -13.065 1.416 1.00 98.38 335 GLU A N 1
ATOM 2573 C CA . GLU A 1 335 ? -16.477 -13.663 0.597 1.00 98.38 335 GLU A CA 1
ATOM 2574 C C . GLU A 1 335 ? -15.500 -12.595 0.081 1.00 98.38 335 GLU A C 1
ATOM 2576 O O . GLU A 1 335 ? -14.280 -12.720 0.243 1.00 98.38 335 GLU A O 1
ATOM 2581 N N . TRP A 1 336 ? -16.032 -11.515 -0.491 1.00 98.56 336 TRP A N 1
ATOM 2582 C CA . TRP A 1 336 ? -15.227 -10.417 -1.015 1.00 98.56 336 TRP A CA 1
ATOM 2583 C C . TRP A 1 336 ? -14.457 -9.676 0.078 1.00 98.56 336 TRP A C 1
ATOM 2585 O O . TRP A 1 336 ? -13.244 -9.482 -0.048 1.00 98.56 336 TRP A O 1
ATOM 2595 N N . TYR A 1 337 ? -15.115 -9.327 1.186 1.00 98.50 337 TYR A N 1
ATOM 2596 C CA . TYR A 1 337 ? -14.443 -8.703 2.323 1.00 98.50 337 TYR A CA 1
ATOM 2597 C C . TYR A 1 337 ? -13.371 -9.612 2.921 1.00 98.50 337 TYR A C 1
ATOM 2599 O O . TYR A 1 337 ? -12.303 -9.119 3.274 1.00 98.50 337 TYR A O 1
ATOM 2607 N N . ARG A 1 338 ? -13.590 -10.932 2.976 1.00 98.12 338 ARG A N 1
ATOM 2608 C CA . ARG A 1 338 ? -12.577 -11.890 3.435 1.00 98.12 338 ARG A CA 1
ATOM 2609 C C . ARG A 1 338 ? -11.363 -11.911 2.511 1.00 98.12 338 ARG A C 1
ATOM 2611 O O . ARG A 1 338 ? -10.242 -11.898 3.009 1.00 98.12 338 ARG A O 1
ATOM 2618 N N . ARG A 1 339 ? -11.549 -11.904 1.187 1.00 96.69 339 ARG A N 1
ATOM 2619 C CA . ARG A 1 339 ? -10.434 -11.807 0.222 1.00 96.69 339 ARG A CA 1
ATOM 2620 C C . ARG A 1 339 ? -9.647 -10.510 0.396 1.00 96.69 339 ARG A C 1
ATOM 2622 O O . ARG A 1 339 ? -8.423 -10.556 0.492 1.00 96.69 339 ARG A O 1
ATOM 2629 N N . ALA A 1 340 ? -10.339 -9.378 0.515 1.00 95.12 340 ALA A N 1
ATOM 2630 C CA . ALA A 1 340 ? -9.720 -8.083 0.792 1.00 95.12 340 ALA A CA 1
ATOM 2631 C C . ALA A 1 340 ? -8.953 -8.093 2.129 1.00 95.12 340 ALA A C 1
ATOM 2633 O O . ALA A 1 340 ? -7.798 -7.676 2.191 1.00 95.12 340 ALA A O 1
ATOM 2634 N N . ALA A 1 341 ? -9.559 -8.629 3.193 1.00 93.94 341 ALA A N 1
ATOM 2635 C CA . ALA A 1 341 ? -8.961 -8.744 4.518 1.00 93.94 341 ALA A CA 1
ATOM 2636 C C . ALA A 1 341 ? -7.707 -9.631 4.511 1.00 93.94 341 ALA A C 1
ATOM 2638 O O . ALA A 1 341 ? -6.674 -9.229 5.041 1.00 93.94 341 ALA A O 1
ATOM 2639 N N . LEU A 1 342 ? -7.750 -10.801 3.874 1.00 92.00 342 LEU A N 1
ATOM 2640 C CA . LEU A 1 342 ? -6.582 -11.681 3.759 1.00 92.00 342 LEU A CA 1
ATOM 2641 C C . LEU A 1 342 ? -5.482 -11.077 2.875 1.00 92.00 342 LEU A C 1
ATOM 2643 O O . LEU A 1 342 ? -4.308 -11.340 3.109 1.00 92.00 342 LEU A O 1
ATOM 2647 N N . GLY A 1 343 ? -5.854 -10.244 1.901 1.00 86.12 343 GLY A N 1
ATOM 2648 C CA . GLY A 1 343 ? -4.917 -9.524 1.044 1.00 86.12 343 GLY A CA 1
ATOM 2649 C C . GLY A 1 343 ? -4.284 -8.281 1.673 1.00 86.12 343 GLY A C 1
ATOM 2650 O O . GLY A 1 343 ? -3.357 -7.750 1.078 1.00 86.12 343 GLY A O 1
ATOM 2651 N N . GLY A 1 344 ? -4.748 -7.822 2.842 1.00 86.69 344 GLY A N 1
ATOM 2652 C CA . GLY A 1 344 ? -4.161 -6.673 3.545 1.00 86.69 344 GLY A CA 1
ATOM 2653 C C . GLY A 1 344 ? -5.026 -5.411 3.616 1.00 86.69 344 GLY A C 1
ATOM 2654 O O . GLY A 1 344 ? -4.579 -4.427 4.194 1.00 86.69 344 GLY A O 1
ATOM 2655 N N . HIS A 1 345 ? -6.264 -5.416 3.101 1.00 90.19 345 HIS A N 1
ATOM 2656 C CA . HIS A 1 345 ? -7.124 -4.224 3.114 1.00 90.19 345 HIS A CA 1
ATOM 2657 C C . HIS A 1 345 ? -7.373 -3.702 4.541 1.00 90.19 345 HIS A C 1
ATOM 2659 O O . HIS A 1 345 ? -7.678 -4.514 5.429 1.00 90.19 345 HIS A O 1
ATOM 2665 N N . PRO A 1 346 ? -7.294 -2.377 4.777 1.00 86.31 346 PRO A N 1
ATOM 2666 C CA . PRO A 1 346 ? -7.381 -1.809 6.123 1.00 86.31 346 PRO A CA 1
ATOM 2667 C C . PRO A 1 346 ? -8.779 -1.942 6.740 1.00 86.31 346 PRO A C 1
ATOM 2669 O O . PRO A 1 346 ? -8.910 -2.372 7.880 1.00 86.31 346 PRO A O 1
ATOM 2672 N N . THR A 1 347 ? -9.840 -1.665 5.974 1.00 90.50 347 THR A N 1
ATOM 2673 C CA . THR A 1 347 ? -11.214 -1.568 6.516 1.00 90.50 347 THR A CA 1
ATOM 2674 C C . THR A 1 347 ? -12.115 -2.764 6.197 1.00 90.50 347 THR A C 1
ATOM 2676 O O . THR A 1 347 ? -13.230 -2.873 6.704 1.00 90.50 347 THR A O 1
ATOM 2679 N N . ALA A 1 348 ? -11.662 -3.694 5.349 1.00 96.00 348 ALA A N 1
ATOM 2680 C CA . ALA A 1 348 ? -12.471 -4.856 4.975 1.00 96.00 348 ALA A CA 1
ATOM 2681 C C . ALA A 1 348 ? -12.695 -5.832 6.143 1.00 96.00 348 ALA A C 1
ATOM 2683 O O . ALA A 1 348 ? -13.815 -6.332 6.255 1.00 96.00 348 ALA A O 1
ATOM 2684 N N . PRO A 1 349 ? -11.711 -6.076 7.040 1.00 97.12 349 PRO A N 1
ATOM 2685 C CA . PRO A 1 349 ? -11.958 -6.900 8.218 1.00 97.12 349 PRO A CA 1
ATOM 2686 C C . PRO A 1 349 ? -13.069 -6.310 9.100 1.00 97.12 349 PRO A C 1
ATOM 2688 O O . PRO A 1 349 ? -13.936 -7.051 9.546 1.00 97.12 349 PRO A O 1
ATOM 2691 N N . ARG A 1 350 ? -13.134 -4.978 9.258 1.00 97.25 350 ARG A N 1
ATOM 2692 C CA . ARG A 1 350 ? -14.219 -4.308 9.993 1.00 97.25 350 ARG A CA 1
ATOM 2693 C C . ARG A 1 350 ? -15.588 -4.573 9.364 1.00 97.25 350 ARG A C 1
ATOM 2695 O O . ARG A 1 350 ? -16.504 -4.990 10.054 1.00 97.25 350 ARG A O 1
ATOM 2702 N N . ARG A 1 351 ? -15.715 -4.422 8.039 1.00 98.19 351 ARG A N 1
ATOM 2703 C CA . ARG A 1 351 ? -16.971 -4.739 7.328 1.00 98.19 351 ARG A CA 1
ATOM 2704 C C . ARG A 1 351 ? -17.390 -6.198 7.490 1.00 98.19 351 ARG A C 1
ATOM 2706 O O . ARG A 1 351 ? -18.576 -6.489 7.605 1.00 98.19 351 ARG A O 1
ATOM 2713 N N . LEU A 1 352 ? -16.424 -7.114 7.510 1.00 98.25 352 LEU A N 1
ATOM 2714 C CA . LEU A 1 352 ? -16.693 -8.522 7.771 1.00 98.25 352 LEU A CA 1
ATOM 2715 C C . LEU A 1 352 ? -17.169 -8.750 9.215 1.00 98.25 352 LEU A C 1
ATOM 2717 O O . LEU A 1 352 ? -18.117 -9.505 9.414 1.00 98.25 352 LEU A O 1
ATOM 2721 N N . ALA A 1 353 ? -16.573 -8.070 10.199 1.00 98.06 353 ALA A N 1
ATOM 2722 C CA . ALA A 1 353 ? -17.030 -8.091 11.589 1.00 98.06 353 ALA A CA 1
ATOM 2723 C C . ALA A 1 353 ? -18.471 -7.568 11.720 1.00 98.06 353 ALA A C 1
ATOM 2725 O O . ALA A 1 353 ? -19.308 -8.233 12.329 1.00 98.06 353 ALA A O 1
ATOM 2726 N N . ASP A 1 354 ? -18.785 -6.441 11.069 1.00 98.00 354 ASP A N 1
ATOM 2727 C CA . ASP A 1 354 ? -20.131 -5.853 11.048 1.00 98.00 354 ASP A CA 1
ATOM 2728 C C . ASP A 1 354 ? -21.164 -6.851 10.487 1.00 98.00 354 ASP A C 1
ATOM 2730 O O . ASP A 1 354 ? -22.247 -7.024 11.049 1.00 98.00 354 ASP A O 1
ATOM 2734 N N . LEU A 1 355 ? -20.825 -7.563 9.401 1.00 97.62 355 LEU A N 1
ATOM 2735 C CA . LEU A 1 355 ? -21.690 -8.605 8.837 1.00 97.62 355 LEU A CA 1
ATOM 2736 C C . LEU A 1 355 ? -21.891 -9.785 9.793 1.00 97.62 355 LEU A C 1
ATOM 2738 O O . LEU A 1 355 ? -23.025 -10.248 9.929 1.00 97.62 355 LEU A O 1
ATOM 2742 N N . VAL A 1 356 ? -20.833 -10.249 10.464 1.00 97.00 356 VAL A N 1
ATOM 2743 C CA . VAL A 1 356 ? -20.919 -11.320 11.473 1.00 97.00 356 VAL A CA 1
ATOM 2744 C C . VAL A 1 356 ? -21.848 -10.909 12.618 1.00 97.00 356 VAL A C 1
ATOM 2746 O O . VAL A 1 356 ? -22.702 -11.694 13.018 1.00 97.00 356 VAL A O 1
ATOM 2749 N N . LEU A 1 357 ? -21.749 -9.671 13.105 1.00 96.88 357 LEU A N 1
ATOM 2750 C CA . LEU A 1 357 ? -22.589 -9.171 14.200 1.00 96.88 357 LEU A CA 1
ATOM 2751 C C . LEU A 1 357 ? -24.038 -8.900 13.790 1.00 96.88 357 LEU A C 1
ATOM 2753 O O . LEU A 1 357 ? -24.938 -8.986 14.621 1.00 96.88 357 LEU A O 1
ATOM 2757 N N . SER A 1 358 ? -24.282 -8.588 12.516 1.00 95.75 358 SER A N 1
ATOM 2758 C CA . SER A 1 358 ? -25.621 -8.246 12.020 1.00 95.75 358 SER A CA 1
ATOM 2759 C C . SER A 1 358 ? -26.621 -9.410 12.017 1.00 95.75 358 SER A C 1
ATOM 2761 O O . SER A 1 358 ? -27.809 -9.187 11.791 1.00 95.75 358 SER A O 1
ATOM 2763 N N . GLY A 1 359 ? -26.154 -10.652 12.183 1.00 93.00 359 GLY A N 1
ATOM 2764 C CA . GLY A 1 359 ? -26.971 -11.860 12.038 1.00 93.00 359 GLY A CA 1
ATOM 2765 C C . GLY A 1 359 ? -27.276 -12.252 10.582 1.00 93.00 359 GLY A C 1
ATOM 2766 O O . GLY A 1 359 ? -27.941 -13.251 10.318 1.00 93.00 359 GLY A O 1
ATOM 2767 N N . ARG A 1 360 ? -26.782 -11.488 9.595 1.00 96.38 360 ARG A N 1
ATOM 2768 C CA . ARG A 1 360 ? -27.001 -11.758 8.158 1.00 96.38 360 ARG A CA 1
ATOM 2769 C C . ARG A 1 360 ? -26.201 -12.955 7.627 1.00 96.38 360 ARG A C 1
ATOM 2771 O O . ARG A 1 360 ? -26.425 -13.369 6.493 1.00 96.38 360 ARG A O 1
ATOM 2778 N N . LEU A 1 361 ? -25.277 -13.495 8.424 1.00 96.25 361 LEU A N 1
ATOM 2779 C CA . LEU A 1 361 ? -24.457 -14.673 8.112 1.00 96.25 361 LEU A CA 1
ATOM 2780 C C . LEU A 1 361 ? -24.820 -15.901 8.972 1.00 96.25 361 LEU A C 1
ATOM 2782 O O . LEU A 1 361 ? -24.063 -16.868 8.998 1.00 96.25 361 LEU A O 1
ATOM 2786 N N . GLY A 1 362 ? -25.961 -15.864 9.667 1.00 95.38 362 GLY A N 1
ATOM 2787 C CA . GLY A 1 362 ? -26.338 -16.833 10.698 1.00 95.38 362 GLY A CA 1
ATOM 2788 C C . GLY A 1 362 ? -26.303 -16.202 12.087 1.00 95.38 362 GLY A C 1
ATOM 2789 O O . GLY A 1 362 ? -26.390 -14.982 12.211 1.00 95.38 362 GLY A O 1
ATOM 2790 N N . ASP A 1 363 ? -26.183 -17.020 13.131 1.00 96.12 363 ASP A N 1
ATOM 2791 C CA . ASP A 1 363 ? -26.147 -16.516 14.505 1.00 96.12 363 ASP A CA 1
ATOM 2792 C C . ASP A 1 363 ? -24.929 -15.597 14.721 1.00 96.12 363 ASP A C 1
ATOM 2794 O O . ASP A 1 363 ? -23.815 -15.966 14.333 1.00 96.12 363 ASP A O 1
ATOM 2798 N N . PRO A 1 364 ? -25.108 -14.406 15.328 1.00 95.38 364 PRO A N 1
ATOM 2799 C CA . PRO A 1 364 ? -23.993 -13.518 15.620 1.00 95.38 364 PRO A CA 1
ATOM 2800 C C . PRO A 1 364 ? -22.924 -14.191 16.481 1.00 95.38 364 PRO A C 1
ATOM 2802 O O . PRO A 1 364 ? -23.230 -14.797 17.508 1.00 95.38 364 PRO A O 1
ATOM 2805 N N . ASP A 1 365 ? -21.661 -14.004 16.103 1.00 95.56 365 ASP A N 1
ATOM 2806 C CA . ASP A 1 365 ? -20.501 -14.456 16.874 1.00 95.56 365 ASP A CA 1
ATOM 2807 C C . ASP A 1 365 ? -19.629 -13.251 17.271 1.00 95.56 365 ASP A C 1
ATOM 2809 O O . ASP A 1 365 ? -18.739 -12.837 16.515 1.00 95.56 365 ASP A O 1
ATOM 2813 N N . PRO A 1 366 ? -19.874 -12.655 18.455 1.00 96.25 366 PRO A N 1
ATOM 2814 C CA . PRO A 1 366 ? -19.088 -11.530 18.946 1.00 96.25 366 PRO A CA 1
ATOM 2815 C C . PRO A 1 366 ? -17.602 -11.847 19.116 1.00 96.25 366 PRO A C 1
ATOM 2817 O O . PRO A 1 366 ? -16.771 -10.977 18.874 1.00 96.25 366 PRO A O 1
ATOM 2820 N N . ALA A 1 367 ? -17.243 -13.078 19.494 1.00 94.81 367 ALA A N 1
ATOM 2821 C CA . ALA A 1 367 ? -15.844 -13.451 19.681 1.00 94.81 367 ALA A CA 1
ATOM 2822 C C . ALA A 1 367 ? -15.103 -13.498 18.334 1.00 94.81 367 ALA A C 1
ATOM 2824 O O . ALA A 1 367 ? -13.996 -12.966 18.220 1.00 94.81 367 ALA A O 1
ATOM 2825 N N . ALA A 1 368 ? -15.732 -14.054 17.293 1.00 95.12 368 ALA A N 1
ATOM 2826 C CA . ALA A 1 368 ? -15.186 -14.011 15.938 1.00 95.12 368 ALA A CA 1
ATOM 2827 C C . ALA A 1 368 ? -15.098 -12.576 15.390 1.00 95.12 368 ALA A C 1
ATOM 2829 O O . ALA A 1 368 ? -14.112 -12.230 14.735 1.00 95.12 368 ALA A O 1
ATOM 2830 N N . ALA A 1 369 ? -16.091 -11.725 15.674 1.00 97.06 369 ALA A N 1
ATOM 2831 C CA . ALA A 1 369 ? -16.086 -10.326 15.251 1.00 97.06 369 ALA A CA 1
ATOM 2832 C C . ALA A 1 369 ? -14.916 -9.532 15.857 1.00 97.06 369 ALA A C 1
ATOM 2834 O O . ALA A 1 369 ? -14.264 -8.781 15.131 1.00 97.06 369 ALA A O 1
ATOM 2835 N N . ILE A 1 370 ? -14.584 -9.746 17.140 1.00 98.06 370 ILE A N 1
ATOM 2836 C CA . ILE A 1 370 ? -13.412 -9.108 17.764 1.00 98.06 370 ILE A CA 1
ATOM 2837 C C . ILE A 1 370 ? -12.120 -9.457 17.020 1.00 98.06 370 ILE A C 1
ATOM 2839 O O . ILE A 1 370 ? -11.331 -8.558 16.745 1.00 98.06 370 ILE A O 1
ATOM 2843 N N . GLY A 1 371 ? -11.927 -10.714 16.607 1.00 96.81 371 GLY A N 1
ATOM 2844 C CA . GLY A 1 371 ? -10.740 -11.102 15.835 1.00 96.81 371 GLY A CA 1
ATOM 2845 C C . GLY A 1 371 ? -10.608 -10.348 14.503 1.00 96.81 371 GLY A C 1
ATOM 2846 O O . GLY A 1 371 ? -9.510 -9.945 14.108 1.00 96.81 371 GLY A O 1
ATOM 2847 N N . TRP A 1 372 ? -11.728 -10.098 13.819 1.00 97.88 372 TRP A N 1
ATOM 2848 C CA . TRP A 1 372 ? -11.745 -9.288 12.599 1.00 97.88 372 TRP A CA 1
ATOM 2849 C C . TRP A 1 372 ? -11.526 -7.797 12.878 1.00 97.88 372 TRP A C 1
ATOM 2851 O O . TRP A 1 372 ? -10.762 -7.154 12.154 1.00 97.88 372 TRP A O 1
ATOM 2861 N N . TYR A 1 373 ? -12.127 -7.246 13.934 1.00 97.94 373 TYR A N 1
ATOM 2862 C CA . TYR A 1 373 ? -11.868 -5.867 14.342 1.00 97.94 373 TYR A CA 1
ATOM 2863 C C . TYR A 1 373 ? -10.409 -5.647 14.751 1.00 97.94 373 TYR A C 1
ATOM 2865 O O . TYR A 1 373 ? -9.827 -4.637 14.366 1.00 97.94 373 TYR A O 1
ATOM 2873 N N . ASP A 1 374 ? -9.785 -6.597 15.449 1.00 95.25 374 ASP A N 1
ATOM 2874 C CA . ASP A 1 374 ? -8.367 -6.532 15.812 1.00 95.25 374 ASP A CA 1
ATOM 2875 C C . ASP A 1 374 ? -7.474 -6.492 14.575 1.00 95.25 374 ASP A C 1
ATOM 2877 O O . ASP A 1 374 ? -6.535 -5.698 14.512 1.00 95.25 374 ASP A O 1
ATOM 2881 N N . MET A 1 375 ? -7.796 -7.292 13.554 1.00 93.31 375 MET A N 1
ATOM 2882 C CA . MET A 1 375 ? -7.094 -7.242 12.272 1.00 93.31 375 MET A CA 1
ATOM 2883 C C . MET A 1 375 ? -7.211 -5.866 11.603 1.00 93.31 375 MET A C 1
ATOM 2885 O O . MET A 1 375 ? -6.216 -5.367 11.079 1.00 93.31 375 MET A O 1
ATOM 2889 N N . ALA A 1 376 ? -8.393 -5.244 11.618 1.00 92.12 376 ALA A N 1
ATOM 2890 C CA . ALA A 1 376 ? -8.589 -3.902 11.067 1.00 92.12 376 ALA A CA 1
ATOM 2891 C C . ALA A 1 376 ? -7.871 -2.823 11.901 1.00 92.12 376 ALA A C 1
ATOM 2893 O O . ALA A 1 376 ? -7.192 -1.965 11.340 1.00 92.12 376 ALA A O 1
ATOM 2894 N N . LEU A 1 377 ? -7.936 -2.901 13.234 1.00 90.75 377 LEU A N 1
ATOM 2895 C CA . LEU A 1 377 ? -7.258 -1.978 14.147 1.00 90.75 377 LEU A CA 1
ATOM 2896 C C . LEU A 1 377 ? -5.732 -2.043 13.994 1.00 90.75 377 LEU A C 1
ATOM 2898 O O . LEU A 1 377 ? -5.080 -1.002 13.930 1.00 90.75 377 LEU A O 1
ATOM 2902 N N . MET A 1 378 ? -5.157 -3.244 13.866 1.00 87.00 378 MET A N 1
ATOM 2903 C CA . MET A 1 378 ? -3.728 -3.416 13.560 1.00 87.00 378 MET A CA 1
ATOM 2904 C C . MET A 1 378 ? -3.325 -2.752 12.235 1.00 87.00 378 MET A C 1
ATOM 2906 O O . MET A 1 378 ? -2.166 -2.390 12.058 1.00 87.00 378 MET A O 1
ATOM 2910 N N . ARG A 1 379 ? -4.279 -2.562 11.317 1.00 83.88 379 ARG A N 1
ATOM 2911 C CA . ARG A 1 379 ? -4.108 -1.873 10.031 1.00 83.88 379 ARG A CA 1
ATOM 2912 C C . ARG A 1 379 ? -4.637 -0.438 10.043 1.00 83.88 379 ARG A C 1
ATOM 2914 O O . ARG A 1 379 ? -4.818 0.150 8.982 1.00 83.88 379 ARG A O 1
ATOM 2921 N N . GLY A 1 380 ? -4.868 0.131 11.226 1.00 84.06 380 GLY A N 1
ATOM 2922 C CA . GLY A 1 380 ? -5.208 1.540 11.412 1.00 84.06 380 GLY A CA 1
ATOM 2923 C C . GLY A 1 380 ? -6.670 1.914 11.214 1.00 84.06 380 GLY A C 1
ATOM 2924 O O . GLY A 1 380 ? -6.972 3.105 11.158 1.00 84.06 380 GLY A O 1
ATOM 2925 N N . ASP A 1 381 ? -7.590 0.952 11.145 1.00 88.94 381 ASP A N 1
ATOM 2926 C CA . ASP A 1 381 ? -9.018 1.258 11.218 1.00 88.94 381 ASP A CA 1
ATOM 2927 C C . ASP A 1 381 ? -9.399 1.594 12.673 1.00 88.94 381 ASP A C 1
ATOM 2929 O O . ASP A 1 381 ? -9.670 0.728 13.507 1.00 88.94 381 ASP A O 1
ATOM 2933 N N . ALA A 1 382 ? -9.392 2.889 12.990 1.00 91.12 382 ALA A N 1
ATOM 2934 C CA . ALA A 1 382 ? -9.746 3.402 14.311 1.00 91.12 382 ALA A CA 1
ATOM 2935 C C . ALA A 1 382 ? -11.186 3.077 14.707 1.00 91.12 382 ALA A C 1
ATOM 2937 O O . ALA A 1 382 ? -11.460 2.793 15.876 1.00 91.12 382 ALA A O 1
ATOM 2938 N N . ARG A 1 383 ? -12.102 3.089 13.731 1.00 94.88 383 ARG A N 1
ATOM 2939 C CA . ARG A 1 383 ? -13.508 2.757 13.947 1.00 94.88 383 ARG A CA 1
ATOM 2940 C C . ARG A 1 383 ? -13.641 1.312 14.419 1.00 94.88 383 ARG A C 1
ATOM 2942 O O . ARG A 1 383 ? -14.353 1.085 15.389 1.00 94.88 383 ARG A O 1
ATOM 2949 N N . ALA A 1 384 ? -12.882 0.384 13.833 1.00 95.62 384 ALA A N 1
ATOM 2950 C CA . ALA A 1 384 ? -12.866 -1.018 14.257 1.00 95.62 384 ALA A CA 1
ATOM 2951 C C . ALA A 1 384 ? -12.446 -1.169 15.723 1.00 95.62 384 ALA A C 1
ATOM 2953 O O . ALA A 1 384 ? -13.076 -1.900 16.482 1.00 95.62 384 ALA A O 1
ATOM 2954 N N . GLY A 1 385 ? -11.398 -0.451 16.142 1.00 96.00 385 GLY A N 1
ATOM 2955 C CA . GLY A 1 385 ? -10.947 -0.489 17.531 1.00 96.00 385 GLY A CA 1
ATOM 2956 C C . GLY A 1 385 ? -11.959 0.099 18.513 1.00 96.00 385 GLY A C 1
ATOM 2957 O O . GLY A 1 385 ? -12.163 -0.470 19.584 1.00 96.00 385 GLY A O 1
ATOM 2958 N N . ALA A 1 386 ? -12.621 1.200 18.146 1.00 97.50 386 ALA A N 1
ATOM 2959 C CA . ALA A 1 386 ? -13.675 1.801 18.960 1.00 97.50 386 ALA A CA 1
ATOM 2960 C C . ALA A 1 386 ? -14.909 0.883 19.072 1.00 97.50 386 ALA A C 1
ATOM 2962 O O . ALA A 1 386 ? -15.427 0.692 20.171 1.00 97.50 386 ALA A O 1
ATOM 2963 N N . GLU A 1 387 ? -15.341 0.267 17.967 1.00 97.88 387 GLU A N 1
ATOM 2964 C CA . GLU A 1 387 ? -16.465 -0.681 17.928 1.00 97.88 387 GLU A CA 1
ATOM 2965 C C . GLU A 1 387 ? -16.171 -1.943 18.745 1.00 97.88 387 GLU A C 1
ATOM 2967 O O . GLU A 1 387 ? -16.991 -2.350 19.567 1.00 97.88 387 GLU A O 1
ATOM 2972 N N . ALA A 1 388 ? -14.973 -2.516 18.607 1.00 98.25 388 ALA A N 1
ATOM 2973 C CA . ALA A 1 388 ? -14.546 -3.660 19.405 1.00 98.25 388 ALA A CA 1
ATOM 2974 C C . ALA A 1 388 ? -14.476 -3.335 20.902 1.00 98.25 388 ALA A C 1
ATOM 2976 O O . ALA A 1 388 ? -14.926 -4.123 21.735 1.00 98.25 388 ALA A O 1
ATOM 2977 N N . ALA A 1 389 ? -13.938 -2.164 21.255 1.00 98.31 389 ALA A N 1
ATOM 2978 C CA . ALA A 1 389 ? -13.871 -1.726 22.642 1.00 98.31 389 ALA A CA 1
ATOM 2979 C C . ALA A 1 389 ? -15.265 -1.548 23.252 1.00 98.31 389 ALA A C 1
ATOM 2981 O O . ALA A 1 389 ? -15.514 -2.004 24.367 1.00 98.31 389 ALA A O 1
ATOM 2982 N N . TRP A 1 390 ? -16.179 -0.922 22.509 1.00 97.62 390 TRP A N 1
ATOM 2983 C CA . TRP A 1 390 ? -17.564 -0.751 22.929 1.00 97.62 390 TRP A CA 1
ATOM 2984 C C . TRP A 1 390 ? -18.275 -2.098 23.091 1.00 97.62 390 TRP A C 1
ATOM 2986 O O . TRP A 1 390 ? -18.892 -2.326 24.129 1.00 97.62 390 TRP A O 1
ATOM 2996 N N . LEU A 1 391 ? -18.125 -3.014 22.127 1.00 97.44 391 LEU A N 1
ATOM 2997 C CA . LEU A 1 391 ? -18.738 -4.344 22.167 1.00 97.44 391 LEU A CA 1
ATOM 2998 C C . LEU A 1 391 ? -18.298 -5.135 23.406 1.00 97.44 391 LEU A C 1
ATOM 3000 O O . LEU A 1 391 ? -19.131 -5.710 24.100 1.00 97.44 391 LEU A O 1
ATOM 3004 N N . ILE A 1 392 ? -17.001 -5.119 23.731 1.00 98.06 392 ILE A N 1
ATOM 3005 C CA . ILE A 1 392 ? -16.478 -5.775 24.939 1.00 98.06 392 ILE A CA 1
ATOM 3006 C C . ILE A 1 392 ? -16.993 -5.082 26.208 1.00 98.06 392 ILE A C 1
ATOM 3008 O O . ILE A 1 392 ? -17.374 -5.756 27.165 1.00 98.06 392 ILE A O 1
ATOM 3012 N N . ALA A 1 393 ? -17.030 -3.746 26.231 1.00 96.88 393 ALA A N 1
ATOM 3013 C CA . ALA A 1 393 ? -17.456 -2.981 27.403 1.00 96.88 393 ALA A CA 1
ATOM 3014 C C . ALA A 1 393 ? -18.939 -3.173 27.759 1.00 96.88 393 ALA A C 1
ATOM 3016 O O . ALA A 1 393 ? -19.307 -3.027 28.925 1.00 96.88 393 ALA A O 1
ATOM 3017 N N . GLN A 1 394 ? -19.780 -3.538 26.789 1.00 93.62 394 GLN A N 1
ATOM 3018 C CA . GLN A 1 394 ? -21.168 -3.935 27.044 1.00 93.62 394 GLN A CA 1
ATOM 3019 C C . GLN A 1 394 ? -21.305 -5.294 27.739 1.00 93.62 394 GLN A C 1
ATOM 3021 O O . GLN A 1 394 ? -22.365 -5.603 28.284 1.00 93.62 394 GLN A O 1
ATOM 3026 N N . GLY A 1 395 ? -20.230 -6.084 27.769 1.00 87.94 395 GLY A N 1
ATOM 3027 C CA . GLY A 1 395 ? -20.221 -7.439 28.298 1.00 87.94 395 GLY A CA 1
ATOM 3028 C C . GLY A 1 395 ? -20.776 -8.464 27.306 1.00 87.94 395 GLY A C 1
ATOM 3029 O O . GLY A 1 395 ? -21.255 -8.140 26.225 1.00 87.94 395 GLY A O 1
ATOM 3030 N N . GLY A 1 396 ? -20.686 -9.744 27.670 1.00 81.19 396 GLY A N 1
ATOM 3031 C CA . GLY A 1 396 ? -21.235 -10.836 26.858 1.00 81.19 396 GLY A CA 1
ATOM 3032 C C . GLY A 1 396 ? -20.340 -11.320 25.715 1.00 81.19 396 GLY A C 1
ATOM 3033 O O . GLY A 1 396 ? -20.741 -12.237 25.006 1.00 81.19 396 GLY A O 1
ATOM 3034 N N . VAL A 1 397 ? -19.124 -10.780 25.565 1.00 95.31 397 VAL A N 1
ATOM 3035 C CA . VAL A 1 397 ? -18.097 -11.335 24.670 1.00 95.31 397 VAL A CA 1
ATOM 3036 C C . VAL A 1 397 ? -17.256 -12.362 25.442 1.00 95.31 397 VAL A C 1
ATOM 3038 O O . VAL A 1 397 ? -16.508 -11.974 26.344 1.00 95.31 397 VAL A O 1
ATOM 3041 N N . PRO A 1 398 ? -17.345 -13.670 25.134 1.00 93.00 398 PRO A N 1
ATOM 3042 C CA . PRO A 1 398 ? -16.563 -14.683 25.833 1.00 93.00 398 PRO A CA 1
ATOM 3043 C C . PRO A 1 398 ? -15.054 -14.422 25.730 1.00 93.00 398 PRO A C 1
ATOM 3045 O O . PRO A 1 398 ? -14.538 -14.069 24.669 1.00 93.00 398 PRO A O 1
ATOM 3048 N N . GLY A 1 399 ? -14.343 -14.608 26.843 1.00 92.75 399 GLY A N 1
ATOM 3049 C CA . GLY A 1 399 ? -12.881 -14.507 26.894 1.00 92.75 399 GLY A CA 1
ATOM 3050 C C . GLY A 1 399 ? -12.303 -13.089 26.882 1.00 92.75 399 GLY A C 1
ATOM 3051 O O . GLY A 1 399 ? -11.087 -12.973 26.796 1.00 92.75 399 GLY A O 1
ATOM 3052 N N . HIS A 1 400 ? -13.132 -12.044 26.982 1.00 95.94 400 HIS A N 1
ATOM 3053 C CA . HIS A 1 400 ? -12.681 -10.649 26.989 1.00 95.94 400 HIS A CA 1
ATOM 3054 C C . HIS A 1 400 ? -13.091 -9.921 28.274 1.00 95.94 400 HIS A C 1
ATOM 3056 O O . HIS A 1 400 ? -14.172 -10.155 28.819 1.00 95.94 400 HIS A O 1
ATOM 3062 N N . ASP A 1 401 ? -12.227 -9.023 28.748 1.00 95.31 401 ASP A N 1
ATOM 3063 C CA . ASP A 1 401 ? -12.431 -8.209 29.947 1.00 95.31 401 ASP A CA 1
ATOM 3064 C C . ASP A 1 401 ? -12.410 -6.688 29.659 1.00 95.31 401 ASP A C 1
ATOM 3066 O O . ASP A 1 401 ? -12.198 -6.226 28.538 1.00 95.31 401 ASP A O 1
ATOM 3070 N N . LEU A 1 402 ? -12.638 -5.857 30.683 1.00 96.88 402 LEU A N 1
ATOM 3071 C CA . LEU A 1 402 ? -12.597 -4.397 30.513 1.00 96.88 402 LEU A CA 1
ATOM 3072 C C . LEU A 1 402 ? -11.203 -3.858 30.151 1.00 96.88 402 LEU A C 1
ATOM 3074 O O . LEU A 1 402 ? -11.112 -2.765 29.593 1.00 96.88 402 LEU A O 1
ATOM 3078 N N . ALA A 1 403 ? -10.120 -4.580 30.453 1.00 97.75 403 ALA A N 1
ATOM 3079 C CA . ALA A 1 403 ? -8.784 -4.183 30.018 1.00 97.75 403 ALA A CA 1
ATOM 3080 C C . ALA A 1 403 ? -8.590 -4.457 28.518 1.00 97.75 403 ALA A C 1
ATOM 3082 O O . ALA A 1 403 ? -7.933 -3.668 27.841 1.00 97.75 403 ALA A O 1
ATOM 3083 N N . ASP A 1 404 ? -9.221 -5.498 27.967 1.00 97.94 404 ASP A N 1
ATOM 3084 C CA . ASP A 1 404 ? -9.283 -5.741 26.521 1.00 97.94 404 ASP A CA 1
ATOM 3085 C C . ASP A 1 404 ? -10.014 -4.622 25.775 1.00 97.94 404 ASP A C 1
ATOM 3087 O O . ASP A 1 404 ? -9.568 -4.202 24.700 1.00 97.94 404 ASP A O 1
ATOM 3091 N N . ALA A 1 405 ? -11.102 -4.109 26.358 1.00 98.38 405 ALA A N 1
ATOM 3092 C CA . ALA A 1 405 ? -11.794 -2.930 25.850 1.00 98.38 405 ALA A CA 1
ATOM 3093 C C . ALA A 1 405 ? -10.911 -1.674 25.942 1.00 98.38 405 ALA A C 1
ATOM 3095 O O . ALA A 1 405 ? -10.757 -0.952 24.955 1.00 98.38 405 ALA A O 1
ATOM 3096 N N . ALA A 1 406 ? -10.278 -1.437 27.097 1.00 98.56 406 ALA A N 1
ATOM 3097 C CA . ALA A 1 406 ? -9.392 -0.293 27.309 1.00 98.56 406 ALA A CA 1
ATOM 3098 C C . ALA A 1 406 ? -8.218 -0.271 26.317 1.00 98.56 406 ALA A C 1
ATOM 3100 O O . ALA A 1 406 ? -7.905 0.774 25.749 1.00 98.56 406 ALA A O 1
ATOM 3101 N N . LEU A 1 407 ? -7.595 -1.426 26.065 1.00 98.06 407 LEU A N 1
ATOM 3102 C CA . LEU A 1 407 ? -6.482 -1.569 25.127 1.00 98.06 407 LEU A CA 1
ATOM 3103 C C . LEU A 1 407 ? -6.875 -1.146 23.703 1.00 98.06 407 LEU A C 1
ATOM 3105 O O . LEU A 1 407 ? -6.167 -0.367 23.061 1.00 98.06 407 LEU A O 1
ATOM 3109 N N . ARG A 1 408 ? -8.020 -1.637 23.216 1.00 98.06 408 ARG A N 1
ATOM 3110 C CA . ARG A 1 408 ? -8.534 -1.335 21.870 1.00 98.06 408 ARG A CA 1
ATOM 3111 C C . ARG A 1 408 ? -8.966 0.119 21.739 1.00 98.06 408 ARG A C 1
ATOM 3113 O O . ARG A 1 408 ? -8.600 0.763 20.757 1.00 98.06 408 ARG A O 1
ATOM 3120 N N . ALA A 1 409 ? -9.652 0.657 22.749 1.00 98.44 409 ALA A N 1
ATOM 3121 C CA . ALA A 1 409 ? -10.030 2.066 22.788 1.00 98.44 409 ALA A CA 1
ATOM 3122 C C . ALA A 1 409 ? -8.794 2.977 22.782 1.00 98.44 409 ALA A C 1
ATOM 3124 O O . ALA A 1 409 ? -8.732 3.925 22.005 1.00 98.44 409 ALA A O 1
ATOM 3125 N N . ALA A 1 410 ? -7.771 2.670 23.582 1.00 97.88 410 ALA A N 1
ATOM 3126 C CA . ALA A 1 410 ? -6.552 3.471 23.624 1.00 97.88 410 ALA A CA 1
ATOM 3127 C C . ALA A 1 410 ? -5.816 3.479 22.283 1.00 97.88 410 ALA A C 1
ATOM 3129 O O . ALA A 1 410 ? -5.429 4.543 21.806 1.00 97.88 410 ALA A O 1
ATOM 3130 N N . ARG A 1 411 ? -5.680 2.316 21.634 1.00 94.44 411 ARG A N 1
ATOM 3131 C CA . ARG A 1 411 ? -5.125 2.233 20.277 1.00 94.44 411 ARG A CA 1
ATOM 3132 C C . ARG A 1 411 ? -5.957 3.053 19.294 1.00 94.44 411 ARG A C 1
ATOM 3134 O O . ARG A 1 411 ? -5.395 3.919 18.633 1.00 94.44 411 ARG A O 1
ATOM 3141 N N . ALA A 1 412 ? -7.277 2.870 19.259 1.00 93.81 412 ALA A N 1
ATOM 3142 C CA . ALA A 1 412 ? -8.174 3.631 18.386 1.00 93.81 412 ALA A CA 1
ATOM 3143 C C . ALA A 1 412 ? -8.056 5.152 18.586 1.00 93.81 412 ALA A C 1
ATOM 3145 O O . ALA A 1 412 ? -7.973 5.900 17.616 1.00 93.81 412 ALA A O 1
ATOM 3146 N N . ALA A 1 413 ? -7.964 5.610 19.836 1.00 93.75 413 ALA A N 1
ATOM 3147 C CA . ALA A 1 413 ? -7.830 7.022 20.182 1.00 93.75 413 ALA A CA 1
ATOM 3148 C C . ALA A 1 413 ? -6.499 7.658 19.744 1.00 93.75 413 ALA A C 1
ATOM 3150 O O . ALA A 1 413 ? -6.391 8.884 19.702 1.00 93.75 413 ALA A O 1
ATOM 3151 N N . THR A 1 414 ? -5.483 6.856 19.408 1.00 87.50 414 THR A N 1
ATOM 3152 C CA . THR A 1 414 ? -4.203 7.354 18.870 1.00 87.50 414 THR A CA 1
ATOM 3153 C C . THR A 1 414 ? -4.190 7.516 17.350 1.00 87.50 414 THR A C 1
ATOM 3155 O O . THR A 1 414 ? -3.242 8.089 16.812 1.00 87.50 414 THR A O 1
ATOM 3158 N N . LEU A 1 415 ? -5.232 7.043 16.662 1.00 84.50 415 LEU A N 1
ATOM 3159 C CA . LEU A 1 415 ? -5.338 7.043 15.206 1.00 84.50 415 LEU A CA 1
ATOM 3160 C C . LEU A 1 415 ? -6.029 8.302 14.666 1.00 84.50 415 LEU A C 1
ATOM 3162 O O . LEU A 1 415 ? -6.747 9.004 15.376 1.00 84.50 415 LEU A O 1
ATOM 3166 N N . ASN A 1 416 ? -5.830 8.575 13.373 1.00 77.56 416 ASN A N 1
ATOM 3167 C CA . ASN A 1 416 ? -6.334 9.776 12.701 1.00 77.56 416 ASN A CA 1
ATOM 3168 C C . ASN A 1 416 ? -7.809 9.654 12.251 1.00 77.56 416 ASN A C 1
ATOM 3170 O O . ASN A 1 416 ? -8.139 9.878 11.090 1.00 77.56 416 ASN A O 1
ATOM 3174 N N . ASP A 1 417 ? -8.705 9.309 13.179 1.00 85.25 417 ASP A N 1
ATOM 3175 C CA . ASP A 1 417 ? -10.162 9.404 13.016 1.00 85.25 417 ASP A CA 1
ATOM 3176 C C . ASP A 1 417 ? -10.724 10.131 14.238 1.00 85.25 417 ASP A C 1
ATOM 3178 O O . ASP A 1 417 ? -10.837 9.572 15.328 1.00 85.25 417 ASP A O 1
ATOM 3182 N N . SER A 1 418 ? -11.083 11.405 14.071 1.00 85.62 418 SER A N 1
ATOM 3183 C CA . SER A 1 418 ? -11.542 12.223 15.196 1.00 85.62 418 SER A CA 1
ATOM 3184 C C . SER A 1 418 ? -12.849 11.725 15.815 1.00 85.62 418 SER A C 1
ATOM 3186 O O . SER A 1 418 ? -13.105 12.032 16.974 1.00 85.62 418 SER A O 1
ATOM 3188 N N . ALA A 1 419 ? -13.706 11.032 15.062 1.00 91.00 419 ALA A N 1
ATOM 3189 C CA . ALA A 1 419 ? -14.956 10.509 15.597 1.00 91.00 419 ALA A CA 1
ATOM 3190 C C . ALA A 1 419 ? -14.698 9.238 16.407 1.00 91.00 419 ALA A C 1
ATOM 3192 O O . ALA A 1 419 ? -15.080 9.191 17.570 1.00 91.00 419 ALA A O 1
ATOM 3193 N N . ALA A 1 420 ? -13.968 8.272 15.844 1.00 92.31 420 ALA A N 1
ATOM 3194 C CA . ALA A 1 420 ? -13.599 7.059 16.570 1.00 92.31 420 ALA A CA 1
ATOM 3195 C C . ALA A 1 420 ? -12.731 7.370 17.801 1.00 92.31 420 ALA A C 1
ATOM 3197 O O . ALA A 1 420 ? -12.922 6.770 18.855 1.00 92.31 420 ALA A O 1
ATOM 3198 N N . ALA A 1 421 ? -11.826 8.350 17.703 1.00 90.94 421 ALA A N 1
ATOM 3199 C CA . ALA A 1 421 ? -11.011 8.776 18.833 1.00 90.94 421 ALA A CA 1
ATOM 3200 C C . ALA A 1 421 ? -11.843 9.412 19.954 1.00 90.94 421 ALA A C 1
ATOM 3202 O O . ALA A 1 421 ? -11.553 9.174 21.124 1.00 90.94 421 ALA A O 1
ATOM 3203 N N . ARG A 1 422 ? -12.891 10.183 19.622 1.00 94.81 422 ARG A N 1
ATOM 3204 C CA . ARG A 1 422 ? -13.842 10.688 20.625 1.00 94.81 422 ARG A CA 1
ATOM 3205 C C . ARG A 1 422 ? -14.603 9.545 21.285 1.00 94.81 422 ARG A C 1
ATOM 3207 O O . ARG A 1 422 ? -14.546 9.443 22.503 1.00 94.81 422 ARG A O 1
ATOM 3214 N N . ASP A 1 423 ? -15.210 8.658 20.496 1.00 96.75 423 ASP A N 1
ATOM 3215 C CA . ASP A 1 423 ? -15.985 7.519 21.007 1.00 96.75 423 ASP A CA 1
ATOM 3216 C C . ASP A 1 423 ? -15.130 6.646 21.951 1.00 96.75 423 ASP A C 1
ATOM 3218 O O . ASP A 1 423 ? -15.554 6.265 23.044 1.00 96.75 423 ASP A O 1
ATOM 3222 N N . ALA A 1 424 ? -13.876 6.390 21.567 1.00 97.75 424 ALA A N 1
ATOM 3223 C CA . ALA A 1 424 ? -12.918 5.652 22.378 1.00 97.75 424 ALA A CA 1
ATOM 3224 C C . ALA A 1 424 ? -12.512 6.397 23.664 1.00 97.75 424 ALA A C 1
ATOM 3226 O O . ALA A 1 424 ? -12.443 5.789 24.733 1.00 97.75 424 ALA A O 1
ATOM 3227 N N . MET A 1 425 ? -12.257 7.707 23.596 1.00 97.19 425 MET A N 1
ATOM 3228 C CA . MET A 1 425 ? -11.907 8.514 24.771 1.00 97.19 425 MET A CA 1
ATOM 3229 C C . MET A 1 425 ? -13.071 8.663 25.753 1.00 97.19 425 MET A C 1
ATOM 3231 O O . MET A 1 425 ? -12.848 8.641 26.968 1.00 97.19 425 MET A O 1
ATOM 3235 N N . ASP A 1 426 ? -14.299 8.778 25.252 1.00 97.81 426 ASP A N 1
ATOM 3236 C CA . ASP A 1 426 ? -15.510 8.821 26.068 1.00 97.81 426 ASP A CA 1
ATOM 3237 C C . ASP A 1 426 ? -15.692 7.504 26.823 1.00 97.81 426 ASP A C 1
ATOM 3239 O O . ASP A 1 426 ? -15.985 7.517 28.023 1.00 97.81 426 ASP A O 1
ATOM 3243 N N . LEU A 1 427 ? -15.435 6.370 26.162 1.00 97.94 427 LEU A N 1
ATOM 3244 C CA . LEU A 1 427 ? -15.443 5.057 26.800 1.00 97.94 427 LEU A CA 1
ATOM 3245 C C . LEU A 1 427 ? -14.356 4.946 27.883 1.00 97.94 427 LEU A C 1
ATOM 3247 O O . LEU A 1 427 ? -14.661 4.596 29.023 1.00 97.94 427 LEU A O 1
ATOM 3251 N N . LEU A 1 428 ? -13.101 5.297 27.570 1.00 98.31 428 LEU A N 1
ATOM 3252 C CA . LEU A 1 428 ? -11.982 5.246 28.525 1.00 98.31 428 LEU A CA 1
ATOM 3253 C C . LEU A 1 428 ? -12.218 6.118 29.763 1.00 98.31 428 LEU A C 1
ATOM 3255 O O . LEU A 1 428 ? -11.804 5.760 30.863 1.00 98.31 428 LEU A O 1
ATOM 3259 N N . SER A 1 429 ? -12.883 7.262 29.598 1.00 96.88 429 SER A N 1
ATOM 3260 C CA . SER A 1 429 ? -13.154 8.207 30.689 1.00 96.88 429 SER A CA 1
ATOM 3261 C C . SER A 1 429 ? -14.176 7.688 31.703 1.00 96.88 429 SER A C 1
ATOM 3263 O O . SER A 1 429 ? -14.231 8.192 32.821 1.00 96.88 429 SER A O 1
ATOM 3265 N N . GLN A 1 430 ? -14.965 6.681 31.325 1.00 95.94 430 GLN A N 1
ATOM 3266 C CA . GLN A 1 430 ? -15.953 6.033 32.188 1.00 95.94 430 GLN A CA 1
ATOM 3267 C C . GLN A 1 430 ? -15.394 4.782 32.884 1.00 95.94 430 GLN A C 1
ATOM 3269 O O . GLN A 1 430 ? -16.050 4.218 33.760 1.00 95.94 430 GLN A O 1
ATOM 3274 N N . MET A 1 431 ? -14.189 4.334 32.516 1.00 97.19 431 MET A N 1
ATOM 3275 C CA . MET A 1 431 ? -13.587 3.125 33.072 1.00 97.19 431 MET A CA 1
ATOM 3276 C C . MET A 1 431 ? -12.879 3.383 34.410 1.00 97.19 431 MET A C 1
ATOM 3278 O O . MET A 1 431 ? -12.230 4.418 34.590 1.00 97.19 431 MET A O 1
ATOM 3282 N N . PRO A 1 432 ? -12.923 2.423 35.352 1.00 97.12 432 PRO A N 1
ATOM 3283 C CA . PRO A 1 432 ? -12.129 2.509 36.570 1.00 97.12 432 PRO A CA 1
ATOM 3284 C C . PRO A 1 432 ? -10.620 2.400 36.262 1.00 97.12 432 PRO A C 1
ATOM 3286 O O . PRO A 1 432 ? -10.240 1.799 35.258 1.00 97.12 432 PRO A O 1
ATOM 3289 N N . PRO A 1 433 ? -9.727 2.901 37.141 1.00 97.81 433 PRO A N 1
ATOM 3290 C CA . PRO A 1 433 ? -8.282 2.910 36.879 1.00 97.81 433 PRO A CA 1
ATOM 3291 C C . PRO A 1 433 ? -7.658 1.527 36.655 1.00 97.81 433 PRO A C 1
ATOM 3293 O O . PRO A 1 433 ? -6.751 1.385 35.843 1.00 97.81 433 PRO A O 1
ATOM 3296 N N . ARG A 1 434 ? -8.150 0.493 37.349 1.00 97.88 434 ARG A N 1
ATOM 3297 C CA . ARG A 1 434 ? -7.529 -0.840 37.340 1.00 97.88 434 ARG A CA 1
ATOM 3298 C C . ARG A 1 434 ? -7.495 -1.497 35.942 1.00 97.88 434 ARG A C 1
ATOM 3300 O O . ARG A 1 434 ? -6.417 -1.933 35.549 1.00 97.88 434 ARG A O 1
ATOM 3307 N N . PRO A 1 435 ? -8.598 -1.570 35.168 1.00 98.19 435 PRO A N 1
ATOM 3308 C CA . PRO A 1 435 ? -8.552 -2.015 33.771 1.00 98.19 435 PRO A CA 1
ATOM 3309 C C . PRO A 1 435 ? -7.616 -1.196 32.876 1.00 98.19 435 PRO A C 1
ATOM 3311 O O . PRO A 1 435 ? -6.930 -1.769 32.033 1.00 98.19 435 PRO A O 1
ATOM 3314 N N . LEU A 1 436 ? -7.554 0.126 33.077 1.00 98.62 436 LEU A N 1
ATOM 3315 C CA . LEU A 1 436 ? -6.670 1.002 32.302 1.00 98.62 436 LEU A CA 1
ATOM 3316 C C . LEU A 1 436 ? -5.194 0.681 32.573 1.00 98.62 436 LEU A C 1
ATOM 3318 O O . LEU A 1 436 ? -4.401 0.562 31.641 1.00 98.62 436 LEU A O 1
ATOM 3322 N N . ASP A 1 437 ? -4.838 0.487 33.843 1.00 98.44 437 ASP A N 1
ATOM 3323 C CA . ASP A 1 437 ? -3.483 0.118 34.250 1.00 98.44 437 ASP A CA 1
ATOM 3324 C C . ASP A 1 437 ? -3.107 -1.303 33.813 1.00 98.44 437 ASP A C 1
ATOM 3326 O O . ASP A 1 437 ? -1.966 -1.533 33.413 1.00 98.44 437 ASP A O 1
ATOM 3330 N N . LEU A 1 438 ? -4.061 -2.241 33.806 1.00 98.50 438 LEU A N 1
ATOM 3331 C CA . LEU A 1 438 ? -3.840 -3.585 33.269 1.00 98.50 438 LEU A CA 1
ATOM 3332 C C . LEU A 1 438 ? -3.559 -3.540 31.759 1.00 98.50 438 LEU A C 1
ATOM 3334 O O . LEU A 1 438 ? -2.616 -4.172 31.285 1.00 98.50 438 LEU A O 1
ATOM 3338 N N . ALA A 1 439 ? -4.326 -2.750 31.003 1.00 98.50 439 ALA A N 1
ATOM 3339 C CA . ALA A 1 439 ? -4.076 -2.530 29.579 1.00 98.50 439 ALA A CA 1
ATOM 3340 C C . ALA A 1 439 ? -2.715 -1.850 29.331 1.00 98.50 439 ALA A C 1
ATOM 3342 O O . ALA A 1 439 ? -1.984 -2.241 28.421 1.00 98.50 439 ALA A O 1
ATOM 3343 N N . ALA A 1 440 ? -2.333 -0.884 30.173 1.00 98.56 440 ALA A N 1
ATOM 3344 C CA . ALA A 1 440 ? -1.027 -0.232 30.112 1.00 98.56 440 ALA A CA 1
ATOM 3345 C C . ALA A 1 440 ? 0.122 -1.231 30.345 1.00 98.56 440 ALA A C 1
ATOM 3347 O O . ALA A 1 440 ? 1.086 -1.247 29.584 1.00 98.56 440 ALA A O 1
ATOM 3348 N N . GLN A 1 441 ? 0.011 -2.104 31.350 1.00 98.38 441 GLN A N 1
ATOM 3349 C CA . GLN A 1 441 ? 0.996 -3.160 31.609 1.00 98.38 441 GLN A CA 1
ATOM 3350 C C . GLN A 1 441 ? 1.106 -4.149 30.434 1.00 98.38 441 GLN A C 1
ATOM 3352 O O . GLN A 1 441 ? 2.216 -4.526 30.064 1.00 98.38 441 GLN A O 1
ATOM 3357 N N . ARG A 1 442 ? -0.014 -4.516 29.789 1.00 97.75 442 ARG A N 1
ATOM 3358 C CA . ARG A 1 442 ? -0.001 -5.353 28.571 1.00 97.75 442 ARG A CA 1
ATOM 3359 C C . ARG A 1 442 ? 0.789 -4.684 27.433 1.00 97.75 442 ARG A C 1
ATOM 3361 O O . ARG A 1 442 ? 1.654 -5.327 26.845 1.00 97.75 442 ARG A O 1
ATOM 3368 N N . LEU A 1 443 ? 0.579 -3.385 27.185 1.00 97.25 443 LEU A N 1
ATOM 3369 C CA . LEU A 1 443 ? 1.342 -2.623 26.179 1.00 97.25 443 LEU A CA 1
ATOM 3370 C C . LEU A 1 443 ? 2.836 -2.518 26.502 1.00 97.25 443 LEU A C 1
ATOM 3372 O O . LEU A 1 443 ? 3.659 -2.544 25.594 1.00 97.25 443 LEU A O 1
ATOM 3376 N N . MET A 1 444 ? 3.212 -2.403 27.777 1.00 97.69 444 MET A N 1
ATOM 3377 C CA . MET A 1 444 ? 4.628 -2.442 28.163 1.00 97.69 444 MET A CA 1
ATOM 3378 C C . MET A 1 444 ? 5.278 -3.769 27.762 1.00 97.69 444 MET A C 1
ATOM 3380 O O . MET A 1 444 ? 6.385 -3.759 27.228 1.00 97.69 444 MET A O 1
ATOM 3384 N N . GLY A 1 445 ? 4.570 -4.887 27.956 1.00 96.12 445 GLY A N 1
ATOM 3385 C CA . GLY A 1 445 ? 5.009 -6.205 27.497 1.00 96.12 445 GLY A CA 1
ATOM 3386 C C . GLY A 1 445 ? 5.251 -6.256 25.987 1.00 96.12 445 GLY A C 1
ATOM 3387 O O . GLY A 1 445 ? 6.295 -6.727 25.543 1.00 96.12 445 GLY A O 1
ATOM 3388 N N . GLU A 1 446 ? 4.333 -5.698 25.194 1.00 93.31 446 GLU A N 1
ATOM 3389 C CA . GLU A 1 446 ? 4.499 -5.576 23.734 1.00 93.31 446 GLU A CA 1
ATOM 3390 C C . GLU A 1 446 ? 5.701 -4.704 23.344 1.00 93.31 446 GLU A C 1
ATOM 3392 O O . GLU A 1 446 ? 6.355 -4.952 22.333 1.00 93.31 446 GLU A O 1
ATOM 3397 N N . LEU A 1 447 ? 6.022 -3.702 24.163 1.00 94.25 447 LEU A N 1
ATOM 3398 C CA . LEU A 1 447 ? 7.177 -2.821 23.993 1.00 94.25 447 LEU A CA 1
ATOM 3399 C C . LEU A 1 447 ? 8.497 -3.434 24.496 1.00 94.25 447 LEU A C 1
ATOM 3401 O O . LEU A 1 447 ? 9.526 -2.754 24.469 1.00 94.25 447 LEU A O 1
ATOM 3405 N N . GLY A 1 448 ? 8.485 -4.703 24.916 1.00 94.94 448 GLY A N 1
ATOM 3406 C CA . GLY A 1 448 ? 9.664 -5.455 25.348 1.00 94.94 448 GLY A CA 1
ATOM 3407 C C . GLY A 1 448 ? 10.041 -5.266 26.819 1.00 94.94 448 GLY A C 1
ATOM 3408 O O . GLY A 1 448 ? 11.095 -5.739 27.243 1.00 94.94 448 GLY A O 1
ATOM 3409 N N . GLU A 1 449 ? 9.208 -4.592 27.612 1.00 96.25 449 GLU A N 1
ATOM 3410 C CA . GLU A 1 449 ? 9.412 -4.488 29.055 1.00 96.25 449 GLU A CA 1
ATOM 3411 C C . GLU A 1 449 ? 8.901 -5.747 29.764 1.00 96.25 449 GLU A C 1
ATOM 3413 O O . GLU A 1 449 ? 7.884 -6.334 29.401 1.00 96.25 449 GLU A O 1
ATOM 3418 N N . THR A 1 450 ? 9.589 -6.154 30.828 1.00 95.25 450 THR A N 1
ATOM 3419 C CA . THR A 1 450 ? 9.113 -7.229 31.707 1.00 95.25 450 THR A CA 1
ATOM 3420 C C . THR A 1 450 ? 8.379 -6.594 32.878 1.00 95.25 450 THR A C 1
ATOM 3422 O O . THR A 1 450 ? 9.013 -5.957 33.716 1.00 95.25 450 THR A O 1
ATOM 3425 N N . VAL A 1 451 ? 7.049 -6.715 32.897 1.00 95.50 451 VAL A N 1
ATOM 3426 C CA . VAL A 1 451 ? 6.191 -6.223 33.983 1.00 95.50 451 VAL A CA 1
ATOM 3427 C C . VAL A 1 451 ? 5.101 -7.236 34.310 1.00 95.50 451 VAL A C 1
ATOM 3429 O O . VAL A 1 451 ? 4.567 -7.897 33.417 1.00 95.50 451 VAL A O 1
ATOM 3432 N N . THR A 1 452 ? 4.724 -7.330 35.582 1.00 95.81 452 THR A N 1
ATOM 3433 C CA . THR A 1 452 ? 3.537 -8.102 35.972 1.00 95.81 452 THR A CA 1
ATOM 3434 C C . THR A 1 452 ? 2.266 -7.371 35.524 1.00 95.81 452 THR A C 1
ATOM 3436 O O . THR A 1 452 ? 2.095 -6.189 35.817 1.00 95.81 452 THR A O 1
ATOM 3439 N N . ALA A 1 453 ? 1.368 -8.063 34.814 1.00 96.00 453 ALA A N 1
ATOM 3440 C CA . ALA A 1 453 ? 0.103 -7.510 34.324 1.00 96.00 453 ALA A CA 1
ATOM 3441 C C . ALA A 1 453 ? -1.072 -7.912 35.237 1.00 96.00 453 ALA A C 1
ATOM 3443 O O . ALA A 1 453 ? -1.779 -8.883 34.970 1.00 96.00 453 ALA A O 1
ATOM 3444 N N . ASP A 1 454 ? -1.272 -7.173 36.330 1.00 96.12 454 ASP A N 1
ATOM 3445 C CA . ASP A 1 454 ? -2.282 -7.432 37.374 1.00 96.12 454 ASP A CA 1
ATOM 3446 C C . ASP A 1 454 ? -3.263 -6.258 37.618 1.00 96.12 454 ASP A C 1
ATOM 3448 O O . ASP A 1 454 ? -4.212 -6.363 38.416 1.00 96.12 454 ASP A O 1
ATOM 3452 N N . GLY A 1 455 ? -3.055 -5.141 36.914 1.00 96.38 455 GLY A N 1
ATOM 3453 C CA . GLY A 1 455 ? -3.795 -3.887 37.049 1.00 96.38 455 GLY A CA 1
ATOM 3454 C C . GLY A 1 455 ? -3.392 -3.044 38.259 1.00 96.38 455 GLY A C 1
ATOM 3455 O O . GLY A 1 455 ? -4.042 -2.036 38.537 1.00 96.38 455 GLY A O 1
ATOM 3456 N N . VAL A 1 456 ? -2.351 -3.440 38.996 1.00 96.88 456 VAL A N 1
ATOM 3457 C CA . VAL A 1 456 ? -1.781 -2.675 40.105 1.00 96.88 456 VAL A CA 1
ATOM 3458 C C . VAL A 1 456 ? -0.524 -1.974 39.608 1.00 96.88 456 VAL A C 1
ATOM 3460 O O . VAL A 1 456 ? 0.546 -2.567 39.491 1.00 96.88 456 VAL A O 1
ATOM 3463 N N . PHE A 1 457 ? -0.630 -0.672 39.340 1.00 95.88 457 PHE A N 1
ATOM 3464 C CA . PHE A 1 457 ? 0.481 0.103 38.790 1.00 95.88 457 PHE A CA 1
ATOM 3465 C C . PHE A 1 457 ? 1.552 0.404 39.854 1.00 95.88 457 PHE A C 1
ATOM 3467 O O . PHE A 1 457 ? 1.581 1.472 40.474 1.00 95.88 457 PHE A O 1
ATOM 3474 N N . GLY A 1 458 ? 2.402 -0.588 40.122 1.00 96.00 458 GLY A N 1
ATOM 3475 C CA . GLY A 1 458 ? 3.423 -0.586 41.166 1.00 96.00 458 GLY A CA 1
ATOM 3476 C C . GLY A 1 458 ? 4.769 0.031 40.753 1.00 96.00 458 GLY A C 1
ATOM 3477 O O . GLY A 1 458 ? 4.893 0.631 39.683 1.00 96.00 458 GLY A O 1
ATOM 3478 N N . PRO A 1 459 ? 5.806 -0.100 41.607 1.00 96.44 459 PRO A N 1
ATOM 3479 C CA . PRO A 1 459 ? 7.157 0.394 41.325 1.00 96.44 459 PRO A CA 1
ATOM 3480 C C . PRO A 1 459 ? 7.771 -0.167 40.034 1.00 96.44 459 PRO A C 1
ATOM 3482 O O . PRO A 1 459 ? 8.420 0.579 39.308 1.00 96.44 459 PRO A O 1
ATOM 3485 N N . GLU A 1 460 ? 7.527 -1.446 39.725 1.00 96.50 460 GLU A N 1
ATOM 3486 C CA . GLU A 1 460 ? 7.997 -2.102 38.496 1.00 96.50 460 GLU A CA 1
ATOM 3487 C C . GLU A 1 460 ? 7.425 -1.416 37.243 1.00 96.50 460 GLU A C 1
ATOM 3489 O O . GLU A 1 460 ? 8.183 -0.931 36.401 1.00 96.50 460 GLU A O 1
ATOM 3494 N N . SER A 1 461 ? 6.095 -1.273 37.164 1.00 97.88 461 SER A N 1
ATOM 3495 C CA . SER A 1 461 ? 5.419 -0.598 36.046 1.00 97.88 461 SER A CA 1
ATOM 3496 C C . SER A 1 461 ? 5.815 0.879 35.934 1.00 97.88 461 SER A C 1
ATOM 3498 O O . SER A 1 461 ? 6.013 1.382 34.830 1.00 97.88 461 SER A O 1
ATOM 3500 N N . ARG A 1 462 ? 5.999 1.583 37.063 1.00 97.44 462 ARG A N 1
ATOM 3501 C CA . ARG A 1 462 ? 6.501 2.971 37.071 1.00 97.44 462 ARG A CA 1
ATOM 3502 C C . ARG A 1 462 ? 7.913 3.079 36.497 1.00 97.44 462 ARG A C 1
ATOM 3504 O O . ARG A 1 462 ? 8.172 3.987 35.712 1.00 97.44 462 ARG A O 1
ATOM 3511 N N . ALA A 1 463 ? 8.810 2.163 36.859 1.00 97.31 463 ALA A N 1
ATOM 3512 C CA . ALA A 1 463 ? 10.174 2.150 36.342 1.00 97.31 463 ALA A CA 1
ATOM 3513 C C . ALA A 1 463 ? 10.214 1.839 34.836 1.00 97.31 463 ALA A C 1
ATOM 3515 O O . ALA A 1 463 ? 10.948 2.500 34.103 1.00 97.31 463 ALA A O 1
ATOM 3516 N N . ALA A 1 464 ? 9.404 0.882 34.371 1.00 97.75 464 ALA A N 1
ATOM 3517 C CA . ALA A 1 464 ? 9.253 0.572 32.949 1.00 97.75 464 ALA A CA 1
ATOM 3518 C C . ALA A 1 464 ? 8.717 1.774 32.155 1.00 97.75 464 ALA A C 1
ATOM 3520 O O . ALA A 1 464 ? 9.323 2.191 31.169 1.00 97.75 464 ALA A O 1
ATOM 3521 N N . LEU A 1 465 ? 7.643 2.413 32.635 1.00 98.06 465 LEU A N 1
ATOM 3522 C CA . LEU A 1 465 ? 7.100 3.620 32.009 1.00 98.06 465 LEU A CA 1
ATOM 3523 C C . LEU A 1 465 ? 8.134 4.750 31.938 1.00 98.06 465 LEU A C 1
ATOM 3525 O O . LEU A 1 465 ? 8.246 5.405 30.906 1.00 98.06 465 LEU A O 1
ATOM 3529 N N . ALA A 1 466 ? 8.901 4.967 33.010 1.00 97.38 466 ALA A N 1
ATOM 3530 C CA . ALA A 1 466 ? 9.936 5.994 33.046 1.00 97.38 466 ALA A CA 1
ATOM 3531 C C . ALA A 1 466 ? 11.048 5.737 32.015 1.00 97.38 466 ALA A C 1
ATOM 3533 O O . ALA A 1 466 ? 11.488 6.682 31.368 1.00 97.38 466 ALA A O 1
ATOM 3534 N N . ARG A 1 467 ? 11.465 4.478 31.807 1.00 96.81 467 ARG A N 1
ATOM 3535 C CA . ARG A 1 467 ? 12.423 4.120 30.743 1.00 96.81 467 ARG A CA 1
ATOM 3536 C C . ARG A 1 467 ? 11.872 4.429 29.354 1.00 96.81 467 ARG A C 1
ATOM 3538 O O . ARG A 1 467 ? 12.557 5.070 28.559 1.00 96.81 467 ARG A O 1
ATOM 3545 N N . ILE A 1 468 ? 10.631 4.018 29.080 1.00 96.50 468 ILE A N 1
ATOM 3546 C CA . ILE A 1 468 ? 9.968 4.278 27.793 1.00 96.50 468 ILE A CA 1
ATOM 3547 C C . ILE A 1 468 ? 9.832 5.791 27.548 1.00 96.50 468 ILE A C 1
ATOM 3549 O O . ILE A 1 468 ? 10.088 6.257 26.439 1.00 96.50 468 ILE A O 1
ATOM 3553 N N . ALA A 1 469 ? 9.460 6.562 28.574 1.00 96.19 469 ALA A N 1
ATOM 3554 C CA . ALA A 1 469 ? 9.308 8.014 28.492 1.00 96.19 469 ALA A CA 1
ATOM 3555 C C . ALA A 1 469 ? 10.644 8.747 28.299 1.00 96.19 469 ALA A C 1
ATOM 3557 O O . ALA A 1 469 ? 10.730 9.639 27.450 1.00 96.19 469 ALA A O 1
ATOM 3558 N N . ALA A 1 470 ? 11.693 8.319 29.007 1.00 95.50 470 ALA A N 1
ATOM 3559 C CA . ALA A 1 470 ? 13.043 8.860 28.875 1.00 95.50 470 ALA A CA 1
ATOM 3560 C C . ALA A 1 470 ? 13.631 8.628 27.476 1.00 95.50 470 ALA A C 1
ATOM 3562 O O . ALA A 1 470 ? 14.260 9.525 26.930 1.00 95.50 470 ALA A O 1
ATOM 3563 N N . ALA A 1 471 ? 13.357 7.479 26.846 1.00 93.75 471 ALA A N 1
ATOM 3564 C CA . ALA A 1 471 ? 13.766 7.202 25.463 1.00 93.75 471 ALA A CA 1
ATOM 3565 C C . ALA A 1 471 ? 13.117 8.135 24.415 1.00 93.75 471 ALA A C 1
ATOM 3567 O O . ALA A 1 471 ? 13.409 8.018 23.226 1.00 93.75 471 ALA A O 1
ATOM 3568 N N . ARG A 1 472 ? 12.206 9.018 24.839 1.00 90.06 472 ARG A N 1
ATOM 3569 C CA . ARG A 1 472 ? 11.485 9.990 24.009 1.00 90.06 472 ARG A CA 1
ATOM 3570 C C . ARG A 1 472 ? 11.603 11.422 24.532 1.00 90.06 472 ARG A C 1
ATOM 3572 O O . ARG A 1 472 ? 10.780 12.256 24.165 1.00 90.06 472 ARG A O 1
ATOM 3579 N N . ASP A 1 473 ? 12.537 11.674 25.449 1.00 92.81 473 ASP A N 1
ATOM 3580 C CA . ASP A 1 473 ? 12.718 12.976 26.101 1.00 92.81 473 ASP A CA 1
ATOM 3581 C C . ASP A 1 473 ? 11.409 13.542 26.696 1.00 92.81 473 ASP A C 1
ATOM 3583 O O . ASP A 1 473 ? 11.127 14.739 26.638 1.00 92.81 473 ASP A O 1
ATOM 3587 N N . SER A 1 474 ? 10.577 12.660 27.263 1.00 92.38 474 SER A N 1
ATOM 3588 C CA . SER A 1 474 ? 9.248 12.992 27.791 1.00 92.38 474 SER A CA 1
ATOM 3589 C C . SER A 1 474 ? 9.085 12.564 29.251 1.00 92.38 474 SER A C 1
ATOM 3591 O O . SER A 1 474 ? 9.717 11.613 29.712 1.00 92.38 474 SER A O 1
ATOM 3593 N N . ALA A 1 475 ? 8.224 13.263 29.996 1.00 93.75 475 ALA A N 1
ATOM 3594 C CA . ALA A 1 475 ? 7.871 12.879 31.360 1.00 93.75 475 ALA A CA 1
ATOM 3595 C C . ALA A 1 475 ? 6.783 11.783 31.361 1.00 93.75 475 ALA A C 1
ATOM 3597 O O . ALA A 1 475 ? 5.842 11.862 30.565 1.00 93.75 475 ALA A O 1
ATOM 3598 N N . PRO A 1 476 ? 6.866 10.775 32.251 1.00 94.00 476 PRO A N 1
ATOM 3599 C CA . PRO A 1 476 ? 5.857 9.724 32.338 1.00 94.00 476 PRO A CA 1
ATOM 3600 C C . PRO A 1 476 ? 4.535 10.269 32.922 1.00 94.00 476 PRO A C 1
ATOM 3602 O O . PRO A 1 476 ? 4.568 10.938 33.956 1.00 94.00 476 PRO A O 1
ATOM 3605 N N . PRO A 1 477 ? 3.364 9.969 32.327 1.00 95.50 477 PRO A N 1
ATOM 3606 C CA . PRO A 1 477 ? 2.075 10.393 32.880 1.00 95.50 477 PRO A CA 1
ATOM 3607 C C . PRO A 1 477 ? 1.740 9.754 34.239 1.00 95.50 477 PRO A C 1
ATOM 3609 O O . PRO A 1 477 ? 2.058 8.589 34.491 1.00 95.50 477 PRO A O 1
ATOM 3612 N N . GLU A 1 478 ? 1.025 10.494 35.093 1.00 91.44 478 GLU A N 1
ATOM 3613 C CA . GLU A 1 478 ? 0.692 10.066 36.463 1.00 91.44 478 GLU A CA 1
ATOM 3614 C C . GLU A 1 478 ? -0.702 9.448 36.630 1.00 91.44 478 GLU A C 1
ATOM 3616 O O . GLU A 1 478 ? -0.913 8.682 37.572 1.00 91.44 478 GLU A O 1
ATOM 3621 N N . ASP A 1 479 ? -1.663 9.729 35.749 1.00 95.88 479 ASP A N 1
ATOM 3622 C CA . ASP A 1 479 ? -3.002 9.133 35.802 1.00 95.88 479 ASP A CA 1
ATOM 3623 C C . ASP A 1 479 ? -3.112 7.899 34.890 1.00 95.88 479 ASP A C 1
ATOM 3625 O O . ASP A 1 479 ? -2.418 7.788 33.879 1.00 95.88 479 ASP A O 1
ATOM 3629 N N . ALA A 1 480 ? -3.986 6.950 35.242 1.00 97.75 480 ALA A N 1
ATOM 3630 C CA . ALA A 1 480 ? -4.090 5.660 34.547 1.00 97.75 480 ALA A CA 1
ATOM 3631 C C . ALA A 1 480 ? -4.425 5.802 33.053 1.00 97.75 480 ALA A C 1
ATOM 3633 O O . ALA A 1 480 ? -3.841 5.118 32.211 1.00 97.75 480 ALA A O 1
ATOM 3634 N N . ARG A 1 481 ? -5.314 6.740 32.707 1.00 97.56 481 ARG A N 1
ATOM 3635 C CA . ARG A 1 481 ? -5.681 7.015 31.313 1.00 97.56 481 ARG A CA 1
ATOM 3636 C C . ARG A 1 481 ? -4.511 7.645 30.561 1.00 97.56 481 ARG A C 1
ATOM 3638 O O . ARG A 1 481 ? -4.205 7.208 29.455 1.00 97.56 481 ARG A O 1
ATOM 3645 N N . GLY A 1 482 ? -3.836 8.626 31.159 1.00 97.00 482 GLY A N 1
ATOM 3646 C CA . GLY A 1 482 ? -2.639 9.253 30.602 1.00 97.00 482 GLY A CA 1
ATOM 3647 C C . GLY A 1 482 ? -1.541 8.236 30.292 1.00 97.00 482 GLY A C 1
ATOM 3648 O O . GLY A 1 482 ? -0.994 8.241 29.190 1.00 97.00 482 GLY A O 1
ATOM 3649 N N . ARG A 1 483 ? -1.271 7.307 31.219 1.00 97.81 483 ARG A N 1
ATOM 3650 C CA . ARG A 1 483 ? -0.300 6.218 31.020 1.00 97.81 483 ARG A CA 1
ATOM 3651 C C . ARG A 1 483 ? -0.658 5.327 29.841 1.00 97.81 483 ARG A C 1
ATOM 3653 O O . ARG A 1 483 ? 0.186 5.083 28.980 1.00 97.81 483 ARG A O 1
ATOM 3660 N N . LEU A 1 484 ? -1.903 4.856 29.808 1.00 98.50 484 LEU A N 1
ATOM 3661 C CA . LEU A 1 484 ? -2.401 3.984 28.753 1.00 98.50 484 LEU A CA 1
ATOM 3662 C C . LEU A 1 484 ? -2.311 4.668 27.381 1.00 98.50 484 LEU A C 1
ATOM 3664 O O . LEU A 1 484 ? -1.789 4.080 26.438 1.00 98.50 484 LEU A O 1
ATOM 3668 N N . MET A 1 485 ? -2.746 5.927 27.280 1.00 97.31 485 MET A N 1
ATOM 3669 C CA . MET A 1 485 ? -2.688 6.697 26.033 1.00 97.31 485 MET A CA 1
ATOM 3670 C C . MET A 1 485 ? -1.258 6.952 25.559 1.00 97.31 485 MET A C 1
ATOM 3672 O O . MET A 1 485 ? -0.978 6.865 24.362 1.00 97.31 485 MET A O 1
ATOM 3676 N N . PHE A 1 486 ? -0.344 7.254 26.483 1.00 96.62 486 PHE A N 1
ATOM 3677 C CA . PHE A 1 486 ? 1.070 7.412 26.164 1.00 96.62 486 PHE A CA 1
ATOM 3678 C C . PHE A 1 486 ? 1.652 6.116 25.589 1.00 96.62 486 PHE A C 1
ATOM 3680 O O . PHE A 1 486 ? 2.227 6.131 24.503 1.00 96.62 486 PHE A O 1
ATOM 3687 N N . LEU A 1 487 ? 1.442 4.985 26.265 1.00 97.38 487 LEU A N 1
ATOM 3688 C CA . LEU A 1 487 ? 1.952 3.688 25.816 1.00 97.38 487 LEU A CA 1
ATOM 3689 C C . LEU A 1 487 ? 1.326 3.246 24.493 1.00 97.38 487 LEU A C 1
ATOM 3691 O O . LEU A 1 487 ? 2.043 2.745 23.634 1.00 97.38 487 LEU A O 1
ATOM 3695 N N . ALA A 1 488 ? 0.024 3.477 24.296 1.00 94.94 488 ALA A N 1
ATOM 3696 C CA . ALA A 1 488 ? -0.658 3.147 23.047 1.00 94.94 488 ALA A CA 1
ATOM 3697 C C . ALA A 1 488 ? -0.054 3.917 21.866 1.00 94.94 488 ALA A C 1
ATOM 3699 O O . ALA A 1 488 ? 0.181 3.332 20.811 1.00 94.94 488 ALA A O 1
ATOM 3700 N N . ARG A 1 489 ? 0.281 5.200 22.063 1.00 91.31 489 ARG A N 1
ATOM 3701 C CA . ARG A 1 489 ? 0.953 6.020 21.048 1.00 91.31 489 ARG A CA 1
ATOM 3702 C C . ARG A 1 489 ? 2.351 5.493 20.735 1.00 91.31 489 ARG A 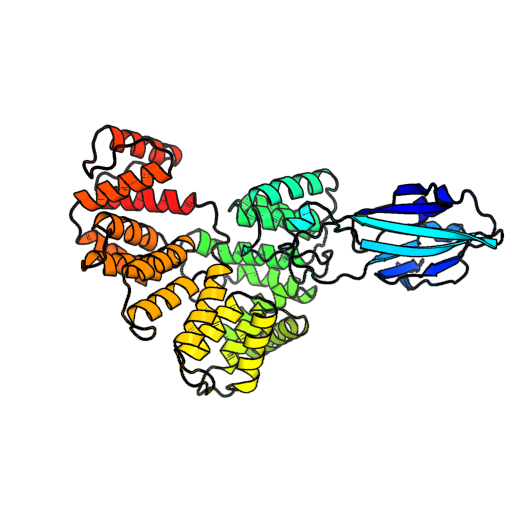C 1
ATOM 3704 O O . ARG A 1 489 ? 2.696 5.356 19.568 1.00 91.31 489 ARG A O 1
ATOM 3711 N N . VAL A 1 490 ? 3.134 5.149 21.759 1.00 91.56 490 VAL A N 1
ATOM 3712 C CA . VAL A 1 490 ? 4.479 4.581 21.562 1.00 91.56 490 VAL A CA 1
ATOM 3713 C C . VAL A 1 490 ? 4.417 3.232 20.841 1.00 91.56 490 VAL A C 1
ATOM 3715 O O . VAL A 1 490 ? 5.204 2.998 19.927 1.00 91.56 490 VAL A O 1
ATOM 3718 N N . ALA A 1 491 ? 3.479 2.360 21.215 1.00 89.75 491 ALA A N 1
ATOM 3719 C CA . ALA A 1 491 ? 3.263 1.077 20.550 1.00 89.75 491 ALA A CA 1
ATOM 3720 C C . ALA A 1 491 ? 2.856 1.260 19.082 1.00 89.75 491 ALA A C 1
ATOM 3722 O O . ALA A 1 491 ? 3.385 0.578 18.209 1.00 89.75 491 ALA A O 1
ATOM 3723 N N . TRP A 1 492 ? 1.977 2.224 18.797 1.00 84.12 492 TRP A N 1
ATOM 3724 C CA . TRP A 1 492 ? 1.555 2.546 17.436 1.00 84.12 492 TRP A CA 1
ATOM 3725 C C . TRP A 1 492 ? 2.700 3.069 16.557 1.00 84.12 492 TRP A C 1
ATOM 3727 O O . TRP A 1 492 ? 2.833 2.656 15.406 1.00 84.12 492 TRP A O 1
ATOM 3737 N N . GLU A 1 493 ? 3.549 3.946 17.093 1.00 80.50 493 GLU A N 1
ATOM 3738 C CA . GLU A 1 493 ? 4.720 4.481 16.384 1.00 80.50 493 GLU A CA 1
ATOM 3739 C C . GLU A 1 493 ? 5.797 3.423 16.118 1.00 80.50 493 GLU A C 1
ATOM 3741 O O . GLU A 1 493 ? 6.510 3.512 15.125 1.00 80.50 493 GLU A O 1
ATOM 3746 N N . ARG A 1 494 ? 5.915 2.415 16.989 1.00 80.69 494 ARG A N 1
ATOM 3747 C CA . ARG A 1 494 ? 6.856 1.296 16.826 1.00 80.69 494 ARG A CA 1
ATOM 3748 C C . ARG A 1 494 ? 6.268 0.112 16.063 1.00 80.69 494 ARG A C 1
ATOM 3750 O O . ARG A 1 494 ? 6.943 -0.907 15.927 1.00 80.69 494 ARG A O 1
ATOM 3757 N N . SER A 1 495 ? 5.027 0.219 15.591 1.00 75.81 495 SER A N 1
ATOM 3758 C CA . SER A 1 495 ? 4.406 -0.847 14.815 1.00 75.81 495 SER A CA 1
ATOM 3759 C C . SER A 1 495 ? 5.174 -1.016 13.497 1.00 75.81 495 SER A C 1
ATOM 3761 O O . SER A 1 495 ? 5.219 -0.068 12.711 1.00 75.81 495 SER A O 1
ATOM 3763 N N . PRO A 1 496 ? 5.764 -2.198 13.223 1.00 57.09 496 PRO A N 1
ATOM 3764 C CA . PRO A 1 496 ? 6.652 -2.419 12.076 1.00 57.09 496 PRO A CA 1
ATOM 3765 C C . PRO A 1 496 ? 5.935 -2.321 10.721 1.00 57.09 496 PRO A C 1
ATOM 3767 O O . PRO A 1 496 ? 6.572 -2.386 9.675 1.00 57.09 496 PRO A O 1
ATOM 3770 N N . PHE A 1 497 ? 4.608 -2.171 10.726 1.00 59.66 497 PHE A N 1
ATOM 3771 C CA . PHE A 1 497 ? 3.791 -2.057 9.529 1.00 59.66 497 PHE A CA 1
ATOM 3772 C C . PHE A 1 497 ? 2.958 -0.766 9.537 1.00 59.66 497 PHE A C 1
ATOM 3774 O O . PHE A 1 497 ? 1.883 -0.709 10.141 1.00 59.66 497 PHE A O 1
ATOM 3781 N N . ARG A 1 498 ? 3.467 0.270 8.845 1.00 61.81 498 ARG A N 1
ATOM 3782 C CA . ARG A 1 498 ? 2.827 1.582 8.615 1.00 61.81 498 ARG A CA 1
ATOM 3783 C C . ARG A 1 498 ? 3.223 2.196 7.254 1.00 61.81 498 ARG A C 1
ATOM 3785 O O . ARG A 1 498 ? 3.933 3.189 7.207 1.00 61.81 498 ARG A O 1
ATOM 3792 N N . VAL A 1 499 ? 2.726 1.650 6.140 1.00 47.25 499 VAL A N 1
ATOM 3793 C CA . VAL A 1 499 ? 2.682 2.385 4.850 1.00 47.25 499 VAL A CA 1
ATOM 3794 C C . VAL A 1 499 ? 1.478 3.325 4.880 1.00 47.25 499 VAL A C 1
ATOM 3796 O O . VAL A 1 499 ? 0.454 3.005 4.317 1.00 47.25 499 VAL A O 1
ATOM 3799 N N . ASP A 1 500 ? 1.495 4.369 5.690 1.00 50.16 500 ASP A N 1
ATOM 3800 C CA . ASP A 1 500 ? 0.390 4.733 6.570 1.00 50.16 500 ASP A CA 1
ATOM 3801 C C . ASP A 1 500 ? -0.970 5.221 5.984 1.00 50.16 500 ASP A C 1
ATOM 3803 O O . ASP A 1 500 ? -1.320 6.391 6.095 1.00 50.16 500 ASP A O 1
ATOM 3807 N N . LEU A 1 501 ? -1.909 4.391 5.512 1.00 55.22 501 LEU A N 1
ATOM 3808 C CA . LEU A 1 501 ? -2.116 2.933 5.614 1.00 55.22 501 LEU A CA 1
ATOM 3809 C C . LEU A 1 501 ? -2.820 2.424 4.337 1.00 55.22 501 LEU A C 1
ATOM 3811 O O . LEU A 1 501 ? -3.920 1.868 4.378 1.00 55.22 501 LEU A O 1
ATOM 3815 N N . TYR A 1 502 ? -2.064 2.633 3.251 1.00 52.12 502 TYR A N 1
ATOM 3816 C CA . TYR A 1 502 ? -2.266 2.531 1.799 1.00 52.12 502 TYR A CA 1
ATOM 3817 C C . TYR A 1 502 ? -3.068 3.656 1.146 1.00 52.12 502 TYR A C 1
ATOM 3819 O O . TYR A 1 502 ? -4.320 3.575 1.070 1.00 52.12 502 TYR A O 1
#

Sequence (502 aa):
LAARADDGADGALHLTARLDRRVALGRSLARAIGPQEAPVSLRMLEADGRLTILGQDGAIRDHDGAPLPPATLDRLFFEPTHREEPARARPADHARRATFLLRSGSGAERRVELTLTPDPCDWHAGDHLDPEGVGITRYPDQIMPEAARAACAAAVAAEPENGRFHYQLGRALIALTDYDAARAALERARDLGYTRAWHALGTLVALRAAITGGRGDGRADEAAYPFWYEGVRRGDPYAFHTLGKQLLRFGATEELRAIGFDLLSRAVEVGHSFAMNELGAWFLQEGTDHYDPRRGLQYLEESAARQDIYGYHNLGLVHDFGRGGVTPDAGRAAEWYRRAALGGHPTAPRRLADLVLSGRLGDPDPAAAIGWYDMALMRGDARAGAEAAWLIAQGGVPGHDLADAALRAARAATLNDSAAARDAMDLLSQMPPRPLDLAAQRLMGELGETVTADGVFGPESRAALARIAAARDSAPPEDARGRLMFLARVAWERSPFRVDLY